Protein 4YIS (pdb70)

Sequence (579 aa):
SFNPWFLTGFSDAECSFSILIQANSKYSTGWRIKPVFAIGLHKKDNELLKRIQSYLGVGKIHIHGKDSIQFRIDSPKELEVIINHFENYPLVTAKQADYTLFKKALDVIKNKEHLSQKGLLKLVGIKASLNLGLNGSLKEAFPNWEELQIDRPSYVNKGIPDPNWISGFASGDSSFNVKISNSPTSLLNKRVQLRFGIGLNIREKALIQYLVAYFDLSDNLKNIYFDLNSARFEVVKFSDITDKIIPFFDKYSIQGKKSQDYQNFKEVADIIKSKNHLTSEGFQEILDIKASMNKSFNPWFLTGFSDAECSFSILIQANSKYSTGWRIKPVFAIGLHKKDNELLKRIQSYLGVGKIHIHGKDSIQFRIDSPKELEVIINHFENYPLVTAKQADYTLFKKALDVIKNKEHLSQKGLLKLVGIKASLNLGLNGSLKEAFPNWEELQIDRPSYVNKGIPDPNWISGFASGDSSFNVKISNSPTSLLNKRVQLRFGIGLNIREKALIQYLVAYFDLNSARFEVVKFSDITDKIIPFFDKYSIQGKKSQDYQNFKEVADIIKSKNHLTSEGFQEILDIKASMNK

InterPro domains:
  IPR004860 Homing endonuclease, LAGLIDADG domain [PF00961] (128-226)
  IPR004860 Homing endonuclease, LAGLIDADG domain [PF00961] (287-389)
  IPR027434 Homing endonuclease [G3DSA:3.10.28.10] (87-272)
  IPR027434 Homing endonuclease [G3DSA:3.10.28.10] (273-416)
  IPR027434 Homing endonuclease [SSF55608] (119-266)
  IPR027434 Homing endonuclease [SSF55608] (284-416)
  IPR051289 LAGLIDADG Homing Endonuclease [PTHR36181] (101-416)

Organism: Cryphonectria parasitica (NCBI:txid5116)

Nearest PDB structures (foldseek):
  4yis-assembly2_B  TM=1.004E+00  e=1.468E-52  Cryphonectria parasitica
  4yis-assembly1_A  TM=9.988E-01  e=8.295E-51  Cryphonectria parasitica
  6uvw-assembly1_A  TM=9.346E-01  e=2.040E-31  synthetic construct
  6bda-assembly1_A  TM=9.219E-01  e=1.375E-30  Ophiostoma novo-ulmi subsp. americana
  5esp-assembly2_B  TM=9.453E-01  e=3.874E-30  Podospora anserina S mat+

Secondary structure (DSSP, 8-state):
---HHHHHHHHHHHEEEEEEEEE-TTSTTSEEEEEEEEEEEEGGGHHHHHHHHHHHT--EEEEEETTEEEEEE--HHHHHHHHHHHHHS---STHHHHHHHHHHHHHHHHTTGGGSHHHHHHHHHHHTTSTT---HHHHHH-TTHHHH--PPPP--------HHHHHHHHHHH-EEEEEEE--TTSTTS-EEEEEEEEEEEGGGHHHHHHHHHHHT--GGG-SEEE-SSEEEEEE--HHHIIIIIHHHHHHS---STHHHHHHHHHHHHHHHHTTGGGSHHHHHHHHHHHHTS--/---HHHHHHHHHHHEEEEEEEEE-TTSTTSEEEEEEEEEEEEGGGHHHHHHHHHHHT--EEEEEETTEEEEEE--HHHHHHHHHHHHHS---STHHHHHHHHHHHHHHHHTTGGGSHHHHHHHHHHHTTSTT---HHHHHH-TTHHHH--PPPP--------HHHHHHHHHHH-EEEEEEE--TTSTTS-EEEEEEEEEEEGGGHHHHHHHHHHTT--EEEEEE--HHHIIIIIHHHHHHS---STHHHHHHHHHHHHHHHHTTGGGSHHHHHHHHHHHHTS--

CATH classification: 3.10.28.10 (+1 more: 3.10.28.10)

Foldseek 3Di:
DDDLLLVLLLCLQFKFWDWDWAQQPVAPVRTDTWTKIKGKDFLQQPVVVVVVCVVLVDFDKADDDDGMIMTMDTDLVSVVSVLVSCVVNPHQDLVNLLVVLSVVLSVLVVVVVCSDPVSVLLNLQSQQQHDPHDDPVVCVVCVVSVVSHDDRDDDDGPADDDLSSVLSNCLRFKDWAKDKDADPVAPVRIDIWIKIKGKDFQSCQVVLCRVCVVLVNPPPVDQWDDDPTITMHMDGDLCSCVPGVLVSCVPNPRDGPCNLQVVLSVVLNVCVVVVNCSPPVSVVVNVVSRVPHPD/DDDLLLVLLLCLAFKFWDWDWDQQPVAPVRTDTWTKIKGKDFLQQPVVLVVVCVVLVDWDKADDDDGMIMTMDTDLVSVVSVVVSCVVNPHQDLSSQLVVLSVVLSVLVVVVVCSDPVSVLLNLQSQQQHDPHDDPVVCVVCVVSVVSHDDRDDDDGDADDDLSSVLSNCLRFKDWAKDKDADPPAPVRIDIWIKIKGKDCCVCQVVLVRVCVVQPHCIDMDMDTDLCSCVPGVLVSCVPNPRDGPCNLQVVLSVVLNVCVVVVVCSPPVNVVVNVVSRVPHPD

Structure (mmCIF, N/CA/C/O backbone):
data_4YIS
#
_entry.id   4YIS
#
_cell.length_a   75.869
_cell.length_b   91.799
_cell.length_c   139.636
_cell.angle_alpha   90.000
_cell.angle_beta   90.000
_cell.angle_gamma   90.000
#
_symmetry.space_group_name_H-M   'P 21 21 21'
#
loop_
_entity.id
_entity.type
_entity.pdbx_description
1 polymer 'Meganuclease I-CpaMI'
2 polymer 'DNA (28-MER)'
3 polymer 'DNA (28-MER)'
4 non-polymer 'CALCIUM ION'
5 non-polymer 1,2-ETHANEDIOL
6 water water
#
loop_
_atom_site.group_PDB
_atom_site.id
_atom_site.type_symbol
_atom_site.label_atom_id
_atom_site.label_alt_id
_atom_site.label_comp_id
_atom_site.label_asym_id
_atom_site.label_entity_id
_atom_site.label_seq_id
_atom_site.pdbx_PDB_ins_code
_atom_site.Cartn_x
_atom_site.Cartn_y
_atom_site.Cartn_z
_atom_site.occupancy
_atom_site.B_iso_or_equiv
_atom_site.auth_seq_id
_atom_site.auth_comp_id
_atom_site.auth_asym_id
_atom_site.auth_atom_id
_atom_site.pdbx_PDB_model_num
ATOM 1 N N . SER A 1 1 ? -25.240 14.026 -11.031 1.00 55.35 5 SER A N 1
ATOM 2 C CA . SER A 1 1 ? -24.173 13.160 -11.591 1.00 55.37 5 SER A CA 1
ATOM 3 C C . SER A 1 1 ? -23.785 13.622 -12.990 1.00 52.53 5 SER A C 1
ATOM 4 O O . SER A 1 1 ? -22.617 13.902 -13.255 1.00 57.16 5 SER A O 1
ATOM 7 N N . PHE A 1 2 ? -24.778 13.706 -13.872 1.00 47.34 6 PHE A N 1
ATOM 8 C CA . PHE A 1 2 ? -24.558 14.095 -15.265 1.00 42.55 6 PHE A CA 1
ATOM 9 C C . PHE A 1 2 ? -25.896 14.505 -15.879 1.00 39.56 6 PHE A C 1
ATOM 10 O O . PHE A 1 2 ? -26.808 13.692 -15.999 1.00 41.12 6 PHE A O 1
ATOM 18 N N . ASN A 1 3 ? -26.013 15.756 -16.290 1.00 35.51 7 ASN A N 1
ATOM 19 C CA . ASN A 1 3 ? -27.285 16.249 -16.755 1.00 32.71 7 ASN A CA 1
ATOM 20 C C . ASN A 1 3 ? -27.720 15.499 -18.023 1.00 32.79 7 ASN A C 1
ATOM 21 O O . ASN A 1 3 ? -26.946 15.366 -18.975 1.00 31.64 7 ASN A O 1
ATOM 26 N N . PRO A 1 4 ? -28.959 14.990 -18.046 1.00 31.31 8 PRO A N 1
ATOM 27 C CA . PRO A 1 4 ? -29.340 14.130 -19.157 1.00 31.15 8 PRO A CA 1
ATOM 28 C C . PRO A 1 4 ? -29.639 14.879 -20.453 1.00 29.78 8 PRO A C 1
ATOM 29 O O . PRO A 1 4 ? -29.577 14.291 -21.516 1.00 29.09 8 PRO A O 1
ATOM 33 N N . TRP A 1 5 ? -29.964 16.161 -20.360 1.00 29.36 9 TRP A N 1
ATOM 34 C CA . TRP A 1 5 ? -30.207 16.965 -21.550 1.00 28.88 9 TRP A CA 1
ATOM 35 C C . TRP A 1 5 ? -28.901 17.388 -22.192 1.00 29.73 9 TRP A C 1
ATOM 36 O O . TRP A 1 5 ? -28.804 17.474 -23.411 1.00 32.25 9 TRP A O 1
ATOM 47 N N . PHE A 1 6 ? -27.891 17.657 -21.380 1.00 28.19 10 PHE A N 1
ATOM 48 C CA . PHE A 1 6 ? -26.566 17.871 -21.922 1.00 27.92 10 PHE A CA 1
ATOM 49 C C . PHE A 1 6 ? -26.160 16.659 -22.747 1.00 28.68 10 PHE A C 1
ATOM 50 O O . PHE A 1 6 ? -25.699 16.801 -23.868 1.00 31.07 10 PHE A O 1
ATOM 58 N N . LEU A 1 7 ? -26.348 15.467 -22.207 1.00 29.08 11 LEU A N 1
ATOM 59 C CA . LEU A 1 7 ? -26.010 14.247 -22.935 1.00 29.45 11 LEU A CA 1
ATOM 60 C C . LEU A 1 7 ? -26.739 14.131 -24.259 1.00 26.83 11 LEU A C 1
ATOM 61 O O . LEU A 1 7 ? -26.165 13.701 -25.248 1.00 26.18 11 LEU A O 1
ATOM 66 N N . THR A 1 8 ? -28.003 14.500 -24.284 1.00 25.47 12 THR A N 1
ATOM 67 C CA . THR A 1 8 ? -28.736 14.505 -25.557 1.00 25.56 12 THR A CA 1
ATOM 68 C C . THR A 1 8 ? -28.215 15.585 -26.517 1.00 26.24 12 THR A C 1
ATOM 69 O O . THR A 1 8 ? -28.095 15.359 -27.717 1.00 27.60 12 THR A O 1
ATOM 73 N N . GLY A 1 9 ? -27.891 16.746 -25.974 1.00 25.91 13 GLY A N 1
ATOM 74 C CA . GLY A 1 9 ? -27.303 17.814 -26.756 1.00 26.07 13 GLY A CA 1
ATOM 75 C C . GLY A 1 9 ? -25.953 17.453 -27.323 1.00 25.46 13 GLY A C 1
ATOM 76 O O . GLY A 1 9 ? -25.665 17.712 -28.480 1.00 26.18 13 GLY A O 1
ATOM 77 N N . PHE A 1 10 ? -25.115 16.867 -26.498 1.00 25.88 14 PHE A N 1
ATOM 78 C CA . PHE A 1 10 ? -23.801 16.419 -26.951 1.00 27.62 14 PHE A CA 1
ATOM 79 C C . PHE A 1 10 ? -23.956 15.298 -27.987 1.00 28.11 14 PHE A C 1
ATOM 80 O O . PHE A 1 10 ? -23.225 15.240 -28.951 1.00 27.45 14 PHE A O 1
ATOM 88 N N . SER A 1 11 ? -24.931 14.421 -27.787 1.00 29.65 15 SER A N 1
ATOM 89 C CA . SER A 1 11 ? -25.175 13.335 -28.717 1.00 30.71 15 SER A CA 1
ATOM 90 C C . SER A 1 11 ? -25.711 13.856 -30.051 1.00 32.73 15 SER A C 1
ATOM 91 O O . SER A 1 11 ? -25.317 13.360 -31.106 1.00 32.53 15 SER A O 1
ATOM 94 N N . ASP A 1 12 ? -26.610 14.839 -30.009 1.00 34.87 16 ASP A N 1
ATOM 95 C CA . ASP A 1 12 ? -27.034 15.538 -31.232 1.00 35.72 16 ASP A CA 1
ATOM 96 C C . ASP A 1 12 ? -25.830 16.090 -31.975 1.00 35.91 16 ASP A C 1
ATOM 97 O O . ASP A 1 12 ? -25.766 16.038 -33.198 1.00 39.25 16 ASP A O 1
ATOM 102 N N . ALA A 1 13 ? -24.859 16.591 -31.230 1.00 35.16 17 ALA A N 1
ATOM 103 C CA . ALA A 1 13 ? -23.660 17.145 -31.831 1.00 35.93 17 ALA A CA 1
ATOM 104 C C . ALA A 1 13 ? -22.723 16.081 -32.399 1.00 35.14 17 ALA A C 1
ATOM 105 O O . ALA A 1 13 ? -22.282 16.201 -33.532 1.00 38.85 17 ALA A O 1
ATOM 107 N N . GLU A 1 14 ? -22.456 15.052 -31.604 1.00 33.47 18 GLU A N 1
ATOM 108 C CA . GLU A 1 14 ? -21.294 14.194 -31.763 1.00 34.19 18 GLU A CA 1
ATOM 109 C C . GLU A 1 14 ? -21.531 12.713 -31.993 1.00 33.49 18 GLU A C 1
ATOM 110 O O . GLU A 1 14 ? -20.612 12.026 -32.387 1.00 34.60 18 GLU A O 1
ATOM 116 N N . CYS A 1 15 ? -22.711 12.178 -31.729 1.00 34.98 19 CYS A N 1
ATOM 117 C CA . CYS A 1 15 ? -22.857 10.705 -31.753 1.00 35.73 19 CYS A CA 1
ATOM 118 C C . CYS A 1 15 ? -23.146 10.226 -33.161 1.00 36.88 19 CYS A C 1
ATOM 119 O O . CYS A 1 15 ? -23.223 11.019 -34.089 1.00 35.98 19 CYS A O 1
ATOM 122 N N . SER A 1 16 ? -23.245 8.912 -33.316 1.00 38.81 20 SER A N 1
ATOM 123 C CA . SER A 1 16 ? -23.647 8.311 -34.593 1.00 39.14 20 SER A CA 1
ATOM 124 C C . SER A 1 16 ? -24.284 6.953 -34.327 1.00 39.02 20 SER A C 1
ATOM 125 O O . SER A 1 16 ? -23.812 6.212 -33.470 1.00 37.59 20 SER A O 1
ATOM 128 N N . PHE A 1 17 ? -25.369 6.670 -35.046 1.00 38.17 21 PHE A N 1
ATOM 129 C CA . PHE A 1 17 ? -26.089 5.403 -34.950 1.00 37.42 21 PHE A CA 1
ATOM 130 C C . PHE A 1 17 ? -25.913 4.634 -36.241 1.00 37.40 21 PHE A C 1
ATOM 131 O O . PHE A 1 17 ? -26.543 4.961 -37.244 1.00 39.73 21 PHE A O 1
ATOM 139 N N . SER A 1 18 ? -25.055 3.621 -36.225 1.00 36.24 22 SER A N 1
ATOM 140 C CA . SER A 1 18 ? -24.787 2.851 -37.437 1.00 34.77 22 SER A CA 1
ATOM 141 C C . SER A 1 18 ? -25.333 1.437 -37.333 1.00 32.43 22 SER A C 1
ATOM 142 O O . SER A 1 18 ? -25.451 0.907 -36.248 1.00 31.24 22 SER A O 1
ATOM 145 N N . ILE A 1 19 ? -25.720 0.884 -38.477 1.00 30.82 23 ILE A N 1
ATOM 146 C CA . ILE A 1 19 ? -25.958 -0.528 -38.628 1.00 29.46 23 ILE A CA 1
ATOM 147 C C . ILE A 1 19 ? -25.027 -0.987 -39.715 1.00 28.12 23 ILE A C 1
ATOM 148 O O . ILE A 1 19 ? -25.213 -0.679 -40.889 1.00 27.71 23 ILE A O 1
ATOM 153 N N . LEU A 1 20 ? -24.016 -1.725 -39.302 1.00 28.75 24 LEU A N 1
ATOM 154 C CA . LEU A 1 20 ? -22.990 -2.212 -40.197 1.00 29.44 24 LEU A CA 1
ATOM 155 C C . LEU A 1 20 ? -23.311 -3.623 -40.634 1.00 30.39 24 LEU A C 1
ATOM 156 O O . LEU A 1 20 ? -23.524 -4.511 -39.805 1.00 31.40 24 LEU A O 1
ATOM 161 N N . ILE A 1 21 ? -23.367 -3.801 -41.947 1.00 31.54 25 ILE A N 1
ATOM 162 C CA . ILE A 1 21 ? -23.637 -5.082 -42.579 1.00 32.25 25 ILE A CA 1
ATOM 163 C C . ILE A 1 21 ? -22.371 -5.398 -43.327 1.00 33.31 25 ILE A C 1
ATOM 164 O O . ILE A 1 21 ? -22.145 -4.902 -44.421 1.00 34.78 25 ILE A O 1
ATOM 169 N N . GLN A 1 22 ? -21.523 -6.195 -42.706 1.00 36.62 26 GLN A N 1
ATOM 170 C CA . GLN A 1 22 ? -20.192 -6.465 -43.225 1.00 39.31 26 GLN A CA 1
ATOM 171 C C . GLN A 1 22 ? -20.132 -7.839 -43.894 1.00 39.59 26 GLN A C 1
ATOM 172 O O . GLN A 1 22 ? -20.668 -8.828 -43.371 1.00 40.56 26 GLN A O 1
ATOM 178 N N . ALA A 1 23 ? -19.482 -7.887 -45.049 1.00 38.06 27 ALA A N 1
ATOM 179 C CA . ALA A 1 23 ? -19.292 -9.133 -45.781 1.00 39.27 27 ALA A CA 1
ATOM 180 C C . ALA A 1 23 ? -18.421 -10.056 -44.977 1.00 39.48 27 ALA A C 1
ATOM 181 O O . ALA A 1 23 ? -17.368 -9.652 -44.538 1.00 42.98 27 ALA A O 1
ATOM 183 N N . ASN A 1 24 ? -18.863 -11.288 -44.781 1.00 40.72 28 ASN A N 1
ATOM 184 C CA . ASN A 1 24 ? -18.131 -12.238 -43.961 1.00 42.87 28 ASN A CA 1
ATOM 185 C C . ASN A 1 24 ? -18.688 -13.649 -44.188 1.00 43.54 28 ASN A C 1
ATOM 186 O O . ASN A 1 24 ? -19.779 -13.984 -43.704 1.00 43.16 28 ASN A O 1
ATOM 191 N N . SER A 1 25 ? -17.931 -14.483 -44.897 1.00 43.01 29 SER A N 1
ATOM 192 C CA . SER A 1 25 ? -18.391 -15.842 -45.249 1.00 42.63 29 SER A CA 1
ATOM 193 C C . SER A 1 25 ? -18.439 -16.830 -44.061 1.00 43.10 29 SER A C 1
ATOM 194 O O . SER A 1 25 ? -19.111 -17.862 -44.139 1.00 44.59 29 SER A O 1
ATOM 197 N N . LYS A 1 26 ? -17.763 -16.507 -42.959 1.00 42.16 30 LYS A N 1
ATOM 198 C CA . LYS A 1 26 ? -17.888 -17.281 -41.718 1.00 41.10 30 LYS A CA 1
ATOM 199 C C . LYS A 1 26 ? -19.328 -17.238 -41.151 1.00 41.09 30 LYS A C 1
ATOM 200 O O . LYS A 1 26 ? -19.658 -18.001 -40.249 1.00 43.58 30 LYS A O 1
ATOM 202 N N . TYR A 1 27 ? -20.172 -16.349 -41.679 1.00 41.26 31 TYR A N 1
ATOM 203 C CA . TYR A 1 27 ? -21.596 -16.247 -41.284 1.00 41.25 31 TYR A CA 1
ATOM 204 C C . TYR A 1 27 ? -22.534 -16.880 -42.320 1.00 41.54 31 TYR A C 1
ATOM 205 O O . TYR A 1 27 ? -22.224 -16.945 -43.517 1.00 41.35 31 TYR A O 1
ATOM 214 N N . SER A 1 28 ? -23.685 -17.344 -41.840 1.00 41.88 32 SER A N 1
ATOM 215 C CA . SER A 1 28 ? -24.582 -18.206 -42.628 1.00 39.79 32 SER A CA 1
ATOM 216 C C . SER A 1 28 ? -25.352 -17.458 -43.692 1.00 39.28 32 SER A C 1
ATOM 217 O O . SER A 1 28 ? -25.923 -18.081 -44.560 1.00 40.76 32 SER A O 1
ATOM 220 N N . THR A 1 29 ? -25.400 -16.136 -43.605 1.00 38.86 33 THR A N 1
ATOM 221 C CA . THR A 1 29 ? -26.010 -15.327 -44.652 1.00 39.12 33 THR A CA 1
ATOM 222 C C . THR A 1 29 ? -24.950 -14.726 -45.580 1.00 38.94 33 THR A C 1
ATOM 223 O O . THR A 1 29 ? -25.273 -14.107 -46.596 1.00 37.28 33 THR A O 1
ATOM 227 N N . GLY A 1 30 ? -23.686 -14.891 -45.204 1.00 38.25 34 GLY A N 1
ATOM 228 C CA . GLY A 1 30 ? -22.572 -14.208 -45.857 1.00 37.41 34 GLY A CA 1
ATOM 229 C C . GLY A 1 30 ? -22.319 -12.819 -45.283 1.00 36.57 34 GLY A C 1
ATOM 230 O O . GLY A 1 30 ? -21.433 -12.094 -45.758 1.00 35.13 34 GLY A O 1
ATOM 231 N N . TRP A 1 31 ? -23.081 -12.457 -44.252 1.00 34.18 35 TRP A N 1
ATOM 232 C CA . TRP A 1 31 ? -23.047 -11.105 -43.724 1.00 34.25 35 TRP A CA 1
ATOM 233 C C . TRP A 1 31 ? -23.077 -11.086 -42.199 1.00 34.57 35 TRP A C 1
ATOM 234 O O . TRP A 1 31 ? -23.894 -11.775 -41.598 1.00 34.92 35 TRP A O 1
ATOM 245 N N . ARG A 1 32 ? -22.217 -10.266 -41.586 1.00 33.19 36 ARG A N 1
ATOM 246 C CA . ARG A 1 32 ? -22.335 -10.000 -40.160 1.00 31.93 36 ARG A CA 1
ATOM 247 C C . ARG A 1 32 ? -23.049 -8.688 -39.934 1.00 33.27 36 ARG A C 1
ATOM 248 O O . ARG A 1 32 ? -22.833 -7.737 -40.684 1.00 35.80 36 ARG A O 1
ATOM 256 N N . ILE A 1 33 ? -23.873 -8.640 -38.890 1.00 33.21 37 ILE A N 1
ATOM 257 C CA . ILE A 1 33 ? -24.647 -7.442 -38.554 1.00 34.59 37 ILE A CA 1
ATOM 258 C C . ILE A 1 33 ? -24.200 -6.826 -37.238 1.00 35.10 37 ILE A C 1
ATOM 259 O O . ILE A 1 33 ? -24.198 -7.496 -36.207 1.00 35.77 37 ILE A O 1
ATOM 264 N N . LYS A 1 34 ? -23.832 -5.551 -37.283 1.00 35.29 38 LYS A N 1
ATOM 265 C CA . LYS A 1 34 ? -23.283 -4.850 -36.121 1.00 34.97 38 LYS A CA 1
ATOM 266 C C . LYS A 1 34 ? -23.989 -3.526 -35.877 1.00 35.89 38 LYS A C 1
ATOM 267 O O . LYS A 1 34 ? -23.848 -2.603 -36.664 1.00 37.96 38 LYS A O 1
ATOM 273 N N . PRO A 1 35 ? -24.726 -3.411 -34.770 1.00 34.55 39 PRO A N 1
ATOM 274 C CA . PRO A 1 35 ? -25.324 -2.124 -34.421 1.00 34.40 39 PRO A CA 1
ATOM 275 C C . PRO A 1 35 ? -24.400 -1.315 -33.505 1.00 33.95 39 PRO A C 1
ATOM 276 O O . PRO A 1 35 ? -24.002 -1.798 -32.455 1.00 35.51 39 PRO A O 1
ATOM 280 N N . VAL A 1 36 ? -24.059 -0.102 -33.906 1.00 32.50 40 VAL A N 1
ATOM 281 C CA . VAL A 1 36 ? -23.087 0.685 -33.168 1.00 31.39 40 VAL A CA 1
ATOM 282 C C . VAL A 1 36 ? -23.575 2.084 -32.831 1.00 31.46 40 VAL A C 1
ATOM 283 O O . VAL A 1 36 ? -23.976 2.829 -33.718 1.00 34.04 40 VAL A O 1
ATOM 287 N N . PHE A 1 37 ? -23.555 2.401 -31.537 1.00 30.56 41 PHE A N 1
ATOM 288 C CA . PHE A 1 37 ? -23.639 3.767 -31.042 1.00 30.04 41 PHE A CA 1
ATOM 289 C C . PHE A 1 37 ? -22.235 4.213 -30.672 1.00 29.06 41 PHE A C 1
ATOM 290 O O . PHE A 1 37 ? -21.522 3.501 -30.011 1.00 29.20 41 PHE A O 1
ATOM 298 N N . ALA A 1 38 ? -21.850 5.406 -31.076 1.00 29.76 42 ALA A N 1
ATOM 299 C CA . ALA A 1 38 ? -20.460 5.819 -30.951 1.00 30.96 42 ALA A CA 1
ATOM 300 C C . ALA A 1 38 ? -20.271 7.324 -30.876 1.00 31.34 42 ALA A C 1
ATOM 301 O O . ALA A 1 38 ? -20.843 8.071 -31.649 1.00 31.89 42 ALA A O 1
ATOM 303 N N . ILE A 1 39 ? -19.437 7.740 -29.938 1.00 32.58 43 ILE A N 1
ATOM 304 C CA . ILE A 1 39 ? -18.931 9.093 -29.870 1.00 32.36 43 ILE A CA 1
ATOM 305 C C . ILE A 1 39 ? -17.434 9.008 -29.945 1.00 32.88 43 ILE A C 1
ATOM 306 O O . ILE A 1 39 ? -16.810 8.362 -29.112 1.00 33.44 43 ILE A O 1
ATOM 311 N N . GLY A 1 40 ? -16.865 9.679 -30.933 1.00 36.31 44 GLY A N 1
ATOM 312 C CA . GLY A 1 40 ? -15.412 9.755 -31.120 1.00 38.99 44 GLY A CA 1
ATOM 313 C C . GLY A 1 40 ? -14.896 11.126 -30.747 1.00 39.85 44 GLY A C 1
ATOM 314 O O . GLY A 1 40 ? -15.410 12.131 -31.235 1.00 39.80 44 GLY A O 1
ATOM 315 N N . LEU A 1 41 ? -13.895 11.146 -29.863 1.00 39.94 45 LEU A N 1
ATOM 316 C CA . LEU A 1 41 ? -13.288 12.379 -29.369 1.00 38.63 45 LEU A CA 1
ATOM 317 C C . LEU A 1 41 ? -11.778 12.258 -29.347 1.00 40.22 45 LEU A C 1
ATOM 318 O O . LEU A 1 41 ? -11.235 11.158 -29.469 1.00 43.67 45 LEU A O 1
ATOM 323 N N . HIS A 1 42 ? -11.113 13.402 -29.213 1.00 39.32 46 HIS A N 1
ATOM 324 C CA . HIS A 1 42 ? -9.663 13.476 -29.006 1.00 39.40 46 HIS A CA 1
ATOM 325 C C . HIS A 1 42 ? -9.274 12.740 -27.720 1.00 37.42 46 HIS A C 1
ATOM 326 O O . HIS A 1 42 ? -10.085 12.629 -26.821 1.00 34.82 46 HIS A O 1
ATOM 333 N N . LYS A 1 43 ? -8.036 12.265 -27.613 1.00 40.03 47 LYS A N 1
ATOM 334 C CA . LYS A 1 43 ? -7.606 11.531 -26.400 1.00 42.25 47 LYS A CA 1
ATOM 335 C C . LYS A 1 43 ? -7.704 12.386 -25.126 1.00 41.47 47 LYS A C 1
ATOM 336 O O . LYS A 1 43 ? -7.878 11.871 -24.032 1.00 38.79 47 LYS A O 1
ATOM 342 N N . LYS A 1 44 ? -7.654 13.702 -25.304 1.00 42.63 48 LYS A N 1
ATOM 343 C CA . LYS A 1 44 ? -7.744 14.684 -24.225 1.00 42.49 48 LYS A CA 1
ATOM 344 C C . LYS A 1 44 ? -9.080 14.679 -23.487 1.00 42.60 48 LYS A C 1
ATOM 345 O O . LYS A 1 44 ? -9.149 15.100 -22.331 1.00 43.50 48 LYS A O 1
ATOM 351 N N . ASP A 1 45 ? -10.132 14.202 -24.143 1.00 41.59 49 ASP A N 1
ATOM 352 C CA . ASP A 1 45 ? -11.457 14.130 -23.521 1.00 42.90 49 ASP A CA 1
ATOM 353 C C . ASP A 1 45 ? -11.839 12.755 -22.914 1.00 41.14 49 ASP A C 1
ATOM 354 O O . ASP A 1 45 ? -13.023 12.486 -22.675 1.00 40.85 49 ASP A O 1
ATOM 359 N N . ASN A 1 46 ? -10.847 11.913 -22.640 1.00 37.49 50 ASN A N 1
ATOM 360 C CA . ASN A 1 46 ? -11.096 10.607 -22.045 1.00 36.15 50 ASN A CA 1
ATOM 361 C C . ASN A 1 46 ? -11.932 10.738 -20.783 1.00 35.62 50 ASN A C 1
ATOM 362 O O . ASN A 1 46 ? -12.812 9.920 -20.525 1.00 35.47 50 ASN A O 1
ATOM 367 N N . GLU A 1 47 ? -11.658 11.773 -19.997 1.00 36.03 51 GLU A N 1
ATOM 368 C CA . GLU A 1 47 ? -12.418 12.001 -18.753 1.00 36.57 51 GLU A CA 1
ATOM 369 C C . GLU A 1 47 ? -13.890 12.357 -18.991 1.00 33.66 51 GLU A C 1
ATOM 370 O O . GLU A 1 47 ? -14.732 11.906 -18.249 1.00 32.44 51 GLU A O 1
ATOM 376 N N . LEU A 1 48 ? -14.202 13.140 -20.020 1.00 31.93 52 LEU A N 1
ATOM 377 C CA . LEU A 1 48 ? -15.598 13.379 -20.368 1.00 31.28 52 LEU A CA 1
ATOM 378 C C . LEU A 1 48 ? -16.303 12.072 -20.735 1.00 32.61 52 LEU A C 1
ATOM 379 O O . LEU A 1 48 ? -17.423 11.828 -20.296 1.00 35.28 52 LEU A O 1
ATOM 384 N N . LEU A 1 49 ? -15.661 11.234 -21.546 1.00 31.43 53 LEU A N 1
ATOM 385 C CA . LEU A 1 49 ? -16.282 9.982 -21.982 1.00 30.64 53 LEU A CA 1
ATOM 386 C C . LEU A 1 49 ? -16.427 8.998 -20.851 1.00 30.68 53 LEU A C 1
ATOM 387 O O . LEU A 1 49 ? -17.308 8.135 -20.893 1.00 28.65 53 LEU A O 1
ATOM 392 N N . LYS A 1 50 ? -15.539 9.108 -19.868 1.00 31.31 54 LYS A N 1
ATOM 393 C CA . LYS A 1 50 ? -15.606 8.286 -18.668 1.00 31.87 54 LYS A CA 1
ATOM 394 C C . LYS A 1 50 ? -16.786 8.672 -17.811 1.00 31.26 54 LYS A C 1
ATOM 395 O O . LYS A 1 50 ? -17.406 7.826 -17.167 1.00 32.51 54 LYS A O 1
ATOM 401 N N . ARG A 1 51 ? -17.112 9.949 -17.810 1.00 31.16 55 ARG A N 1
ATOM 402 C CA . ARG A 1 51 ? -18.256 10.427 -17.052 1.00 32.40 55 ARG A CA 1
ATOM 403 C C . ARG A 1 51 ? -19.522 9.884 -17.679 1.00 32.29 55 ARG A C 1
ATOM 404 O O . ARG A 1 51 ? -20.410 9.387 -16.975 1.00 32.70 55 ARG A O 1
ATOM 412 N N . ILE A 1 52 ? -19.585 9.994 -19.004 1.00 30.24 56 ILE A N 1
ATOM 413 C CA . ILE A 1 52 ? -20.693 9.476 -19.799 1.00 30.05 56 ILE A CA 1
ATOM 414 C C . ILE A 1 52 ? -20.822 7.960 -19.612 1.00 30.35 56 ILE A C 1
ATOM 415 O O . ILE A 1 52 ? -21.909 7.432 -19.444 1.00 29.87 56 ILE A O 1
ATOM 420 N N . GLN A 1 53 ? -19.698 7.271 -19.624 1.00 32.33 57 GLN A N 1
ATOM 421 C CA . GLN A 1 53 ? -19.672 5.827 -19.387 1.00 34.13 57 GLN A CA 1
ATOM 422 C C . GLN A 1 53 ? -20.341 5.454 -18.053 1.00 35.38 57 GLN A C 1
ATOM 423 O O . GLN A 1 53 ? -21.147 4.528 -18.013 1.00 35.11 57 GLN A O 1
ATOM 429 N N . SER A 1 54 ? -20.000 6.167 -16.969 1.00 35.81 58 SER A N 1
ATOM 430 C CA . SER A 1 54 ? -20.585 5.876 -15.625 1.00 35.33 58 SER A CA 1
ATOM 431 C C . SER A 1 54 ? -22.036 6.272 -15.559 1.00 34.92 58 SER A C 1
ATOM 432 O O . SER A 1 54 ? -22.826 5.609 -14.908 1.00 36.70 58 SER A O 1
ATOM 435 N N . TYR A 1 55 ? -22.376 7.390 -16.188 1.00 33.88 59 TYR A N 1
ATOM 436 C CA . TYR A 1 55 ? -23.741 7.863 -16.146 1.00 32.70 59 TYR A CA 1
ATOM 437 C C . TYR A 1 55 ? -24.632 6.776 -16.722 1.00 32.52 59 TYR A C 1
ATOM 438 O O . TYR A 1 55 ? -25.626 6.415 -16.118 1.00 32.54 59 TYR A O 1
ATOM 447 N N . LEU A 1 56 ? -24.260 6.265 -17.888 1.00 30.79 60 LEU A N 1
ATOM 448 C CA . LEU A 1 56 ? -25.038 5.239 -18.544 1.00 31.72 60 LEU A CA 1
ATOM 449 C C . LEU A 1 56 ? -24.876 3.863 -17.892 1.00 33.64 60 LEU A C 1
ATOM 450 O O . LEU A 1 56 ? -25.752 2.998 -17.991 1.00 34.11 60 LEU A O 1
ATOM 455 N N . GLY A 1 57 ? -23.731 3.647 -17.265 1.00 35.40 61 GLY A N 1
ATOM 456 C CA . GLY A 1 57 ? -23.403 2.343 -16.699 1.00 36.49 61 GLY A CA 1
ATOM 457 C C . GLY A 1 57 ? -23.177 1.246 -17.733 1.00 38.34 61 GLY A C 1
ATOM 458 O O . GLY A 1 57 ? -23.155 0.056 -17.390 1.00 40.67 61 GLY A O 1
ATOM 459 N N . VAL A 1 58 ? -22.986 1.640 -18.991 1.00 38.59 62 VAL A N 1
ATOM 460 C CA . VAL A 1 58 ? -22.617 0.707 -20.056 1.00 38.05 62 VAL A CA 1
ATOM 461 C C . VAL A 1 58 ? -21.631 1.335 -21.027 1.00 38.37 62 VAL A C 1
ATOM 462 O O . VAL A 1 58 ? -21.469 2.560 -21.094 1.00 37.89 62 VAL A O 1
ATOM 466 N N . GLY A 1 59 ? -21.005 0.480 -21.819 1.00 39.13 63 GLY A N 1
ATOM 467 C CA . GLY A 1 59 ? -20.157 0.937 -22.910 1.00 37.91 63 GLY A CA 1
ATOM 468 C C . GLY A 1 59 ? -18.691 0.807 -22.569 1.00 35.57 63 GLY A C 1
ATOM 469 O O . GLY A 1 59 ? -18.310 0.733 -21.392 1.00 31.21 63 GLY A O 1
ATOM 470 N N . LYS A 1 60 ? -17.892 0.788 -23.629 1.00 34.29 64 LYS A N 1
ATOM 471 C CA . LYS A 1 60 ? -16.451 0.652 -23.537 1.00 34.03 64 LYS A CA 1
ATOM 472 C C . LYS A 1 60 ? -15.807 1.805 -24.321 1.00 34.14 64 LYS A C 1
ATOM 473 O O . LYS A 1 60 ? -16.434 2.368 -25.227 1.00 32.43 64 LYS A O 1
ATOM 475 N N . ILE A 1 61 ? -14.575 2.166 -23.941 1.00 33.58 65 ILE A N 1
ATOM 476 C CA . ILE A 1 61 ? -13.821 3.249 -24.594 1.00 33.16 65 ILE A CA 1
ATOM 477 C C . ILE A 1 61 ? -12.537 2.709 -25.176 1.00 33.14 65 ILE A C 1
ATOM 478 O O . ILE A 1 61 ? -11.711 2.194 -24.446 1.00 31.97 65 ILE A O 1
ATOM 483 N N . HIS A 1 62 ? -12.350 2.897 -26.478 1.00 34.49 66 HIS A N 1
ATOM 484 C CA . HIS A 1 62 ? -11.229 2.301 -27.188 1.00 36.67 66 HIS A CA 1
ATOM 485 C C . HIS A 1 62 ? -10.385 3.290 -27.973 1.00 38.03 66 HIS A C 1
ATOM 486 O O . HIS A 1 62 ? -10.872 4.347 -28.376 1.00 36.66 66 HIS A O 1
ATOM 493 N N . ILE A 1 63 ? -9.142 2.891 -28.247 1.00 37.58 67 ILE A N 1
ATOM 494 C CA . ILE A 1 63 ? -8.303 3.621 -29.176 1.00 38.22 67 ILE A CA 1
ATOM 495 C C . ILE A 1 63 ? -9.007 3.678 -30.542 1.00 37.70 67 ILE A C 1
ATOM 496 O O . ILE A 1 63 ? -9.493 2.675 -31.038 1.00 36.93 67 ILE A O 1
ATOM 501 N N . HIS A 1 64 ? -9.064 4.878 -31.109 1.00 37.54 68 HIS A N 1
ATOM 502 C CA . HIS A 1 64 ? -9.849 5.187 -32.312 1.00 37.20 68 HIS A CA 1
ATOM 503 C C . HIS A 1 64 ? -8.987 5.689 -33.466 1.00 39.39 68 HIS A C 1
ATOM 504 O O . HIS A 1 64 ? -9.490 5.879 -34.573 1.00 39.85 68 HIS A O 1
ATOM 511 N N . GLY A 1 65 ? -7.701 5.916 -33.205 1.00 40.77 69 GLY A N 1
ATOM 512 C CA . GLY A 1 65 ? -6.813 6.569 -34.170 1.00 42.23 69 GLY A CA 1
ATOM 513 C C . GLY A 1 65 ? -5.615 7.175 -33.466 1.00 45.52 69 GLY A C 1
ATOM 514 O O . GLY A 1 65 ? -5.494 7.055 -32.246 1.00 45.62 69 GLY A O 1
ATOM 515 N N . LYS A 1 66 ? -4.733 7.835 -34.220 1.00 49.07 70 LYS A N 1
ATOM 516 C CA . LYS A 1 66 ? -3.460 8.316 -33.654 1.00 51.03 70 LYS A CA 1
ATOM 517 C C . LYS A 1 66 ? -3.698 9.030 -32.324 1.00 51.01 70 LYS A C 1
ATOM 518 O O . LYS A 1 66 ? -3.111 8.658 -31.311 1.00 53.96 70 LYS A O 1
ATOM 520 N N . ASP A 1 67 ? -4.579 10.025 -32.313 1.00 49.46 71 ASP A N 1
ATOM 521 C CA . ASP A 1 67 ? -4.822 10.785 -31.076 1.00 50.59 71 ASP A CA 1
ATOM 522 C C . ASP A 1 67 ? -6.301 10.893 -30.696 1.00 46.00 71 ASP A C 1
ATOM 523 O O . ASP A 1 67 ? -6.785 11.948 -30.287 1.00 39.57 71 ASP A O 1
ATOM 528 N N . SER A 1 68 ? -7.009 9.778 -30.849 1.00 43.87 72 SER A N 1
ATOM 529 C CA . SER A 1 68 ? -8.446 9.747 -30.617 1.00 42.24 72 SER A CA 1
ATOM 530 C C . SER A 1 68 ? -8.916 8.488 -29.919 1.00 39.55 72 SER A C 1
ATOM 531 O O . SER A 1 68 ? -8.263 7.454 -29.957 1.00 41.04 72 SER A O 1
ATOM 534 N N . ILE A 1 69 ? -10.076 8.606 -29.299 1.00 35.73 73 ILE A N 1
ATOM 535 C CA . ILE A 1 69 ? -10.723 7.503 -28.630 1.00 35.11 73 ILE A CA 1
ATOM 536 C C . ILE A 1 69 ? -12.168 7.466 -29.084 1.00 35.29 73 ILE A C 1
ATOM 537 O O . ILE A 1 69 ? -12.678 8.441 -29.633 1.00 36.68 73 ILE A O 1
ATOM 542 N N . GLN A 1 70 ? -12.817 6.332 -28.868 1.00 32.50 74 GLN A N 1
ATOM 543 C CA . GLN A 1 70 ? -14.210 6.189 -29.190 1.00 30.90 74 GLN A CA 1
ATOM 544 C C . GLN A 1 70 ? -14.927 5.531 -28.025 1.00 32.23 74 GLN A C 1
ATOM 545 O O . GLN A 1 70 ? -14.468 4.514 -27.508 1.00 33.67 74 GLN A O 1
ATOM 551 N N . PHE A 1 71 ? -16.046 6.115 -27.608 1.00 32.52 75 PHE A N 1
ATOM 552 C CA . PHE A 1 71 ? -16.964 5.459 -26.676 1.00 32.23 75 PHE A CA 1
ATOM 553 C C . PHE A 1 71 ? -17.987 4.701 -27.515 1.00 31.27 75 PHE A C 1
ATOM 554 O O . PHE A 1 71 ? -18.588 5.267 -28.420 1.00 29.75 75 PHE A O 1
ATOM 562 N N . ARG A 1 72 ? -18.163 3.419 -27.236 1.00 31.57 76 ARG A N 1
ATOM 563 C CA . ARG A 1 72 ? -18.940 2.550 -28.116 1.00 31.05 76 ARG A CA 1
ATOM 564 C C . ARG A 1 72 ? -19.863 1.675 -27.326 1.00 31.79 76 ARG A C 1
ATOM 565 O O . ARG A 1 72 ? -19.480 1.127 -26.305 1.00 34.09 76 ARG A O 1
ATOM 573 N N . ILE A 1 73 ? -21.084 1.548 -27.800 1.00 33.95 77 ILE A N 1
ATOM 574 C CA . ILE A 1 73 ? -21.986 0.538 -27.299 1.00 37.27 77 ILE A CA 1
ATOM 575 C C . ILE A 1 73 ? -22.419 -0.296 -28.496 1.00 38.09 77 ILE A C 1
ATOM 576 O O . ILE A 1 73 ? -23.010 0.239 -29.428 1.00 38.77 77 ILE A O 1
ATOM 581 N N . ASP A 1 74 ? -22.093 -1.584 -28.502 1.00 39.69 78 ASP A N 1
ATOM 582 C CA . ASP A 1 74 ? -22.440 -2.430 -29.646 1.00 43.14 78 ASP A CA 1
ATOM 583 C C . ASP A 1 74 ? -23.331 -3.622 -29.332 1.00 42.07 78 ASP A C 1
ATOM 584 O O . ASP A 1 74 ? -23.854 -4.262 -30.250 1.00 42.39 78 ASP A O 1
ATOM 589 N N . SER A 1 75 ? -23.545 -3.899 -28.053 1.00 41.14 79 SER A N 1
ATOM 590 C CA . SER A 1 75 ? -24.400 -5.008 -27.638 1.00 39.12 79 SER A CA 1
ATOM 591 C C . SER A 1 75 ? -25.865 -4.589 -27.650 1.00 38.32 79 SER A C 1
ATOM 592 O O . SER A 1 75 ? -26.199 -3.545 -27.122 1.00 36.22 79 SER A O 1
ATOM 595 N N . PRO A 1 76 ? -26.750 -5.419 -28.229 1.00 39.14 80 PRO A N 1
ATOM 596 C CA . PRO A 1 76 ? -28.180 -5.149 -28.118 1.00 38.69 80 PRO A CA 1
ATOM 597 C C . PRO A 1 76 ? -28.722 -4.996 -26.681 1.00 39.89 80 PRO A C 1
ATOM 598 O O . PRO A 1 76 ? -29.541 -4.095 -26.448 1.00 41.26 80 PRO A O 1
ATOM 602 N N . LYS A 1 77 ? -28.270 -5.823 -25.731 1.00 40.57 81 LYS A N 1
ATOM 603 C CA . LYS A 1 77 ? -28.704 -5.676 -24.298 1.00 42.87 81 LYS A CA 1
ATOM 604 C C . LYS A 1 77 ? -28.340 -4.296 -23.709 1.00 43.16 81 LYS A C 1
ATOM 605 O O . LYS A 1 77 ? -29.180 -3.628 -23.132 1.00 46.16 81 LYS A O 1
ATOM 607 N N . GLU A 1 78 ? -27.095 -3.871 -23.902 1.00 44.43 82 GLU A N 1
ATOM 608 C CA . GLU A 1 78 ? -26.607 -2.571 -23.419 1.00 42.62 82 GLU A CA 1
ATOM 609 C C . GLU A 1 78 ? -27.209 -1.387 -24.167 1.00 38.01 82 GLU A C 1
ATOM 610 O O . GLU A 1 78 ? -27.353 -0.323 -23.606 1.00 34.33 82 GLU A O 1
ATOM 616 N N . LEU A 1 79 ? -27.543 -1.566 -25.442 1.00 37.31 83 LEU A N 1
ATOM 617 C CA . LEU A 1 79 ? -28.179 -0.500 -26.222 1.00 37.55 83 LEU A CA 1
ATOM 618 C C . LEU A 1 79 ? -29.590 -0.161 -25.725 1.00 39.85 83 LEU A C 1
ATOM 619 O O . LEU A 1 79 ? -30.136 0.886 -26.062 1.00 38.45 83 LEU A O 1
ATOM 624 N N . GLU A 1 80 ? -30.189 -1.057 -24.947 1.00 42.27 84 GLU A N 1
ATOM 625 C CA . GLU A 1 80 ? -31.477 -0.782 -24.328 1.00 44.11 84 GLU A CA 1
ATOM 626 C C . GLU A 1 80 ? -31.366 0.436 -23.429 1.00 39.68 84 GLU A C 1
ATOM 627 O O . GLU A 1 80 ? -32.319 1.187 -23.283 1.00 38.63 84 GLU A O 1
ATOM 633 N N . VAL A 1 81 ? -30.198 0.623 -22.831 1.00 37.21 85 VAL A N 1
ATOM 634 C CA . VAL A 1 81 ? -29.943 1.775 -21.960 1.00 38.04 85 VAL A CA 1
ATOM 635 C C . VAL A 1 81 ? -29.952 3.094 -22.726 1.00 40.39 85 VAL A C 1
ATOM 636 O O . VAL A 1 81 ? -30.635 4.048 -22.351 1.00 39.68 85 VAL A O 1
ATOM 640 N N . ILE A 1 82 ? -29.205 3.126 -23.820 1.00 44.48 86 ILE A N 1
ATOM 641 C CA . ILE A 1 82 ? -29.064 4.340 -24.616 1.00 45.82 86 ILE A CA 1
ATOM 642 C C . ILE A 1 82 ? -30.370 4.685 -25.321 1.00 41.85 86 ILE A C 1
ATOM 643 O O . ILE A 1 82 ? -30.669 5.846 -25.527 1.00 42.90 86 ILE A O 1
ATOM 648 N N . ILE A 1 83 ? -31.142 3.672 -25.680 1.00 38.80 87 ILE A N 1
ATOM 649 C CA . ILE A 1 83 ? -32.447 3.894 -26.288 1.00 38.36 87 ILE A CA 1
ATOM 650 C C . ILE A 1 83 ? -33.427 4.451 -25.287 1.00 38.18 87 ILE A C 1
ATOM 651 O O . ILE A 1 83 ? -34.198 5.348 -25.599 1.00 38.29 87 ILE A O 1
ATOM 656 N N . ASN A 1 84 ? -33.418 3.897 -24.088 1.00 38.07 88 ASN A N 1
ATOM 657 C CA . ASN A 1 84 ? -34.310 4.372 -23.063 1.00 37.58 88 ASN A CA 1
ATOM 658 C C . ASN A 1 84 ? -34.039 5.825 -22.797 1.00 35.06 88 ASN A C 1
ATOM 659 O O . ASN A 1 84 ? -34.961 6.619 -22.655 1.00 36.13 88 ASN A O 1
ATOM 664 N N . HIS A 1 85 ? -32.762 6.173 -22.736 1.00 34.23 89 HIS A N 1
ATOM 665 C CA . HIS A 1 85 ? -32.363 7.559 -22.503 1.00 32.00 89 HIS A CA 1
ATOM 666 C C . HIS A 1 85 ? -33.051 8.472 -23.513 1.00 32.11 89 HIS A C 1
ATOM 667 O O . HIS A 1 85 ? -33.798 9.366 -23.146 1.00 33.17 89 HIS A O 1
ATOM 674 N N . PHE A 1 86 ? -32.818 8.223 -24.789 1.00 31.72 90 PHE A N 1
ATOM 675 C CA . PHE A 1 86 ? -33.325 9.110 -25.815 1.00 32.60 90 PHE A CA 1
ATOM 676 C C . PHE A 1 86 ? -34.858 9.127 -25.916 1.00 35.17 90 PHE A C 1
ATOM 677 O O . PHE A 1 86 ? -35.425 10.118 -26.350 1.00 36.45 90 PHE A O 1
ATOM 685 N N . GLU A 1 87 ? -35.528 8.046 -25.522 1.00 37.65 91 GLU A N 1
ATOM 686 C CA . GLU A 1 87 ? -36.996 8.055 -25.458 1.00 39.05 91 GLU A CA 1
ATOM 687 C C . GLU A 1 87 ? -37.467 9.071 -24.444 1.00 36.81 91 GLU A C 1
ATOM 688 O O . GLU A 1 87 ? -38.535 9.656 -24.606 1.00 36.89 91 GLU A O 1
ATOM 694 N N . ASN A 1 88 ? -36.666 9.286 -23.410 1.00 34.90 92 ASN A N 1
ATOM 695 C CA . ASN A 1 88 ? -37.002 10.252 -22.371 1.00 34.78 92 ASN A CA 1
ATOM 696 C C . ASN A 1 88 ? -36.498 11.642 -22.667 1.00 34.79 92 ASN A C 1
ATOM 697 O O . ASN A 1 88 ? -37.099 12.625 -22.227 1.00 34.11 92 ASN A O 1
ATOM 702 N N . TYR A 1 89 ? -35.376 11.715 -23.385 1.00 33.25 93 TYR A N 1
ATOM 703 C CA . TYR A 1 89 ? -34.693 12.972 -23.638 1.00 32.70 93 TYR A CA 1
ATOM 704 C C . TYR A 1 89 ? -34.356 13.019 -25.100 1.00 32.53 93 TYR A C 1
ATOM 705 O O . TYR A 1 89 ? -33.204 12.901 -25.478 1.00 34.33 93 TYR A O 1
ATOM 714 N N . PRO A 1 90 ? -35.371 13.210 -25.935 1.00 32.00 94 PRO A N 1
ATOM 715 C CA . PRO A 1 90 ? -35.225 12.938 -27.360 1.00 30.85 94 PRO A CA 1
ATOM 716 C C . PRO A 1 90 ? -34.318 13.873 -28.097 1.00 29.27 94 PRO A C 1
ATOM 717 O O . PRO A 1 90 ? -34.284 15.049 -27.794 1.00 29.78 94 PRO A O 1
ATOM 721 N N . LEU A 1 91 ? -33.632 13.325 -29.090 1.00 29.37 95 LEU A N 1
ATOM 722 C CA . LEU A 1 91 ? -32.783 14.082 -29.990 1.00 28.98 95 LEU A CA 1
ATOM 723 C C . LEU A 1 91 ? -33.572 15.171 -30.651 1.00 30.08 95 LEU A C 1
ATOM 724 O O . LEU A 1 91 ? -34.678 14.951 -31.119 1.00 31.15 95 LEU A O 1
ATOM 729 N N . VAL A 1 92 ? -32.956 16.338 -30.726 1.00 32.27 96 VAL A N 1
ATOM 730 C CA . VAL A 1 92 ? -33.567 17.541 -31.253 1.00 32.90 96 VAL A CA 1
ATOM 731 C C . VAL A 1 92 ? -33.302 17.739 -32.737 1.00 34.21 96 VAL A C 1
ATOM 732 O O . VAL A 1 92 ? -34.130 18.315 -33.440 1.00 38.48 96 VAL A O 1
ATOM 736 N N . THR A 1 93 ? -32.159 17.268 -33.222 1.00 34.81 97 THR A N 1
ATOM 737 C CA . THR A 1 93 ? -31.786 17.499 -34.625 1.00 34.25 97 THR A CA 1
ATOM 738 C C . THR A 1 93 ? -32.289 16.376 -35.541 1.00 35.62 97 THR A C 1
ATOM 739 O O . THR A 1 93 ? -33.007 15.465 -35.117 1.00 36.02 97 THR A O 1
ATOM 743 N N . ALA A 1 94 ? -31.913 16.457 -36.804 1.00 35.78 98 ALA A N 1
ATOM 744 C CA . ALA A 1 94 ? -32.341 15.501 -37.792 1.00 34.77 98 ALA A CA 1
ATOM 745 C C . ALA A 1 94 ? -31.762 14.139 -37.517 1.00 36.70 98 ALA A C 1
ATOM 746 O O . ALA A 1 94 ? -32.262 13.156 -38.018 1.00 36.53 98 ALA A O 1
ATOM 748 N N . LYS A 1 95 ? -30.710 14.082 -36.712 1.00 37.72 99 LYS A N 1
ATOM 749 C CA . LYS A 1 95 ? -30.146 12.828 -36.245 1.00 38.76 99 LYS A CA 1
ATOM 750 C C . LYS A 1 95 ? -31.227 11.918 -35.743 1.00 39.06 99 LYS A C 1
ATOM 751 O O . LYS A 1 95 ? -31.091 10.710 -35.763 1.00 37.98 99 LYS A O 1
ATOM 757 N N . GLN A 1 96 ? -32.318 12.508 -35.289 1.00 40.11 100 GLN A N 1
ATOM 758 C CA . GLN A 1 96 ? -33.424 11.736 -34.748 1.00 39.96 100 GLN A CA 1
ATOM 759 C C . GLN A 1 96 ? -34.054 10.819 -35.736 1.00 36.99 100 GLN A C 1
ATOM 760 O O . GLN A 1 96 ? -34.681 9.870 -35.366 1.00 37.95 100 GLN A O 1
ATOM 766 N N . ALA A 1 97 ? -33.867 11.089 -36.999 1.00 35.17 101 ALA A N 1
ATOM 767 C CA . ALA A 1 97 ? -34.379 10.203 -38.002 1.00 35.44 101 ALA A CA 1
ATOM 768 C C . ALA A 1 97 ? -33.443 9.041 -38.200 1.00 34.96 101 ALA A C 1
ATOM 769 O O . ALA A 1 97 ? -33.889 7.939 -38.414 1.00 34.40 101 ALA A O 1
ATOM 771 N N . ASP A 1 98 ? -32.143 9.279 -38.143 1.00 35.48 102 ASP A N 1
ATOM 772 C CA . ASP A 1 98 ? -31.194 8.163 -38.121 1.00 36.82 102 ASP A CA 1
ATOM 773 C C . ASP A 1 98 ? -31.459 7.256 -36.891 1.00 34.84 102 ASP A C 1
ATOM 774 O O . ASP A 1 98 ? -31.342 6.046 -36.961 1.00 31.98 102 ASP A O 1
ATOM 779 N N . TYR A 1 99 ? -31.827 7.872 -35.772 1.00 33.62 103 TYR A N 1
ATOM 780 C CA . TYR A 1 99 ? -32.106 7.157 -34.548 1.00 33.17 103 TYR A CA 1
ATOM 781 C C . TYR A 1 99 ? -33.329 6.266 -34.720 1.00 33.58 103 TYR A C 1
ATOM 782 O O . TYR A 1 99 ? -33.288 5.080 -34.378 1.00 35.33 103 TYR A O 1
ATOM 791 N N . THR A 1 100 ? -34.407 6.828 -35.256 1.00 31.43 104 THR A N 1
ATOM 792 C CA . THR A 1 100 ? -35.618 6.056 -35.516 1.00 30.30 104 THR A CA 1
ATOM 793 C C . THR A 1 100 ? -35.346 4.807 -36.367 1.00 30.68 104 THR A C 1
ATOM 794 O O . THR A 1 100 ? -35.949 3.778 -36.141 1.00 33.09 104 THR A O 1
ATOM 798 N N . LEU A 1 101 ? -34.488 4.924 -37.371 1.00 30.92 105 LEU A N 1
ATOM 799 C CA . LEU A 1 101 ? -34.151 3.800 -38.239 1.00 31.73 105 LEU A CA 1
ATOM 800 C C . LEU A 1 101 ? -33.295 2.774 -37.495 1.00 31.77 105 LEU A C 1
ATOM 801 O O . LEU A 1 101 ? -33.466 1.580 -37.647 1.00 31.22 105 LEU A O 1
ATOM 806 N N . PHE A 1 102 ? -32.375 3.268 -36.691 1.00 33.59 106 PHE A N 1
ATOM 807 C CA . PHE A 1 102 ? -31.566 2.438 -35.811 1.00 34.88 106 PHE A CA 1
ATOM 808 C C . PHE A 1 102 ? -32.440 1.599 -34.862 1.00 37.49 106 PHE A C 1
ATOM 809 O O . PHE A 1 102 ? -32.160 0.434 -34.654 1.00 38.67 106 PHE A O 1
ATOM 817 N N . LYS A 1 103 ? -33.499 2.186 -34.306 1.00 39.93 107 LYS A N 1
ATOM 818 C CA . LYS A 1 103 ? -34.455 1.436 -33.475 1.00 39.46 107 LYS A CA 1
ATOM 819 C C . LYS A 1 103 ? -35.063 0.288 -34.267 1.00 39.21 107 LYS A C 1
ATOM 820 O O . LYS A 1 103 ? -35.024 -0.844 -33.825 1.00 39.44 107 LYS A O 1
ATOM 826 N N . LYS A 1 104 ? -35.632 0.597 -35.429 1.00 39.63 108 LYS A N 1
ATOM 827 C CA . LYS A 1 104 ? -36.245 -0.404 -36.305 1.00 41.04 108 LYS A CA 1
ATOM 828 C C . LYS A 1 104 ? -35.274 -1.522 -36.621 1.00 40.92 108 LYS A C 1
ATOM 829 O O . LYS A 1 104 ? -35.632 -2.692 -36.610 1.00 40.53 108 LYS A O 1
ATOM 835 N N . ALA A 1 105 ? -34.039 -1.149 -36.924 1.00 41.80 109 ALA A N 1
ATOM 836 C CA . ALA A 1 105 ? -33.002 -2.127 -37.231 1.00 42.37 109 ALA A CA 1
ATOM 837 C C . ALA A 1 105 ? -32.736 -3.013 -36.016 1.00 42.78 109 ALA A C 1
ATOM 838 O O . ALA A 1 105 ? -32.586 -4.220 -36.125 1.00 42.43 109 ALA A O 1
ATOM 840 N N . LEU A 1 106 ? -32.701 -2.393 -34.851 1.00 43.86 110 LEU A N 1
ATOM 841 C CA . LEU A 1 106 ? -32.418 -3.105 -33.624 1.00 44.01 110 LEU A CA 1
ATOM 842 C C . LEU A 1 106 ? -33.525 -4.098 -33.232 1.00 46.14 110 LEU A C 1
ATOM 843 O O . LEU A 1 106 ? -33.237 -5.084 -32.575 1.00 46.18 110 LEU A O 1
ATOM 848 N N . ASP A 1 107 ? -34.772 -3.857 -33.635 1.00 47.13 111 ASP A N 1
ATOM 849 C CA . ASP A 1 107 ? -35.856 -4.827 -33.395 1.00 48.74 111 ASP A CA 1
ATOM 850 C C . ASP A 1 107 ? -35.669 -6.091 -34.206 1.00 44.61 111 ASP A C 1
ATOM 851 O O . ASP A 1 107 ? -35.809 -7.192 -33.694 1.00 43.60 111 ASP A O 1
ATOM 856 N N . VAL A 1 108 ? -35.352 -5.925 -35.477 1.00 41.09 112 VAL A N 1
ATOM 857 C CA . VAL A 1 108 ? -34.982 -7.052 -36.311 1.00 40.00 112 VAL A CA 1
ATOM 858 C C . VAL A 1 108 ? -33.908 -7.860 -35.609 1.00 39.89 112 VAL A C 1
ATOM 859 O O . VAL A 1 108 ? -33.933 -9.083 -35.617 1.00 44.71 112 VAL A O 1
ATOM 863 N N . ILE A 1 109 ? -32.971 -7.168 -34.993 1.00 37.29 113 ILE A N 1
ATOM 864 C CA . ILE A 1 109 ? -31.844 -7.827 -34.374 1.00 38.38 113 ILE A CA 1
ATOM 865 C C . ILE A 1 109 ? -32.193 -8.517 -33.048 1.00 39.82 113 ILE A C 1
ATOM 866 O O . ILE A 1 109 ? -31.811 -9.659 -32.837 1.00 39.91 113 ILE A O 1
ATOM 871 N N . LYS A 1 110 ? -32.912 -7.852 -32.168 1.00 41.55 114 LYS A N 1
ATOM 872 C CA . LYS A 1 110 ? -33.254 -8.451 -30.888 1.00 41.39 114 LYS A CA 1
ATOM 873 C C . LYS A 1 110 ? -34.107 -9.689 -31.058 1.00 45.19 114 LYS A C 1
ATOM 874 O O . LYS A 1 110 ? -34.230 -10.494 -30.148 1.00 48.74 114 LYS A O 1
ATOM 880 N N . ASN A 1 111 ? -34.707 -9.839 -32.224 1.00 45.99 115 ASN A N 1
ATOM 881 C CA . ASN A 1 111 ? -35.566 -10.970 -32.497 1.00 45.02 115 ASN A CA 1
ATOM 882 C C . ASN A 1 111 ? -34.887 -12.016 -33.322 1.00 45.24 115 ASN A C 1
ATOM 883 O O . ASN A 1 111 ? -35.536 -12.827 -33.940 1.00 49.65 115 ASN A O 1
ATOM 888 N N . LYS A 1 112 ? -33.570 -11.991 -33.349 1.00 43.78 116 LYS A N 1
ATOM 889 C CA . LYS A 1 112 ? -32.777 -12.975 -34.095 1.00 42.61 116 LYS A CA 1
ATOM 890 C C . LYS A 1 112 ? -33.175 -13.090 -35.591 1.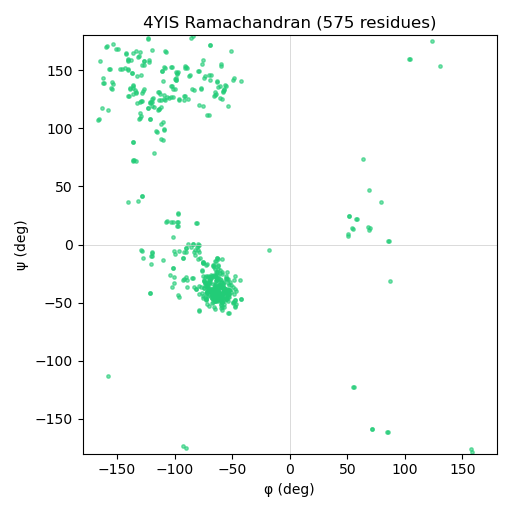00 41.83 116 LYS A C 1
ATOM 891 O O . LYS A 1 112 ? -32.768 -14.026 -36.269 1.00 41.83 116 LYS A O 1
ATOM 893 N N . GLU A 1 113 ? -33.950 -12.137 -36.105 1.00 42.85 117 GLU A N 1
ATOM 894 C CA . GLU A 1 113 ? -34.487 -12.237 -37.469 1.00 44.27 117 GLU A CA 1
ATOM 895 C C . GLU A 1 113 ? -33.503 -11.771 -38.515 1.00 44.19 117 GLU A C 1
ATOM 896 O O . GLU A 1 113 ? -33.793 -11.853 -39.711 1.00 41.16 117 GLU A O 1
ATOM 902 N N . HIS A 1 114 ? -32.380 -11.221 -38.070 1.00 43.77 118 HIS A N 1
ATOM 903 C CA . HIS A 1 114 ? -31.318 -10.808 -38.985 1.00 42.73 118 HIS A CA 1
ATOM 904 C C . HIS A 1 114 ? -30.514 -12.006 -39.523 1.00 43.98 118 HIS A C 1
ATOM 905 O O . HIS A 1 114 ? -29.780 -11.891 -40.500 1.00 39.69 118 HIS A O 1
ATOM 912 N N . LEU A 1 115 ? -30.674 -13.157 -38.876 1.00 48.66 119 LEU A N 1
ATOM 913 C CA . LEU A 1 115 ? -30.015 -14.401 -39.285 1.00 51.51 119 LEU A CA 1
ATOM 914 C C . LEU A 1 115 ? -30.766 -15.150 -40.369 1.00 54.93 119 LEU A C 1
ATOM 915 O O . LEU A 1 115 ? -30.323 -16.216 -40.780 1.00 61.55 119 LEU A O 1
ATOM 920 N N . SER A 1 116 ? -31.897 -14.613 -40.819 1.00 55.01 120 SER A N 1
ATOM 921 C CA . SER A 1 116 ? -32.606 -15.147 -41.984 1.00 53.49 120 SER A CA 1
ATOM 922 C C . SER A 1 116 ? -32.445 -14.213 -43.171 1.00 52.72 120 SER A C 1
ATOM 923 O O . SER A 1 116 ? -32.043 -13.058 -43.019 1.00 55.36 120 SER A O 1
ATOM 926 N N . GLN A 1 117 ? -32.777 -14.714 -44.353 1.00 50.66 121 GLN A N 1
ATOM 927 C CA . GLN A 1 117 ? -32.673 -13.907 -45.566 1.00 48.56 121 GLN A CA 1
ATOM 928 C C . GLN A 1 117 ? -33.694 -12.757 -45.561 1.00 47.22 121 GLN A C 1
ATOM 929 O O . GLN A 1 117 ? -33.363 -11.616 -45.909 1.00 45.65 121 GLN A O 1
ATOM 935 N N . LYS A 1 118 ? -34.928 -13.066 -45.162 1.00 45.72 122 LYS A N 1
ATOM 936 C CA . LYS A 1 118 ? -35.988 -12.054 -45.059 1.00 44.80 122 LYS A CA 1
ATOM 937 C C . LYS A 1 118 ? -35.559 -10.895 -44.131 1.00 44.33 122 LYS A C 1
ATOM 938 O O . LYS A 1 118 ? -35.875 -9.732 -44.386 1.00 45.03 122 LYS A O 1
ATOM 944 N N . GLY A 1 119 ? -34.860 -11.230 -43.051 1.00 42.82 123 GLY A N 1
ATOM 945 C CA . GLY A 1 119 ? -34.421 -10.241 -42.075 1.00 42.95 123 GLY A CA 1
ATOM 946 C C . GLY A 1 119 ? -33.303 -9.386 -42.611 1.00 42.81 123 GLY A C 1
ATOM 947 O O . GLY A 1 119 ? -33.289 -8.164 -42.417 1.00 48.10 123 GLY A O 1
ATOM 948 N N . LEU A 1 120 ? -32.373 -10.025 -43.300 1.00 39.70 124 LEU A N 1
ATOM 949 C CA . LEU A 1 120 ? -31.286 -9.315 -43.915 1.00 39.04 124 LEU A CA 1
ATOM 950 C C . LEU A 1 120 ? -31.809 -8.308 -44.950 1.00 38.14 124 LEU A C 1
ATOM 951 O O . LEU A 1 120 ? -31.385 -7.160 -44.978 1.00 36.36 124 LEU A O 1
ATOM 956 N N . LEU A 1 121 ? -32.738 -8.740 -45.789 1.00 37.79 125 LEU A N 1
ATOM 957 C CA . LEU A 1 121 ? -33.352 -7.843 -46.769 1.00 38.42 125 LEU A CA 1
ATOM 958 C C . LEU A 1 121 ? -33.998 -6.625 -46.120 1.00 38.65 125 LEU A C 1
ATOM 959 O O . LEU A 1 121 ? -33.955 -5.524 -46.661 1.00 37.84 125 LEU A O 1
ATOM 964 N N . LYS A 1 122 ? -34.601 -6.835 -44.958 1.00 39.31 126 LYS A N 1
ATOM 965 C CA . LYS A 1 122 ? -35.199 -5.747 -44.192 1.00 39.49 126 LYS A CA 1
ATOM 966 C C . LYS A 1 122 ? -34.134 -4.739 -43.809 1.00 38.50 126 LYS A C 1
ATOM 967 O O . LYS A 1 122 ? -34.329 -3.539 -43.941 1.00 34.99 126 LYS A O 1
ATOM 973 N N . LEU A 1 123 ? -33.013 -5.245 -43.304 1.00 39.10 127 LEU A N 1
ATOM 974 C CA . LEU A 1 123 ? -31.921 -4.375 -42.849 1.00 39.07 127 LEU A CA 1
ATOM 975 C C . LEU A 1 123 ? -31.281 -3.579 -43.988 1.00 40.25 127 LEU A C 1
ATOM 976 O O . LEU A 1 123 ? -31.048 -2.387 -43.847 1.00 44.01 127 LEU A O 1
ATOM 981 N N . VAL A 1 124 ? -30.998 -4.231 -45.105 1.00 39.07 128 VAL A N 1
ATOM 982 C CA . VAL A 1 124 ? -30.515 -3.521 -46.265 1.00 36.87 128 VAL A CA 1
ATOM 983 C C . VAL A 1 124 ? -31.470 -2.374 -46.593 1.00 36.28 128 VAL A C 1
ATOM 984 O O . VAL A 1 124 ? -31.046 -1.274 -46.929 1.00 37.16 128 VAL A O 1
ATOM 988 N N . GLY A 1 125 ? -32.764 -2.642 -46.521 1.00 35.43 129 GLY A N 1
ATOM 989 C CA . GLY A 1 125 ? -33.776 -1.627 -46.837 1.00 35.00 129 GLY A CA 1
ATOM 990 C C . GLY A 1 125 ? -33.767 -0.455 -45.880 1.00 34.07 129 GLY A C 1
ATOM 991 O O . GLY A 1 125 ? -33.970 0.672 -46.276 1.00 32.22 129 GLY A O 1
ATOM 992 N N . ILE A 1 126 ? -33.546 -0.749 -44.607 1.00 35.93 130 ILE A N 1
ATOM 993 C CA . ILE A 1 126 ? -33.423 0.267 -43.567 1.00 35.82 130 ILE A CA 1
ATOM 994 C C . ILE A 1 126 ? -32.106 0.994 -43.696 1.00 35.64 130 ILE A C 1
ATOM 995 O O . ILE A 1 126 ? -32.071 2.214 -43.630 1.00 40.30 130 ILE A O 1
ATOM 1000 N N . LYS A 1 127 ? -31.023 0.256 -43.860 1.00 34.60 131 LYS A N 1
ATOM 1001 C CA . LYS A 1 127 ? -29.721 0.881 -43.986 1.00 35.56 131 LYS A CA 1
ATOM 1002 C C . LYS A 1 127 ? -29.646 1.815 -45.194 1.00 34.04 131 LYS A C 1
ATOM 1003 O O . LYS A 1 127 ? -28.900 2.770 -45.166 1.00 35.62 131 LYS A O 1
ATOM 1009 N N . ALA A 1 128 ? -30.394 1.533 -46.252 1.00 33.90 132 ALA A N 1
ATOM 1010 C CA . ALA A 1 128 ? -30.388 2.369 -47.472 1.00 33.78 132 ALA A CA 1
ATOM 1011 C C . ALA A 1 128 ? -30.600 3.857 -47.204 1.00 35.13 132 ALA A C 1
ATOM 1012 O O . ALA A 1 128 ? -30.001 4.697 -47.868 1.00 36.02 132 ALA A O 1
ATOM 1014 N N . SER A 1 129 ? -31.426 4.169 -46.205 1.00 36.33 133 SER A N 1
ATOM 1015 C CA . SER A 1 129 ? -31.765 5.553 -45.844 1.00 35.81 133 SER A CA 1
ATOM 1016 C C . SER A 1 129 ? -31.106 6.047 -44.556 1.00 33.80 133 SER A C 1
ATOM 1017 O O . SER A 1 129 ? -31.576 7.005 -43.962 1.00 35.81 133 SER A O 1
ATOM 1020 N N . LEU A 1 130 ? -30.032 5.398 -44.133 1.00 31.39 134 LEU A N 1
ATOM 1021 C CA . LEU A 1 130 ? -29.428 5.657 -42.837 1.00 29.63 134 LEU A CA 1
ATOM 1022 C C . LEU A 1 130 ? -28.009 6.131 -43.043 1.00 29.74 134 LEU A C 1
ATOM 1023 O O . LEU A 1 130 ? -27.165 5.394 -43.565 1.00 28.05 134 LEU A O 1
ATOM 1028 N N . ASN A 1 131 ? -27.758 7.350 -42.581 1.00 31.64 135 ASN A N 1
ATOM 1029 C CA . ASN A 1 131 ? -26.464 7.999 -42.671 1.00 32.71 135 ASN A CA 1
ATOM 1030 C C . ASN A 1 131 ? -26.036 8.029 -44.135 1.00 35.71 135 ASN A C 1
ATOM 1031 O O . ASN A 1 131 ? -26.774 8.532 -44.983 1.00 34.48 135 ASN A O 1
ATOM 1036 N N . LEU A 1 132 ? -24.877 7.463 -44.449 1.00 38.60 136 LEU A N 1
ATOM 1037 C CA . LEU A 1 132 ? -24.363 7.460 -45.819 1.00 38.27 136 LEU A CA 1
ATOM 1038 C C . LEU A 1 132 ? -24.997 6.403 -46.737 1.00 38.27 136 LEU A C 1
ATOM 1039 O O . LEU A 1 132 ? -24.639 6.306 -47.904 1.00 39.92 136 LEU A O 1
ATOM 1044 N N . GLY A 1 133 ? -25.917 5.599 -46.219 1.00 37.96 137 GLY A N 1
ATOM 1045 C CA . GLY A 1 133 ? -26.575 4.586 -47.034 1.00 38.32 137 GLY A CA 1
ATOM 1046 C C . GLY A 1 133 ? -25.663 3.421 -47.392 1.00 38.13 137 GLY A C 1
ATOM 1047 O O . GLY A 1 133 ? -24.655 3.171 -46.742 1.00 38.52 137 GLY A O 1
ATOM 1048 N N . LEU A 1 134 ? -26.017 2.707 -48.448 1.00 39.67 138 LEU A N 1
ATOM 1049 C CA . LEU A 1 134 ? -25.289 1.495 -48.826 1.00 38.87 138 LEU A CA 1
ATOM 1050 C C . LEU A 1 134 ? -23.963 1.836 -49.519 1.00 40.62 138 LEU A C 1
ATOM 1051 O O . LEU A 1 134 ? -23.882 2.718 -50.378 1.00 39.57 138 LEU A O 1
ATOM 1056 N N . ASN A 1 135 ? -22.910 1.152 -49.106 1.00 42.68 139 ASN A N 1
ATOM 1057 C CA . ASN A 1 135 ? -21.662 1.130 -49.871 1.00 44.30 139 ASN A CA 1
ATOM 1058 C C . ASN A 1 135 ? -21.820 0.356 -51.183 1.00 46.19 139 ASN A C 1
ATOM 1059 O O . ASN A 1 135 ? -22.842 -0.299 -51.411 1.00 48.38 139 ASN A O 1
ATOM 1064 N N . GLY A 1 136 ? -20.803 0.414 -52.033 1.00 46.50 140 GLY A N 1
ATOM 1065 C CA . GLY A 1 136 ? -20.839 -0.298 -53.311 1.00 46.41 140 GLY A CA 1
ATOM 1066 C C . GLY A 1 136 ? -20.993 -1.804 -53.142 1.00 45.68 140 GLY A C 1
ATOM 1067 O O . GLY A 1 136 ? -21.655 -2.477 -53.933 1.00 43.19 140 GLY A O 1
ATOM 1068 N N . SER A 1 137 ? -20.365 -2.328 -52.101 1.00 46.35 141 SER A N 1
ATOM 1069 C CA . SER A 1 137 ? -20.381 -3.762 -51.823 1.00 47.98 141 SER A CA 1
ATOM 1070 C C . SER A 1 137 ? -21.814 -4.302 -51.663 1.00 47.83 141 SER A C 1
ATOM 1071 O O . SER A 1 137 ? -22.123 -5.409 -52.113 1.00 47.49 141 SER A O 1
ATOM 1074 N N . LEU A 1 138 ? -22.680 -3.496 -51.042 1.00 47.02 142 LEU A N 1
ATOM 1075 C CA . LEU A 1 138 ? -24.079 -3.861 -50.785 1.00 43.78 142 LEU A CA 1
ATOM 1076 C C . LEU A 1 138 ? -24.977 -3.652 -52.010 1.00 42.24 142 LEU A C 1
ATOM 1077 O O . LEU A 1 138 ? -25.891 -4.442 -52.266 1.00 40.91 142 LEU A O 1
ATOM 1082 N N . LYS A 1 139 ? -24.733 -2.579 -52.747 1.00 40.67 143 LYS A N 1
ATOM 1083 C CA . LYS A 1 139 ? -25.453 -2.350 -53.993 1.00 41.06 143 LYS A CA 1
ATOM 1084 C C . LYS A 1 139 ? -25.197 -3.456 -55.037 1.00 43.97 143 LYS A C 1
ATOM 1085 O O . LYS A 1 139 ? -26.108 -3.844 -55.781 1.00 43.00 143 LYS A O 1
ATOM 1091 N N . GLU A 1 140 ? -23.958 -3.954 -55.103 1.00 47.29 144 GLU A N 1
ATOM 1092 C CA . GLU A 1 140 ? -23.630 -5.103 -55.981 1.00 45.64 144 GLU A CA 1
ATOM 1093 C C . GLU A 1 140 ? -24.377 -6.334 -55.464 1.00 43.44 144 GLU A C 1
ATOM 1094 O O . GLU A 1 140 ? -25.142 -6.946 -56.189 1.00 44.72 144 GLU A O 1
ATOM 1096 N N . ALA A 1 141 ? -24.194 -6.643 -54.192 1.00 41.44 145 ALA A N 1
ATOM 1097 C CA . ALA A 1 141 ? -24.804 -7.824 -53.587 1.00 42.23 145 ALA A CA 1
ATOM 1098 C C . ALA A 1 141 ? -26.358 -7.815 -53.517 1.00 43.16 145 ALA A C 1
ATOM 1099 O O . ALA A 1 141 ? -26.989 -8.872 -53.384 1.00 42.15 145 ALA A O 1
ATOM 1101 N N . PHE A 1 142 ? -26.951 -6.624 -53.586 1.00 44.75 146 PHE A N 1
ATOM 1102 C CA . PHE A 1 142 ? -28.405 -6.435 -53.521 1.00 43.30 146 PHE A CA 1
ATOM 1103 C C . PHE A 1 142 ? -28.850 -5.426 -54.576 1.00 43.47 146 PHE A C 1
ATOM 1104 O O . PHE A 1 142 ? -29.230 -4.307 -54.233 1.00 43.60 146 PHE A O 1
ATOM 1112 N N . PRO A 1 143 ? -28.815 -5.815 -55.862 1.00 43.07 147 PRO A N 1
ATOM 1113 C CA . PRO A 1 143 ? -29.077 -4.870 -56.963 1.00 42.80 147 PRO A CA 1
ATOM 1114 C C . PRO A 1 143 ? -30.440 -4.172 -56.893 1.00 41.93 147 PRO A C 1
ATOM 1115 O O . PRO A 1 143 ? -30.562 -3.022 -57.339 1.00 40.51 147 PRO A O 1
ATOM 1119 N N . ASN A 1 144 ? -31.437 -4.877 -56.350 1.00 41.26 148 ASN A N 1
ATOM 1120 C CA . ASN A 1 144 ? -32.806 -4.353 -56.142 1.00 43.18 148 ASN A CA 1
ATOM 1121 C C . ASN A 1 144 ? -32.990 -3.471 -54.887 1.00 43.33 148 ASN A C 1
ATOM 1122 O O . ASN A 1 144 ? -34.122 -3.256 -54.430 1.00 41.57 148 ASN A O 1
ATOM 1127 N N . TRP A 1 145 ? -31.889 -2.959 -54.340 1.00 41.96 149 TRP A N 1
ATOM 1128 C CA . TRP A 1 145 ? -31.926 -2.152 -53.123 1.00 41.13 149 TRP A CA 1
ATOM 1129 C C . TRP A 1 145 ? -32.895 -0.961 -53.165 1.00 43.44 149 TRP A C 1
ATOM 1130 O O . TRP A 1 145 ? -33.496 -0.604 -52.141 1.00 44.28 149 TRP A O 1
ATOM 1141 N N . GLU A 1 146 ? -33.022 -0.351 -54.338 1.00 44.71 150 GLU A N 1
ATOM 1142 C CA . GLU A 1 146 ? -33.947 0.760 -54.562 1.00 47.28 150 GLU A CA 1
ATOM 1143 C C . GLU A 1 146 ? -35.366 0.410 -54.120 1.00 45.17 150 GLU A C 1
ATOM 1144 O O . GLU A 1 146 ? -36.037 1.217 -53.501 1.00 42.85 150 GLU A O 1
ATOM 1150 N N . GLU A 1 147 ? -35.806 -0.804 -54.447 1.00 46.18 151 GLU A N 1
ATOM 1151 C CA . GLU A 1 147 ? -37.165 -1.266 -54.123 1.00 46.11 151 GLU A CA 1
ATOM 1152 C C . GLU A 1 147 ? -37.309 -1.584 -52.622 1.00 46.45 151 GLU A C 1
ATOM 1153 O O . GLU A 1 147 ? -38.384 -1.406 -52.053 1.00 47.77 151 GLU A O 1
ATOM 1155 N N . LEU A 1 148 ? -36.230 -2.070 -52.007 1.00 44.32 152 LEU A N 1
ATOM 1156 C CA . LEU A 1 148 ? -36.215 -2.411 -50.576 1.00 42.38 152 LEU A CA 1
ATOM 1157 C C . LEU A 1 148 ? -36.227 -1.172 -49.686 1.00 40.98 152 LEU A C 1
ATOM 1158 O O . LEU A 1 148 ? -36.800 -1.184 -48.589 1.00 38.63 152 LEU A O 1
ATOM 1163 N N . GLN A 1 149 ? -35.541 -0.136 -50.165 1.00 39.92 153 GLN A N 1
ATOM 1164 C CA . GLN A 1 149 ? -35.285 1.087 -49.413 1.00 39.10 153 GLN A CA 1
ATOM 1165 C C . GLN A 1 149 ? -36.538 1.652 -48.778 1.00 39.82 153 GLN A C 1
ATOM 1166 O O . GLN A 1 149 ? -37.608 1.592 -49.352 1.00 40.77 153 GLN A O 1
ATOM 1172 N N . ILE A 1 150 ? -36.398 2.178 -47.572 1.00 43.01 154 ILE A N 1
ATOM 1173 C CA . ILE A 1 150 ? -37.539 2.699 -46.819 1.00 44.48 154 ILE A CA 1
ATOM 1174 C C . ILE A 1 150 ? -37.511 4.216 -46.744 1.00 45.36 154 ILE A C 1
ATOM 1175 O O . ILE A 1 150 ? -36.447 4.823 -46.782 1.00 44.30 154 ILE A O 1
ATOM 1180 N N . ASP A 1 151 ? -38.692 4.813 -46.628 1.00 46.99 155 ASP A N 1
ATOM 1181 C CA . ASP A 1 151 ? -38.799 6.254 -46.487 1.00 48.73 155 ASP A CA 1
ATOM 1182 C C . ASP A 1 151 ? -38.075 6.688 -45.226 1.00 46.93 155 ASP A C 1
ATOM 1183 O O . ASP A 1 151 ? -38.304 6.152 -44.138 1.00 43.70 155 ASP A O 1
ATOM 1188 N N . ARG A 1 152 ? -37.161 7.633 -45.397 1.00 47.85 156 ARG A N 1
ATOM 1189 C CA . ARG A 1 152 ? -36.567 8.340 -44.277 1.00 47.19 156 ARG A CA 1
ATOM 1190 C C . ARG A 1 152 ? -37.728 8.952 -43.522 1.00 45.36 156 ARG A C 1
ATOM 1191 O O . ARG A 1 152 ? -38.633 9.490 -44.153 1.00 46.45 156 ARG A O 1
ATOM 1199 N N . PRO A 1 153 ? -37.761 8.808 -42.184 1.00 45.68 157 PRO A N 1
ATOM 1200 C CA . PRO A 1 153 ? -38.821 9.486 -41.438 1.00 45.12 157 PRO A CA 1
ATOM 1201 C C . PRO A 1 153 ? -38.678 10.975 -41.605 1.00 47.39 157 PRO A C 1
ATOM 1202 O O . PRO A 1 153 ? -37.557 11.484 -41.649 1.00 46.43 157 PRO A O 1
ATOM 1206 N N . SER A 1 154 ? -39.804 11.661 -41.752 1.00 51.03 158 SER A N 1
ATOM 1207 C CA . SER A 1 154 ? -39.763 13.091 -41.920 1.00 52.41 158 SER A CA 1
ATOM 1208 C C . SER A 1 154 ? -39.483 13.732 -40.556 1.00 50.69 158 SER A C 1
ATOM 1209 O O . SER A 1 154 ? 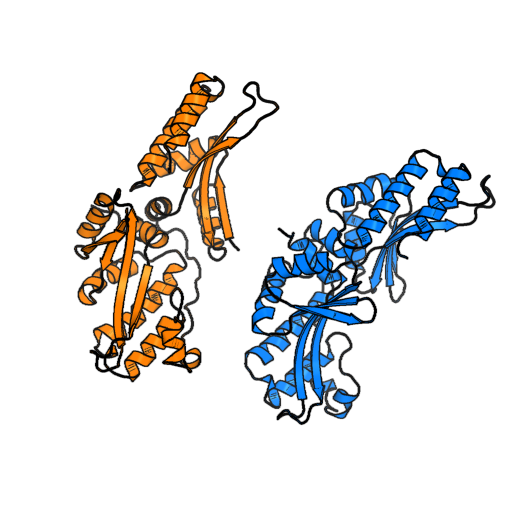-39.733 13.153 -39.501 1.00 45.22 158 SER A O 1
ATOM 1212 N N . TYR A 1 155 ? -38.929 14.931 -40.615 1.00 52.07 159 TYR A N 1
ATOM 1213 C CA . TYR A 1 155 ? -38.349 15.597 -39.450 1.00 51.02 159 TYR A CA 1
ATOM 1214 C C . TYR A 1 155 ? -38.884 17.019 -39.385 1.00 50.24 159 TYR A C 1
ATOM 1215 O O . TYR A 1 155 ? -38.539 17.872 -40.209 1.00 49.90 159 TYR A O 1
ATOM 1224 N N . VAL A 1 156 ? -39.752 17.247 -38.418 1.00 49.63 160 VAL A N 1
ATOM 1225 C CA . VAL A 1 156 ? -40.230 18.587 -38.126 1.00 49.10 160 VAL A CA 1
ATOM 1226 C C . VAL A 1 156 ? -39.687 18.960 -36.770 1.00 45.58 160 VAL A C 1
ATOM 1227 O O . VAL A 1 156 ? -39.810 18.208 -35.817 1.00 49.08 160 VAL A O 1
ATOM 1231 N N . ASN A 1 157 ? -39.067 20.130 -36.702 1.00 43.28 161 ASN A N 1
ATOM 1232 C CA . ASN A 1 157 ? -38.401 20.593 -35.490 1.00 42.02 161 ASN A CA 1
ATOM 1233 C C . ASN A 1 157 ? -39.351 21.155 -34.446 1.00 41.32 161 ASN A C 1
ATOM 1234 O O . ASN A 1 157 ? -40.047 22.142 -34.689 1.00 40.87 161 ASN A O 1
ATOM 1239 N N . LYS A 1 158 ? -39.353 20.547 -33.269 1.00 40.29 162 LYS A N 1
ATOM 1240 C CA . LYS A 1 158 ? -40.315 20.916 -32.229 1.00 39.47 162 LYS A CA 1
ATOM 1241 C C . LYS A 1 158 ? -39.744 21.921 -31.220 1.00 38.65 162 LYS A C 1
ATOM 1242 O O . LYS A 1 158 ? -40.478 22.381 -30.367 1.00 41.20 162 LYS A O 1
ATOM 1244 N N . GLY A 1 159 ? -38.457 22.257 -31.304 1.00 36.77 163 GLY A N 1
ATOM 1245 C CA . GLY A 1 159 ? -37.902 23.336 -30.481 1.00 36.19 163 GLY A CA 1
ATOM 1246 C C . GLY A 1 159 ? -36.719 22.936 -29.601 1.00 36.35 163 GLY A C 1
ATOM 1247 O O . GLY A 1 159 ? -36.340 21.763 -29.541 1.00 38.15 163 GLY A O 1
ATOM 1248 N N . ILE A 1 160 ? -36.134 23.926 -28.929 1.00 35.39 164 ILE A N 1
ATOM 1249 C CA . ILE A 1 160 ? -35.160 23.708 -27.854 1.00 35.98 164 ILE A CA 1
ATOM 1250 C C . ILE A 1 160 ? -35.876 23.242 -26.569 1.00 34.85 164 ILE A C 1
ATOM 1251 O O . ILE A 1 160 ? -36.686 23.985 -26.014 1.00 35.34 164 ILE A O 1
ATOM 1256 N N . PRO A 1 161 ? -35.560 22.038 -26.068 1.00 33.72 165 PRO A N 1
ATOM 1257 C CA . PRO A 1 161 ? -36.224 21.524 -24.867 1.00 34.29 165 PRO A CA 1
ATOM 1258 C C . PRO A 1 161 ? -35.666 21.975 -23.507 1.00 34.43 165 PRO A C 1
ATOM 1259 O O . PRO A 1 161 ? -36.407 22.031 -22.543 1.00 37.05 165 PRO A O 1
ATOM 1263 N N . ASP A 1 162 ? -34.388 22.273 -23.409 1.00 33.73 166 ASP A N 1
ATOM 1264 C CA . ASP A 1 162 ? -33.810 22.593 -22.117 1.00 33.57 166 ASP A CA 1
ATOM 1265 C C . ASP A 1 162 ? -32.501 23.324 -22.348 1.00 32.28 166 ASP A C 1
ATOM 1266 O O . ASP A 1 162 ? -31.769 22.966 -23.252 1.00 33.19 166 ASP A O 1
ATOM 1271 N N . PRO A 1 163 ? -32.205 24.372 -21.562 1.00 30.98 167 PRO A N 1
ATOM 1272 C CA . PRO A 1 163 ? -30.925 25.063 -21.756 1.00 30.79 167 PRO A CA 1
ATOM 1273 C C . PRO A 1 163 ? -29.699 24.157 -21.685 1.00 30.06 167 PRO A C 1
ATOM 1274 O O . PRO A 1 163 ? -28.706 24.424 -22.335 1.00 32.03 167 PRO A O 1
ATOM 1278 N N . ASN A 1 164 ? -29.756 23.085 -20.919 1.00 29.86 168 ASN A N 1
ATOM 1279 C CA . ASN A 1 164 ? -28.641 22.135 -20.914 1.00 30.51 168 ASN A CA 1
ATOM 1280 C C . ASN A 1 164 ? -28.412 21.455 -22.244 1.00 30.23 168 ASN A C 1
ATOM 1281 O O . ASN A 1 164 ? -27.314 21.013 -22.512 1.00 31.78 168 ASN A O 1
ATOM 1286 N N . TRP A 1 165 ? -29.455 21.309 -23.041 1.00 30.80 169 TRP A N 1
ATOM 1287 C CA . TRP A 1 165 ? -29.300 20.746 -24.366 1.00 32.19 169 TRP A CA 1
ATOM 1288 C C . TRP A 1 165 ? -28.400 21.657 -25.177 1.00 33.11 169 TRP A C 1
ATOM 1289 O O . TRP A 1 165 ? -27.554 21.185 -25.944 1.00 33.95 169 TRP A O 1
ATOM 1300 N N . ILE A 1 166 ? -28.578 22.959 -25.011 1.00 32.67 170 ILE A N 1
ATOM 1301 C CA . ILE A 1 166 ? -27.771 23.914 -25.764 1.00 33.20 170 ILE A CA 1
ATOM 1302 C C . ILE A 1 166 ? -26.285 23.773 -25.445 1.00 33.09 170 ILE A C 1
ATOM 1303 O O . ILE A 1 166 ? -25.464 23.823 -26.347 1.00 33.77 170 ILE A O 1
ATOM 1308 N N . SER A 1 167 ? -25.927 23.652 -24.170 1.00 32.16 171 SER A N 1
ATOM 1309 C CA . SER A 1 167 ? -24.514 23.551 -23.799 1.00 30.80 171 SER A CA 1
ATOM 1310 C C . SER A 1 167 ? -23.918 22.212 -24.189 1.00 30.08 171 SER A C 1
ATOM 1311 O O . SER A 1 167 ? -22.724 22.123 -24.491 1.00 28.36 171 SER A O 1
ATOM 1314 N N . GLY A 1 168 ? -24.741 21.174 -24.143 1.00 30.03 172 GLY A N 1
ATOM 1315 C CA . GLY A 1 168 ? -24.339 19.859 -24.633 1.00 30.19 172 GLY A CA 1
ATOM 1316 C C . GLY A 1 168 ? -23.985 19.954 -26.102 1.00 29.91 172 GLY A C 1
ATOM 1317 O O . GLY A 1 168 ? -22.902 19.612 -26.515 1.00 28.57 172 GLY A O 1
ATOM 1318 N N . PHE A 1 169 ? -24.919 20.475 -26.879 1.00 30.46 173 PHE A N 1
ATOM 1319 C CA . PHE A 1 169 ? -24.716 20.661 -28.299 1.00 29.44 173 PHE A CA 1
ATOM 1320 C C . PHE A 1 169 ? -23.579 21.618 -28.627 1.00 27.42 173 PHE A C 1
ATOM 1321 O O . PHE A 1 169 ? -22.835 21.398 -29.558 1.00 26.85 173 PHE A O 1
ATOM 1329 N N . ALA A 1 170 ? -23.474 22.710 -27.886 1.00 27.41 174 ALA A N 1
ATOM 1330 C CA . ALA A 1 170 ? -22.486 23.758 -28.189 1.00 27.26 174 ALA A CA 1
ATOM 1331 C C . ALA A 1 170 ? -21.088 23.281 -27.837 1.00 27.88 174 ALA A C 1
ATOM 1332 O O . ALA A 1 170 ? -20.107 23.720 -28.425 1.00 26.42 174 ALA A O 1
ATOM 1334 N N . SER A 1 171 ? -21.027 22.361 -26.873 1.00 29.51 175 SER A N 1
ATOM 1335 C CA . SER A 1 171 ? -19.788 21.738 -26.444 1.00 29.01 175 SER A CA 1
ATOM 1336 C C . SER A 1 171 ? -19.136 20.975 -27.585 1.00 30.31 175 SER A C 1
ATOM 1337 O O . SER A 1 171 ? -17.919 20.917 -27.683 1.00 31.78 175 SER A O 1
ATOM 1340 N N . GLY A 1 172 ? -19.949 20.383 -28.439 1.00 32.20 176 GLY A N 1
ATOM 1341 C CA . GLY A 1 172 ? -19.442 19.611 -29.560 1.00 33.67 176 GLY A CA 1
ATOM 1342 C C . GLY A 1 172 ? -19.466 20.356 -30.879 1.00 34.97 176 GLY A C 1
ATOM 1343 O O . GLY A 1 172 ? -18.591 20.172 -31.690 1.00 41.59 176 GLY A O 1
ATOM 1344 N N . ASP A 1 173 ? -20.439 21.231 -31.091 1.00 35.72 177 ASP A N 1
ATOM 1345 C CA . ASP A 1 173 ? -20.712 21.789 -32.424 1.00 34.74 177 ASP A CA 1
ATOM 1346 C C . ASP A 1 173 ? -20.858 23.291 -32.443 1.00 33.42 177 ASP A C 1
ATOM 1347 O O . ASP A 1 173 ? -21.673 23.810 -33.162 1.00 35.34 177 ASP A O 1
ATOM 1352 N N . SER A 1 174 ? -20.084 24.001 -31.651 1.00 33.94 178 SER A N 1
ATOM 1353 C CA . SER A 1 174 ? -20.002 25.460 -31.781 1.00 33.97 178 SER A CA 1
ATOM 1354 C C . SER A 1 174 ? -18.560 25.882 -31.840 1.00 33.63 178 SER A C 1
ATOM 1355 O O . SER A 1 174 ? -17.675 25.100 -31.519 1.00 32.53 178 SER A O 1
ATOM 1358 N N . SER A 1 175 ? -18.329 27.125 -32.242 1.00 34.33 179 SER A N 1
ATOM 1359 C CA . SER A 1 175 ? -16.972 27.648 -32.320 1.00 36.06 179 SER A CA 1
ATOM 1360 C C . SER A 1 175 ? -16.832 28.981 -31.580 1.00 35.22 179 SER A C 1
ATOM 1361 O O . SER A 1 175 ? -17.663 29.867 -31.737 1.00 36.32 179 SER A O 1
ATOM 1364 N N . PHE A 1 176 ? -15.810 29.067 -30.729 1.00 32.49 180 PHE A N 1
ATOM 1365 C CA . PHE A 1 176 ? -15.440 30.290 -30.039 1.00 30.09 180 PHE A CA 1
ATOM 1366 C C . PHE A 1 176 ? -14.088 30.668 -30.576 1.00 29.18 180 PHE A C 1
ATOM 1367 O O . PHE A 1 176 ? -13.118 29.940 -30.376 1.00 27.23 180 PHE A O 1
ATOM 1375 N N . ASN A 1 177 ? -13.999 31.798 -31.255 1.00 30.37 181 ASN A N 1
ATOM 1376 C CA . ASN A 1 177 ? -12.721 32.179 -31.824 1.00 31.94 181 ASN A CA 1
ATOM 1377 C C . ASN A 1 177 ? -12.495 33.643 -31.923 1.00 31.66 181 ASN A C 1
ATOM 1378 O O . ASN A 1 177 ? -13.403 34.441 -31.717 1.00 31.62 181 ASN A O 1
ATOM 1383 N N . VAL A 1 178 ? -11.239 33.964 -32.202 1.00 32.86 182 VAL A N 1
ATOM 1384 C CA . VAL A 1 178 ? -10.765 35.331 -32.319 1.00 32.61 182 VAL A CA 1
ATOM 1385 C C . VAL A 1 178 ? -10.587 35.692 -33.784 1.00 33.88 182 VAL A C 1
ATOM 1386 O O . VAL A 1 178 ? -9.940 34.979 -34.537 1.00 35.35 182 VAL A O 1
ATOM 1390 N N . LYS A 1 179 ? -11.199 36.798 -34.176 1.00 36.76 183 LYS A N 1
ATOM 1391 C CA . LYS A 1 179 ? -11.313 37.181 -35.574 1.00 38.64 183 LYS A CA 1
ATOM 1392 C C . LYS A 1 179 ? -10.411 38.379 -35.791 1.00 40.77 183 LYS A C 1
ATOM 1393 O O . LYS A 1 179 ? -10.781 39.511 -35.469 1.00 41.14 183 LYS A O 1
ATOM 1399 N N . ILE A 1 180 ? -9.214 38.107 -36.322 1.00 41.82 184 ILE A N 1
ATOM 1400 C CA . ILE A 1 180 ? -8.190 39.140 -36.539 1.00 40.09 184 ILE A CA 1
ATOM 1401 C C . ILE A 1 180 ? -8.210 39.579 -37.972 1.00 39.19 184 ILE A C 1
ATOM 1402 O O . ILE A 1 180 ? -8.370 38.773 -38.887 1.00 38.27 184 ILE A O 1
ATOM 1407 N N . SER A 1 181 ? -8.011 40.873 -38.148 1.00 39.53 185 SER A N 1
ATOM 1408 C CA . SER A 1 181 ? -8.336 41.525 -39.392 1.00 39.76 185 SER A CA 1
ATOM 1409 C C . SER A 1 181 ? -7.526 42.808 -39.553 1.00 40.49 185 SER A C 1
ATOM 1410 O O . SER A 1 181 ? -7.128 43.435 -38.578 1.00 40.15 185 SER A O 1
ATOM 1413 N N . ASN A 1 182 ? -7.255 43.185 -40.788 1.00 43.18 186 ASN A N 1
ATOM 1414 C CA . ASN A 1 182 ? -6.631 44.477 -41.034 1.00 46.32 186 ASN A CA 1
ATOM 1415 C C . ASN A 1 182 ? -7.620 45.624 -40.837 1.00 47.44 186 ASN A C 1
ATOM 1416 O O . ASN A 1 182 ? -8.819 45.487 -41.134 1.00 47.59 186 ASN A O 1
ATOM 1421 N N . SER A 1 183 ? -7.108 46.747 -40.324 1.00 47.74 187 SER A N 1
ATOM 1422 C CA . SER A 1 183 ? -7.898 47.983 -40.205 1.00 47.09 187 SER A CA 1
ATOM 1423 C C . SER A 1 183 ? -7.129 49.237 -40.626 1.00 46.22 187 SER A C 1
ATOM 1424 O O . SER A 1 183 ? -6.502 49.898 -39.798 1.00 42.13 187 SER A O 1
ATOM 1427 N N . PRO A 1 184 ? -7.180 49.573 -41.931 1.00 49.65 188 PRO A N 1
ATOM 1428 C CA . PRO A 1 184 ? -6.550 50.790 -42.436 1.00 48.50 188 PRO A CA 1
ATOM 1429 C C . PRO A 1 184 ? -6.752 52.011 -41.538 1.00 48.64 188 PRO A C 1
ATOM 1430 O O . PRO A 1 184 ? -5.783 52.698 -41.215 1.00 49.54 188 PRO A O 1
ATOM 1434 N N . THR A 1 185 ? -7.992 52.237 -41.106 1.00 47.27 189 THR A N 1
ATOM 1435 C CA . THR A 1 185 ? -8.361 53.496 -40.443 1.00 44.78 189 THR A CA 1
ATOM 1436 C C . THR A 1 185 ? -8.088 53.510 -38.927 1.00 41.98 189 THR A C 1
ATOM 1437 O O . THR A 1 185 ? -8.319 54.523 -38.276 1.00 40.73 189 THR A O 1
ATOM 1441 N N . SER A 1 186 ? -7.602 52.399 -38.370 1.00 38.61 190 SER A N 1
ATOM 1442 C CA . SER A 1 186 ? -7.240 52.346 -36.947 1.00 37.23 190 SER A CA 1
ATOM 1443 C C . SER A 1 186 ? -5.750 52.566 -36.734 1.00 36.67 190 SER A C 1
ATOM 1444 O O . SER A 1 186 ? -4.937 52.169 -37.566 1.00 38.50 190 SER A O 1
ATOM 1447 N N . LEU A 1 187 ? -5.400 53.166 -35.596 1.00 35.17 191 LEU A N 1
ATOM 1448 C CA . LEU A 1 187 ? -4.004 53.462 -35.241 1.00 34.37 191 LEU A CA 1
ATOM 1449 C C . LEU A 1 187 ? -3.084 52.240 -35.183 1.00 35.57 191 LEU A C 1
ATOM 1450 O O . LEU A 1 187 ? -1.893 52.375 -35.319 1.00 35.52 191 LEU A O 1
ATOM 1455 N N . LEU A 1 188 ? -3.620 51.055 -34.972 1.00 39.75 192 LEU A N 1
ATOM 1456 C CA . LEU A 1 188 ? -2.787 49.855 -34.892 1.00 44.25 192 LEU A CA 1
ATOM 1457 C C . LEU A 1 188 ? -2.625 49.167 -36.245 1.00 47.10 192 LEU A C 1
ATOM 1458 O O . LEU A 1 188 ? -1.880 48.189 -36.362 1.00 48.21 192 LEU A O 1
ATOM 1463 N N . ASN A 1 189 ? -3.341 49.659 -37.251 1.00 49.85 193 ASN A N 1
ATOM 1464 C CA . ASN A 1 189 ? -3.413 49.002 -38.564 1.00 54.89 193 ASN A CA 1
ATOM 1465 C C . ASN A 1 189 ? -3.782 47.505 -38.466 1.00 55.01 193 ASN A C 1
ATOM 1466 O O . ASN A 1 189 ? -3.476 46.713 -39.352 1.00 62.96 193 ASN A O 1
ATOM 1471 N N . LYS A 1 190 ? -4.450 47.152 -37.372 1.00 55.01 194 LYS A N 1
ATOM 1472 C CA . LYS A 1 190 ? -4.959 45.806 -37.080 1.00 52.35 194 LYS A CA 1
ATOM 1473 C C . LYS A 1 190 ? -6.091 45.920 -36.046 1.00 45.11 194 LYS A C 1
ATOM 1474 O O . LYS A 1 190 ? -6.306 46.978 -35.450 1.00 43.77 194 LYS A O 1
ATOM 1480 N N . ARG A 1 191 ? -6.782 44.809 -35.823 1.00 38.94 195 ARG A N 1
ATOM 1481 C CA . ARG A 1 191 ? -8.135 44.820 -35.355 1.00 35.67 195 ARG A CA 1
ATOM 1482 C C . ARG A 1 191 ? -8.576 43.464 -34.758 1.00 34.82 195 ARG A C 1
ATOM 1483 O O . ARG A 1 191 ? -8.236 42.435 -35.303 1.00 36.28 195 ARG A O 1
ATOM 1491 N N . VAL A 1 192 ? -9.390 43.449 -33.704 1.00 33.23 196 VAL A N 1
ATOM 1492 C CA . VAL A 1 192 ? -9.879 42.177 -33.136 1.00 31.14 196 VAL A CA 1
ATOM 1493 C C . VAL A 1 192 ? -11.388 42.177 -32.962 1.00 29.69 196 VAL A C 1
ATOM 1494 O O . VAL A 1 192 ? -11.983 43.183 -32.679 1.00 28.77 196 VAL A O 1
ATOM 1498 N N . GLN A 1 193 ? -11.996 41.018 -33.146 1.00 30.65 197 GLN A N 1
ATOM 1499 C CA . GLN A 1 193 ? -13.405 40.799 -32.830 1.00 30.09 197 GLN A CA 1
ATOM 1500 C C . GLN A 1 193 ? -13.529 39.432 -32.218 1.00 29.39 197 GLN A C 1
ATOM 1501 O O . GLN A 1 193 ? -12.738 38.556 -32.530 1.00 30.44 197 GLN A O 1
ATOM 1507 N N . LEU A 1 194 ? -14.505 39.250 -31.340 1.00 28.85 198 LEU A N 1
ATOM 1508 C CA . LEU A 1 194 ? -14.833 37.933 -30.854 1.00 28.28 198 LEU A CA 1
ATOM 1509 C C . LEU A 1 194 ? -15.998 37.400 -31.631 1.00 28.50 198 LEU A C 1
ATOM 1510 O O . LEU A 1 194 ? -16.882 38.141 -32.022 1.00 28.83 198 LEU A O 1
ATOM 1515 N N . ARG A 1 195 ? -16.005 36.094 -31.804 1.00 29.38 199 ARG A N 1
ATOM 1516 C CA . ARG A 1 195 ? -16.974 35.440 -32.623 1.00 31.48 199 ARG A CA 1
ATOM 1517 C C . ARG A 1 195 ? -17.396 34.155 -31.966 1.00 30.43 199 ARG A C 1
ATOM 1518 O O . ARG A 1 195 ? -16.573 33.346 -31.577 1.00 28.89 199 ARG A O 1
ATOM 1526 N N . PHE A 1 196 ? -18.700 34.002 -31.838 1.00 32.47 200 PHE A N 1
ATOM 1527 C CA . PHE A 1 196 ? -19.332 32.751 -31.450 1.00 32.73 200 PHE A CA 1
ATOM 1528 C C . PHE A 1 196 ? -20.222 32.346 -32.596 1.00 32.52 200 PHE A C 1
ATOM 1529 O O . PHE A 1 196 ? -21.072 33.116 -33.019 1.00 33.35 200 PHE A O 1
ATOM 1537 N N . GLY A 1 197 ? -20.044 31.136 -33.096 1.00 31.37 201 GLY A N 1
ATOM 1538 C CA . GLY A 1 197 ? -20.890 30.669 -34.159 1.00 30.92 201 GLY A CA 1
ATOM 1539 C C . GLY A 1 197 ? -21.328 29.248 -33.991 1.00 30.63 201 GLY A C 1
ATOM 1540 O O . GLY A 1 197 ? -20.696 28.487 -33.290 1.00 31.52 201 GLY A O 1
ATOM 1541 N N . ILE A 1 198 ? -22.425 28.913 -34.660 1.00 32.57 202 ILE A N 1
ATOM 1542 C CA . ILE A 1 198 ? -22.821 27.529 -34.900 1.00 33.63 202 ILE A CA 1
ATOM 1543 C C . ILE A 1 198 ? -23.132 27.315 -36.388 1.00 33.72 202 ILE A C 1
ATOM 1544 O O . ILE A 1 198 ? -23.970 28.000 -36.945 1.00 31.06 202 ILE A O 1
ATOM 1549 N N . GLY A 1 199 ? -22.430 26.365 -37.002 1.00 35.17 203 GLY A N 1
ATOM 1550 C CA . GLY A 1 199 ? -22.633 26.013 -38.399 1.00 38.05 203 GLY A CA 1
ATOM 1551 C C . GLY A 1 199 ? -23.183 24.606 -38.578 1.00 38.32 203 GLY A C 1
ATOM 1552 O O . GLY A 1 199 ? -22.516 23.637 -38.252 1.00 38.74 203 GLY A O 1
ATOM 1553 N N . LEU A 1 200 ? -24.388 24.515 -39.126 1.00 38.30 204 LEU A N 1
ATOM 1554 C CA . LEU A 1 200 ? -25.050 23.247 -39.406 1.00 41.05 204 LEU A CA 1
ATOM 1555 C C . LEU A 1 200 ? -25.434 23.109 -40.887 1.00 43.71 204 LEU A C 1
ATOM 1556 O O . LEU A 1 200 ? -25.239 24.027 -41.679 1.00 45.78 204 LEU A O 1
ATOM 1561 N N . ASN A 1 201 ? -25.982 21.950 -41.242 1.00 43.21 205 ASN A N 1
ATOM 1562 C CA . ASN A 1 201 ? -26.470 21.704 -42.581 1.00 43.98 205 ASN A CA 1
ATOM 1563 C C . ASN A 1 201 ? -27.840 22.358 -42.767 1.00 42.43 205 ASN A C 1
ATOM 1564 O O . ASN A 1 201 ? -28.614 22.442 -41.825 1.00 42.91 205 ASN A O 1
ATOM 1569 N N . ILE A 1 202 ? -28.147 22.784 -43.987 1.00 40.27 206 ILE A N 1
ATOM 1570 C CA . ILE A 1 202 ? -29.322 23.610 -44.250 1.00 37.43 206 ILE A CA 1
ATOM 1571 C C . ILE A 1 202 ? -30.650 23.040 -43.781 1.00 39.78 206 ILE A C 1
ATOM 1572 O O . ILE A 1 202 ? -31.562 23.802 -43.496 1.00 38.88 206 ILE A O 1
ATOM 1577 N N . ARG A 1 203 ? -30.764 21.721 -43.688 1.00 43.46 207 ARG A N 1
ATOM 1578 C CA . ARG A 1 203 ? -31.972 21.101 -43.110 1.00 47.32 207 ARG A CA 1
ATOM 1579 C C . ARG A 1 203 ? -32.222 21.460 -41.650 1.00 46.51 207 ARG A C 1
ATOM 1580 O O . ARG A 1 203 ? -33.314 21.227 -41.144 1.00 48.09 207 ARG A O 1
ATOM 1588 N N . GLU A 1 204 ? -31.241 22.064 -40.988 1.00 44.53 208 GLU A N 1
ATOM 1589 C CA . GLU A 1 204 ? -31.453 22.596 -39.650 1.00 44.81 208 GLU A CA 1
ATOM 1590 C C . GLU A 1 204 ? -31.756 24.093 -39.635 1.00 43.46 208 GLU A C 1
ATOM 1591 O O . GLU A 1 204 ? -31.509 24.757 -38.625 1.00 45.40 208 GLU A O 1
ATOM 1597 N N . LYS A 1 205 ? -32.334 24.623 -40.713 1.00 40.94 209 LYS A N 1
ATOM 1598 C CA . LYS A 1 205 ? -32.659 26.058 -40.768 1.00 39.35 209 LYS A CA 1
ATOM 1599 C C . LYS A 1 205 ? -33.480 26.459 -39.540 1.00 38.46 209 LYS A C 1
ATOM 1600 O O . LYS A 1 205 ? -33.194 27.454 -38.867 1.00 38.12 209 LYS A O 1
ATOM 1606 N N . ALA A 1 206 ? -34.470 25.634 -39.222 1.00 38.19 210 ALA A N 1
ATOM 1607 C CA . ALA A 1 206 ? -35.413 25.943 -38.160 1.00 37.83 210 ALA A CA 1
ATOM 1608 C C . ALA A 1 206 ? -34.698 25.987 -36.814 1.00 36.93 210 ALA A C 1
ATOM 1609 O O . ALA A 1 206 ? -34.982 26.852 -35.986 1.00 41.58 210 ALA A O 1
ATOM 1611 N N . LEU A 1 207 ? -33.782 25.054 -36.601 1.00 33.50 211 LEU A N 1
ATOM 1612 C CA . LEU A 1 207 ? -33.012 25.021 -35.367 1.00 32.19 211 LEU A CA 1
ATOM 1613 C C . LEU A 1 207 ? -32.151 26.278 -35.216 1.00 31.86 211 LEU A C 1
ATOM 1614 O O . LEU A 1 207 ? -32.114 26.904 -34.166 1.00 32.51 211 LEU A O 1
ATOM 1619 N N . ILE A 1 208 ? -31.494 26.674 -36.287 1.00 31.60 212 ILE A N 1
ATOM 1620 C CA . ILE A 1 208 ? -30.678 27.863 -36.247 1.00 32.18 212 ILE A CA 1
ATOM 1621 C C . ILE A 1 208 ? -31.548 29.061 -35.909 1.00 35.44 212 ILE A C 1
ATOM 1622 O O . ILE A 1 208 ? -31.094 29.985 -35.239 1.00 35.87 212 ILE A O 1
ATOM 1627 N N . GLN A 1 209 ? -32.783 29.078 -36.399 1.00 37.98 213 GLN A N 1
ATOM 1628 C CA . GLN A 1 209 ? -33.687 30.186 -36.067 1.00 38.96 213 GLN A CA 1
ATOM 1629 C C . GLN A 1 209 ? -34.123 30.080 -34.621 1.00 37.41 213 GLN A C 1
ATOM 1630 O O . GLN A 1 209 ? -34.201 31.089 -33.928 1.00 38.81 213 GLN A O 1
ATOM 1636 N N . TYR A 1 210 ? -34.405 28.866 -34.159 1.00 35.56 214 TYR A N 1
ATOM 1637 C CA . TYR A 1 210 ? -34.771 28.685 -32.765 1.00 35.88 214 TYR A CA 1
ATOM 1638 C C . TYR A 1 210 ? -33.637 29.041 -31.815 1.00 36.78 214 TYR A C 1
ATOM 1639 O O . TYR A 1 210 ? -33.890 29.632 -30.752 1.00 39.07 214 TYR A O 1
ATOM 1648 N N . LEU A 1 211 ? -32.397 28.729 -32.205 1.00 35.81 215 LEU A N 1
ATOM 1649 C CA . LEU A 1 211 ? -31.219 29.097 -31.385 1.00 34.36 215 LEU A CA 1
ATOM 1650 C C . LEU A 1 211 ? -31.016 30.597 -31.261 1.00 34.13 215 LEU A C 1
ATOM 1651 O O . LEU A 1 211 ? -30.838 31.123 -30.159 1.00 36.96 215 LEU A O 1
ATOM 1656 N N . VAL A 1 212 ? -31.058 31.294 -32.379 1.00 34.85 216 VAL A N 1
ATOM 1657 C CA . VAL A 1 212 ? -30.851 32.727 -32.343 1.00 36.80 216 VAL A CA 1
ATOM 1658 C C . VAL A 1 212 ? -31.985 33.408 -31.559 1.00 37.27 216 VAL A C 1
ATOM 1659 O O . VAL A 1 212 ? -31.737 34.343 -30.816 1.00 40.07 216 VAL A O 1
ATOM 1663 N N . ALA A 1 213 ? -33.215 32.916 -31.673 1.00 35.88 217 ALA A N 1
ATOM 1664 C CA . ALA A 1 213 ? -34.292 33.390 -30.796 1.00 35.08 217 ALA A CA 1
ATOM 1665 C C . ALA A 1 213 ? -34.053 33.063 -29.326 1.00 35.90 217 ALA A C 1
ATOM 1666 O O . ALA A 1 213 ? -34.502 33.805 -28.466 1.00 37.29 217 ALA A O 1
ATOM 1668 N N . TYR A 1 214 ? -33.371 31.957 -29.028 1.00 35.87 218 TYR A N 1
ATOM 1669 C CA . TYR A 1 214 ? -33.196 31.531 -27.635 1.00 37.06 218 TYR A CA 1
ATOM 1670 C C . TYR A 1 214 ? -32.235 32.410 -26.890 1.00 38.11 218 TYR A C 1
ATOM 1671 O O . TYR A 1 214 ? -32.414 32.628 -25.705 1.00 34.85 218 TYR A O 1
ATOM 1680 N N . PHE A 1 215 ? -31.207 32.878 -27.594 1.00 41.77 219 PHE A N 1
ATOM 1681 C CA . PHE A 1 215 ? -30.200 33.770 -27.028 1.00 44.13 219 PHE A CA 1
ATOM 1682 C C . PHE A 1 215 ? -30.635 35.225 -27.022 1.00 48.54 219 PHE A C 1
ATOM 1683 O O . PHE A 1 215 ? -29.955 36.072 -26.457 1.00 51.35 219 PHE A O 1
ATOM 1691 N N . ASP A 1 216 ? -31.748 35.513 -27.683 1.00 52.66 220 ASP A N 1
ATOM 1692 C CA . ASP A 1 216 ? -32.249 36.873 -27.831 1.00 56.40 220 ASP A CA 1
ATOM 1693 C C . ASP A 1 216 ? -31.348 37.702 -28.734 1.00 51.43 220 ASP A C 1
ATOM 1694 O O . ASP A 1 216 ? -30.999 38.827 -28.429 1.00 50.13 220 ASP A O 1
ATOM 1699 N N . LEU A 1 217 ? -30.991 37.107 -29.856 1.00 51.81 221 LEU A N 1
ATOM 1700 C CA . LEU A 1 217 ? -30.186 37.736 -30.897 1.00 56.54 221 LEU A CA 1
ATOM 1701 C C . LEU A 1 217 ? -31.016 38.005 -32.156 1.00 61.75 221 LEU A C 1
ATOM 1702 O O . LEU A 1 217 ? -30.595 38.763 -33.039 1.00 62.65 221 LEU A O 1
ATOM 1707 N N . SER A 1 218 ? -32.201 37.399 -32.227 1.00 66.46 222 SER A N 1
ATOM 1708 C CA . SER A 1 218 ? -33.050 37.466 -33.419 1.00 68.23 222 SER A CA 1
ATOM 1709 C C . SER A 1 218 ? -33.349 38.898 -33.873 1.00 69.60 222 SER A C 1
ATOM 1710 O O . SER A 1 218 ? -33.649 39.117 -35.042 1.00 71.69 222 SER A O 1
ATOM 1713 N N . ASP A 1 219 ? -33.270 39.859 -32.957 1.00 75.02 223 ASP A N 1
ATOM 1714 C CA . ASP A 1 219 ? -33.434 41.272 -33.305 1.00 85.82 223 ASP A CA 1
ATOM 1715 C C . ASP A 1 219 ? -32.681 41.591 -34.610 1.00 91.84 223 ASP A C 1
ATOM 1716 O O . ASP A 1 219 ? -31.598 41.055 -34.850 1.00 96.06 223 ASP A O 1
ATOM 1718 N N . ASN A 1 220 ? -33.283 42.421 -35.466 1.00 97.15 224 ASN A N 1
ATOM 1719 C CA . ASN A 1 220 ? -32.665 42.877 -36.734 1.00 96.53 224 ASN A CA 1
ATOM 1720 C C . ASN A 1 220 ? -32.883 41.970 -37.971 1.00 94.00 224 ASN A C 1
ATOM 1721 O O . ASN A 1 220 ? -32.952 42.471 -39.099 1.00 87.47 224 ASN A O 1
ATOM 1723 N N . LEU A 1 221 ? -32.988 40.655 -37.747 1.00 94.32 225 LEU A N 1
ATOM 1724 C CA . LEU A 1 221 ? -33.244 39.626 -38.800 1.00 89.58 225 LEU A CA 1
ATOM 1725 C C . LEU A 1 221 ? -31.985 39.255 -39.608 1.00 83.64 225 LEU A C 1
ATOM 1726 O O . LEU A 1 221 ? -32.065 38.974 -40.808 1.00 79.53 225 LEU A O 1
ATOM 1731 N N . LYS A 1 222 ? -30.844 39.219 -38.912 1.00 73.55 226 LYS A N 1
ATOM 1732 C CA . LYS A 1 222 ? -29.518 39.193 -39.530 1.00 63.72 226 LYS A CA 1
ATOM 1733 C C . LYS A 1 222 ? -28.468 38.531 -38.634 1.00 61.94 226 LYS A C 1
ATOM 1734 O O . LYS A 1 222 ? -28.724 38.230 -37.462 1.00 62.69 226 LYS A O 1
ATOM 1740 N N . ASN A 1 223 ? -27.276 38.338 -39.198 1.00 56.50 227 ASN A N 1
ATOM 1741 C CA . ASN A 1 223 ? -26.242 37.457 -38.633 1.00 52.61 227 ASN A CA 1
ATOM 1742 C C . ASN A 1 223 ? -26.622 35.968 -38.695 1.00 49.37 227 ASN A C 1
ATOM 1743 O O . ASN A 1 223 ? -25.952 35.127 -38.097 1.00 44.57 227 ASN A O 1
ATOM 1748 N N . ILE A 1 224 ? -27.680 35.678 -39.459 1.00 47.49 228 ILE A N 1
ATOM 1749 C CA . ILE A 1 224 ? -28.097 34.339 -39.829 1.00 48.96 228 ILE A CA 1
ATOM 1750 C C . ILE A 1 224 ? -27.792 34.250 -41.315 1.00 48.48 228 ILE A C 1
ATOM 1751 O O . ILE A 1 224 ? -28.000 35.243 -42.016 1.00 48.85 228 ILE A O 1
ATOM 1756 N N . TYR A 1 225 ? -27.299 33.089 -41.782 1.00 47.57 229 TYR A N 1
ATOM 1757 C CA . TYR A 1 225 ? -26.940 32.855 -43.197 1.00 46.47 229 TYR A CA 1
ATOM 1758 C C . TYR A 1 225 ? -27.416 31.509 -43.735 1.00 45.78 229 TYR A C 1
ATOM 1759 O O . TYR A 1 225 ? -27.165 30.479 -43.117 1.00 45.64 229 TYR A O 1
ATOM 1768 N N . PHE A 1 226 ? -28.084 31.524 -44.893 1.00 44.81 230 PHE A N 1
ATOM 1769 C CA . PHE A 1 226 ? -28.459 30.293 -45.601 1.00 46.61 230 PHE A CA 1
ATOM 1770 C C . PHE A 1 226 ? -27.831 30.153 -47.003 1.00 48.91 230 PHE A C 1
ATOM 1771 O O . PHE A 1 226 ? -28.455 30.455 -48.012 1.00 50.82 230 PHE A O 1
ATOM 1779 N N . ASP A 1 227 ? -26.555 29.750 -47.009 1.00 52.80 231 ASP A N 1
ATOM 1780 C CA . ASP A 1 227 ? -25.886 29.054 -48.122 1.00 55.91 231 ASP A CA 1
ATOM 1781 C C . ASP A 1 227 ? -26.733 27.867 -48.559 1.00 61.32 231 ASP A C 1
ATOM 1782 O O . ASP A 1 227 ? -27.637 27.429 -47.830 1.00 60.34 231 ASP A O 1
ATOM 1787 N N . LEU A 1 228 ? -26.401 27.323 -49.727 1.00 64.83 232 LEU A N 1
ATOM 1788 C CA . LEU A 1 228 ? -27.131 26.174 -50.267 1.00 68.28 232 LEU A CA 1
ATOM 1789 C C . LEU A 1 228 ? -26.859 24.907 -49.495 1.00 67.66 232 LEU A C 1
ATOM 1790 O O . LEU A 1 228 ? -27.691 24.001 -49.490 1.00 75.27 232 LEU A O 1
ATOM 1795 N N . ASN A 1 229 ? -25.701 24.813 -48.863 1.00 65.63 233 ASN A N 1
ATOM 1796 C CA . ASN A 1 229 ? -25.420 23.633 -48.064 1.00 69.06 233 ASN A CA 1
ATOM 1797 C C . ASN A 1 229 ? -25.545 23.845 -46.541 1.00 67.88 233 ASN A C 1
ATOM 1798 O O . ASN A 1 229 ? -25.874 22.912 -45.789 1.00 62.36 233 ASN A O 1
ATOM 1803 N N . SER A 1 230 ? -25.346 25.088 -46.110 1.00 64.44 234 SER A N 1
ATOM 1804 C CA . SER A 1 230 ? -25.115 25.396 -44.705 1.00 59.01 234 SER A CA 1
ATOM 1805 C C . SER A 1 230 ? -26.062 26.464 -44.167 1.00 52.03 234 SER A C 1
ATOM 1806 O O . SER A 1 230 ? -26.294 27.468 -44.826 1.00 49.71 234 SER A O 1
ATOM 1809 N N . ALA A 1 231 ? -26.629 26.206 -42.989 1.00 44.86 235 ALA A N 1
ATOM 1810 C CA . ALA A 1 231 ? -27.324 27.218 -42.203 1.00 42.12 235 ALA A CA 1
ATOM 1811 C C . ALA A 1 231 ? -26.466 27.547 -40.976 1.00 43.70 235 ALA A C 1
ATOM 1812 O O . ALA A 1 231 ? -26.025 26.651 -40.273 1.00 42.99 235 ALA A O 1
ATOM 1814 N N . ARG A 1 232 ? -26.217 28.832 -40.749 1.00 45.33 236 ARG A N 1
ATOM 1815 C CA . ARG A 1 232 ? -25.206 29.285 -39.789 1.00 48.43 236 ARG A CA 1
ATOM 1816 C C . ARG A 1 232 ? -25.620 30.552 -39.100 1.00 43.86 236 ARG A C 1
ATOM 1817 O O . ARG A 1 232 ? -26.342 31.365 -39.666 1.00 40.70 236 ARG A O 1
ATOM 1825 N N . PHE A 1 233 ? -25.151 30.734 -37.878 1.00 39.80 237 PHE A N 1
ATOM 1826 C CA . PHE A 1 233 ? -25.174 32.066 -37.316 1.00 40.18 237 PHE A CA 1
ATOM 1827 C C . PHE A 1 233 ? -23.886 32.385 -36.587 1.00 39.51 237 PHE A C 1
ATOM 1828 O O . PHE A 1 233 ? -23.239 31.512 -36.044 1.00 38.78 237 PHE A O 1
ATOM 1836 N N . GLU A 1 234 ? -23.524 33.657 -36.626 1.00 39.93 238 GLU A N 1
ATOM 1837 C CA . GLU A 1 234 ? -22.310 34.136 -36.034 1.00 41.04 238 GLU A CA 1
ATOM 1838 C C . GLU A 1 234 ? -22.653 35.389 -35.279 1.00 39.56 238 GLU A C 1
ATOM 1839 O O . GLU A 1 234 ? -23.357 36.239 -35.780 1.00 40.54 238 GLU A O 1
ATOM 1845 N N . VAL A 1 235 ? -22.168 35.481 -34.054 1.00 36.74 239 VAL A N 1
ATOM 1846 C CA . VAL A 1 235 ? -22.303 36.677 -33.249 1.00 34.45 239 VAL A CA 1
ATOM 1847 C C . VAL A 1 235 ? -20.914 37.310 -33.172 1.00 34.71 239 VAL A C 1
ATOM 1848 O O . VAL A 1 235 ? -19.932 36.643 -32.803 1.00 33.98 239 VAL A O 1
ATOM 1852 N N . VAL A 1 236 ? -20.829 38.580 -33.571 1.00 33.37 240 VAL A N 1
ATOM 1853 C CA . VAL A 1 236 ? -19.591 39.337 -33.434 1.00 31.58 240 VAL A CA 1
ATOM 1854 C C . VAL A 1 236 ? -19.771 40.666 -32.748 1.00 31.43 240 VAL A C 1
ATOM 1855 O O . VAL A 1 236 ? -18.796 41.350 -32.504 1.00 32.89 240 VAL A O 1
ATOM 1859 N N . LYS A 1 237 ? -21.005 41.048 -32.458 1.00 31.95 241 LYS A N 1
ATOM 1860 C CA . LYS A 1 237 ? -21.260 42.288 -31.749 1.00 33.23 241 LYS A CA 1
ATOM 1861 C C . LYS A 1 237 ? -20.801 42.138 -30.308 1.00 32.39 241 LYS A C 1
ATOM 1862 O O . LYS A 1 237 ? -21.402 41.409 -29.514 1.00 35.60 241 LYS A O 1
ATOM 1868 N N . PHE A 1 238 ? -19.751 42.846 -29.951 1.00 31.25 242 PHE A N 1
ATOM 1869 C CA . PHE A 1 238 ? -19.168 42.683 -28.624 1.00 32.45 242 PHE A CA 1
ATOM 1870 C C . PHE A 1 238 ? -20.197 42.699 -27.492 1.00 32.73 242 PHE A C 1
ATOM 1871 O O . PHE A 1 238 ? -20.075 41.943 -26.544 1.00 33.51 242 PHE A O 1
ATOM 1879 N N . SER A 1 239 ? -21.209 43.548 -27.606 1.00 35.09 243 SER A N 1
ATOM 1880 C CA . SER A 1 239 ? -22.234 43.659 -26.566 1.00 36.96 243 SER A CA 1
ATOM 1881 C C . SER A 1 239 ? -23.085 42.400 -26.522 1.00 36.85 243 SER A C 1
ATOM 1882 O O . SER A 1 239 ? -23.403 41.906 -25.449 1.00 39.70 243 SER A O 1
ATOM 1885 N N . ASP A 1 240 ? -23.414 41.861 -27.687 1.00 36.25 244 ASP A N 1
ATOM 1886 C CA . ASP A 1 240 ? -24.152 40.610 -27.760 1.00 37.10 244 ASP A CA 1
ATOM 1887 C C . ASP A 1 240 ? -23.345 39.453 -27.145 1.00 36.15 244 ASP A C 1
ATOM 1888 O O . ASP A 1 240 ? -23.883 38.634 -26.401 1.00 35.14 244 ASP A O 1
ATOM 1893 N N . ILE A 1 241 ? -22.046 39.427 -27.392 1.00 34.80 245 ILE A N 1
ATOM 1894 C CA . ILE A 1 241 ? -21.188 38.426 -26.752 1.00 33.55 245 ILE A CA 1
ATOM 1895 C C . ILE A 1 241 ? -21.078 38.595 -25.240 1.00 32.93 245 ILE A C 1
ATOM 1896 O O . ILE A 1 241 ? -21.099 37.634 -24.479 1.00 33.46 245 ILE A O 1
ATOM 1901 N N . THR A 1 242 ? -20.976 39.833 -24.817 1.00 34.63 246 THR A N 1
ATOM 1902 C CA . THR A 1 242 ? -20.815 40.175 -23.406 1.00 36.32 246 THR A CA 1
ATOM 1903 C C . THR A 1 242 ? -22.113 40.012 -22.586 1.00 37.36 246 THR A C 1
ATOM 1904 O O . THR A 1 242 ? -22.080 39.566 -21.444 1.00 36.03 246 THR A O 1
ATOM 1908 N N . ASP A 1 243 ? -23.247 40.357 -23.187 1.00 40.03 247 ASP A N 1
ATOM 1909 C CA . ASP A 1 243 ? -24.534 40.404 -22.472 1.00 40.81 247 ASP A CA 1
ATOM 1910 C C . ASP A 1 243 ? -25.447 39.199 -22.715 1.00 40.24 247 ASP A C 1
ATOM 1911 O O . ASP A 1 243 ? -26.327 38.932 -21.919 1.00 39.01 247 ASP A O 1
ATOM 1916 N N . LYS A 1 244 ? -25.232 38.452 -23.792 1.00 41.43 248 LYS A N 1
ATOM 1917 C CA . LYS A 1 244 ? -26.102 37.300 -24.101 1.00 41.53 248 LYS A CA 1
ATOM 1918 C C . LYS A 1 244 ? -25.417 35.938 -24.213 1.00 38.14 248 LYS A C 1
ATOM 1919 O O . LYS A 1 244 ? -25.935 34.943 -23.729 1.00 40.11 248 LYS A O 1
ATOM 1925 N N . ILE A 1 245 ? -24.259 35.886 -24.842 1.00 36.24 249 ILE A N 1
ATOM 1926 C CA . ILE A 1 245 ? -23.545 34.613 -25.010 1.00 35.24 249 ILE A CA 1
ATOM 1927 C C . ILE A 1 245 ? -22.809 34.172 -23.762 1.00 35.42 249 ILE A C 1
ATOM 1928 O O . ILE A 1 245 ? -23.032 33.086 -23.265 1.00 35.49 249 ILE A O 1
ATOM 1933 N N . ILE A 1 246 ? -21.918 35.018 -23.267 1.00 36.20 250 ILE A N 1
ATOM 1934 C CA . ILE A 1 246 ? -21.125 34.668 -22.093 1.00 36.68 250 ILE A CA 1
ATOM 1935 C C . ILE A 1 246 ? -22.016 34.377 -20.875 1.00 36.04 250 ILE A C 1
ATOM 1936 O O . ILE A 1 246 ? -21.855 33.349 -20.236 1.00 37.05 250 ILE A O 1
ATOM 1941 N N . PRO A 1 247 ? -22.949 35.281 -20.547 1.00 35.44 251 PRO A N 1
ATOM 1942 C CA . PRO A 1 247 ? -23.828 35.001 -19.415 1.00 34.18 251 PRO A CA 1
ATOM 1943 C C . PRO A 1 247 ? -24.548 33.670 -19.501 1.00 32.00 251 PRO A C 1
ATOM 1944 O O . PRO A 1 247 ? -24.830 33.061 -18.483 1.00 31.92 251 PRO A O 1
ATOM 1948 N N . PHE A 1 248 ? -24.814 33.204 -20.702 1.00 31.13 252 PHE A N 1
ATOM 1949 C CA . PHE A 1 248 ? -25.506 31.945 -20.844 1.00 31.37 252 PHE A CA 1
ATOM 1950 C C . PHE A 1 248 ? -24.572 30.836 -20.451 1.00 30.60 252 PHE A C 1
ATOM 1951 O O . PHE A 1 248 ? -24.900 30.006 -19.624 1.00 30.66 252 PHE A O 1
ATOM 1959 N N . PHE A 1 249 ? -23.394 30.848 -21.041 1.00 30.79 253 PHE A N 1
ATOM 1960 C CA . PHE A 1 249 ? -22.449 29.760 -20.886 1.00 32.11 253 PHE A CA 1
ATOM 1961 C C . PHE A 1 249 ? -21.688 29.802 -19.597 1.00 33.99 253 PHE A C 1
ATOM 1962 O O . PHE A 1 249 ? -21.042 28.843 -19.224 1.00 38.27 253 PHE A O 1
ATOM 1970 N N . ASP A 1 250 ? -21.768 30.913 -18.901 1.00 36.80 254 ASP A N 1
ATOM 1971 C CA . ASP A 1 250 ? -21.273 30.966 -17.539 1.00 38.42 254 ASP A CA 1
ATOM 1972 C C . ASP A 1 250 ? -22.156 30.111 -16.655 1.00 38.94 254 ASP A C 1
ATOM 1973 O O . ASP A 1 250 ? -21.715 29.607 -15.637 1.00 41.79 254 ASP A O 1
ATOM 1978 N N . LYS A 1 251 ? -23.417 29.988 -17.043 1.00 38.80 255 LYS A N 1
ATOM 1979 C CA . LYS A 1 251 ? -24.416 29.307 -16.232 1.00 38.71 255 LYS A CA 1
ATOM 1980 C C . LYS A 1 251 ? -24.631 27.843 -16.650 1.00 35.81 255 LYS A C 1
ATOM 1981 O O . LYS A 1 251 ? -24.754 26.969 -15.822 1.00 35.70 255 LYS A O 1
ATOM 1987 N N . TYR A 1 252 ? -24.704 27.618 -17.949 1.00 33.81 256 TYR A N 1
ATOM 1988 C CA . TYR A 1 252 ? -24.830 26.298 -18.556 1.00 30.62 256 TYR A CA 1
ATOM 1989 C C . TYR A 1 252 ? -23.528 26.049 -19.281 1.00 29.83 256 TYR A C 1
ATOM 1990 O O . TYR A 1 252 ? -23.349 26.425 -20.427 1.00 29.22 256 TYR A O 1
ATOM 1999 N N . SER A 1 253 ? -22.577 25.457 -18.599 1.00 30.83 257 SER A N 1
ATOM 2000 C CA . SER A 1 253 ? -21.209 25.561 -19.078 1.00 31.81 257 SER A CA 1
ATOM 2001 C C . SER A 1 253 ? -20.816 24.514 -20.097 1.00 31.23 257 SER A C 1
ATOM 2002 O O . SER A 1 253 ? -21.251 23.370 -20.060 1.00 32.20 257 SER A O 1
ATOM 2005 N N . ILE A 1 254 ? -19.973 24.974 -21.005 1.00 30.62 258 ILE A N 1
ATOM 2006 C CA . ILE A 1 254 ? -19.306 24.160 -21.977 1.00 29.34 258 ILE A CA 1
ATOM 2007 C C . ILE A 1 254 ? -18.433 23.137 -21.263 1.00 29.59 258 ILE A C 1
ATOM 2008 O O . ILE A 1 254 ? -17.690 23.458 -20.348 1.00 29.98 258 ILE A O 1
ATOM 2013 N N . GLN A 1 255 ? -18.491 21.919 -21.744 1.00 30.60 259 GLN A N 1
ATOM 2014 C CA . GLN A 1 255 ? -17.772 20.817 -21.160 1.00 33.06 259 GLN A CA 1
ATOM 2015 C C . GLN A 1 255 ? -16.854 20.213 -22.231 1.00 33.16 259 GLN A C 1
ATOM 2016 O O . GLN A 1 255 ? -17.086 20.389 -23.420 1.00 32.76 259 GLN A O 1
ATOM 2022 N N . GLY A 1 256 ? -15.817 19.497 -21.815 1.00 33.85 260 GLY A N 1
ATOM 2023 C CA . GLY A 1 256 ? -14.861 18.904 -22.759 1.00 35.17 260 GLY A CA 1
ATOM 2024 C C . GLY A 1 256 ? -13.776 19.870 -23.179 1.00 35.94 260 GLY A C 1
ATOM 2025 O O . GLY A 1 256 ? -13.550 20.882 -22.506 1.00 35.17 260 GLY A O 1
ATOM 2026 N N . LYS A 1 257 ? -13.114 19.562 -24.290 1.00 37.84 261 LYS A N 1
ATOM 2027 C CA . LYS A 1 257 ? -11.922 20.311 -24.695 1.00 41.34 261 LYS A CA 1
ATOM 2028 C C . LYS A 1 257 ? -12.235 21.749 -25.093 1.00 40.19 261 LYS A C 1
ATOM 2029 O O . LYS A 1 257 ? -11.398 22.643 -24.916 1.00 44.37 261 LYS A O 1
ATOM 2035 N N . LYS A 1 258 ? -13.454 21.979 -25.565 1.00 39.41 262 LYS A N 1
ATOM 2036 C CA . LYS A 1 258 ? -13.913 23.329 -25.912 1.00 37.99 262 LYS A CA 1
ATOM 2037 C C . LYS A 1 258 ? -14.026 24.305 -24.731 1.00 36.16 262 LYS A C 1
ATOM 2038 O O . LYS A 1 258 ? -14.098 25.510 -24.934 1.00 39.34 262 LYS A O 1
ATOM 2044 N N . SER A 1 259 ? -13.997 23.822 -23.501 1.00 34.96 263 SER A N 1
ATOM 2045 C CA . SER A 1 259 ? -13.994 24.739 -22.350 1.00 34.73 263 SER A CA 1
ATOM 2046 C C . SER A 1 259 ? -12.653 25.470 -22.179 1.00 36.37 263 SER A C 1
ATOM 2047 O O . SER A 1 259 ? -12.633 26.616 -21.773 1.00 38.23 263 SER A O 1
ATOM 2050 N N . GLN A 1 260 ? -11.550 24.811 -22.513 1.00 38.78 264 GLN A N 1
ATOM 2051 C CA . GLN A 1 260 ? -10.251 25.467 -22.521 1.00 38.06 264 GLN A CA 1
ATOM 2052 C C . GLN A 1 260 ? -10.312 26.661 -23.468 1.00 39.37 264 GLN A C 1
ATOM 2053 O O . GLN A 1 260 ? -9.682 27.683 -23.233 1.00 39.73 264 GLN A O 1
ATOM 2059 N N . ASP A 1 261 ? -11.088 26.509 -24.536 1.00 40.99 265 ASP A N 1
ATOM 2060 C CA . ASP A 1 261 ? -11.268 27.559 -25.531 1.00 43.53 265 ASP A CA 1
ATOM 2061 C C . ASP A 1 261 ? -12.206 28.678 -25.047 1.00 41.68 265 ASP A C 1
ATOM 2062 O O . ASP A 1 261 ? -11.971 29.869 -25.308 1.00 39.83 265 ASP A O 1
ATOM 2067 N N . TYR A 1 262 ? -13.297 28.287 -24.392 1.00 37.47 266 TYR A N 1
ATOM 2068 C CA . TYR A 1 262 ? -14.280 29.251 -23.882 1.00 33.52 266 TYR A CA 1
ATOM 2069 C C . TYR A 1 262 ? -13.587 30.137 -22.876 1.00 30.97 266 TYR A C 1
ATOM 2070 O O . TYR A 1 262 ? -13.771 31.337 -22.847 1.00 28.60 266 TYR A O 1
ATOM 2079 N N . GLN A 1 263 ? -12.767 29.508 -22.059 1.00 30.89 267 GLN A N 1
ATOM 2080 C CA . GLN A 1 263 ? -11.987 30.202 -21.050 1.00 31.10 267 GLN A CA 1
ATOM 2081 C C . GLN A 1 263 ? -11.080 31.273 -21.648 1.00 31.71 267 GLN A C 1
ATOM 2082 O O . GLN A 1 263 ? -10.973 32.378 -21.122 1.00 31.28 267 GLN A O 1
ATOM 2088 N N . ASN A 1 264 ? -10.409 30.937 -22.743 1.00 32.48 268 ASN A N 1
ATOM 2089 C CA . ASN A 1 264 ? -9.571 31.918 -23.444 1.00 30.74 268 ASN A CA 1
ATOM 2090 C C . ASN A 1 264 ? -10.360 33.000 -24.152 1.00 30.92 268 ASN A C 1
ATOM 2091 O O . ASN A 1 264 ? -9.945 34.144 -24.230 1.00 32.16 268 ASN A O 1
ATOM 2096 N N . PHE A 1 265 ? -11.485 32.602 -24.721 1.00 32.60 269 PHE A N 1
ATOM 2097 C CA . PHE A 1 265 ? -12.491 33.512 -25.272 1.00 32.01 269 PHE A CA 1
ATOM 2098 C C . PHE A 1 265 ? -12.797 34.598 -24.237 1.00 33.37 269 PHE A C 1
ATOM 2099 O O . PHE A 1 265 ? -12.721 35.780 -24.544 1.00 34.71 269 PHE A O 1
ATOM 2107 N N . LYS A 1 266 ? -13.072 34.197 -23.001 1.00 34.98 270 LYS A N 1
ATOM 2108 C CA . LYS A 1 266 ? -13.388 35.155 -21.939 1.00 36.33 270 LYS A CA 1
ATOM 2109 C C . LYS A 1 266 ? -12.202 36.011 -21.531 1.00 33.88 270 LYS A C 1
ATOM 2110 O O . LYS A 1 266 ? -12.380 37.203 -21.207 1.00 33.42 270 LYS A O 1
ATOM 2116 N N . GLU A 1 267 ? -11.020 35.403 -21.485 1.00 30.90 271 GLU A N 1
ATOM 2117 C CA . GLU A 1 267 ? -9.811 36.160 -21.203 1.00 31.26 271 GLU A CA 1
ATOM 2118 C C . GLU A 1 267 ? -9.714 37.329 -22.200 1.00 32.59 271 GLU A C 1
ATOM 2119 O O . GLU A 1 267 ? -9.493 38.492 -21.811 1.00 33.12 271 GLU A O 1
ATOM 2125 N N . VAL A 1 268 ? -9.927 37.016 -23.471 1.00 30.43 272 VAL A N 1
ATOM 2126 C CA . VAL A 1 268 ? -9.855 38.027 -24.511 1.00 30.98 272 VAL A CA 1
ATOM 2127 C C . VAL A 1 268 ? -10.969 39.062 -24.318 1.00 29.51 272 VAL A C 1
ATOM 2128 O O . VAL A 1 268 ? -10.740 40.252 -24.375 1.00 28.39 272 VAL A O 1
ATOM 2132 N N . ALA A 1 269 ? -12.177 38.593 -24.067 1.00 30.87 273 ALA A N 1
ATOM 2133 C CA . ALA A 1 269 ? -13.296 39.481 -23.779 1.00 30.92 273 ALA A CA 1
ATOM 2134 C C . ALA A 1 269 ? -12.967 40.437 -22.637 1.00 33.40 273 ALA A C 1
ATOM 2135 O O . ALA A 1 269 ? -13.318 41.612 -22.705 1.00 31.61 273 ALA A O 1
ATOM 2137 N N . ASP A 1 270 ? -12.270 39.940 -21.608 1.00 35.92 274 ASP A N 1
ATOM 2138 C CA . ASP A 1 270 ? -11.831 40.793 -20.494 1.00 37.23 274 ASP A CA 1
ATOM 2139 C C . ASP A 1 270 ? -10.866 41.878 -20.973 1.00 34.34 274 ASP A C 1
ATOM 2140 O O . ASP A 1 270 ? -10.983 43.014 -20.562 1.00 35.00 274 ASP A O 1
ATOM 2145 N N . ILE A 1 271 ? -9.948 41.532 -21.874 1.00 32.64 275 ILE A N 1
ATOM 2146 C CA . ILE A 1 271 ? -8.977 42.489 -22.426 1.00 31.05 275 ILE A CA 1
ATOM 2147 C C . ILE A 1 271 ? -9.655 43.567 -23.268 1.00 32.52 275 ILE A C 1
ATOM 2148 O O . ILE A 1 271 ? -9.313 44.750 -23.185 1.00 34.23 275 ILE A O 1
ATOM 2153 N N . ILE A 1 272 ? -10.614 43.164 -24.087 1.00 32.80 276 ILE A N 1
ATOM 2154 C CA . ILE A 1 272 ? -11.325 44.118 -24.920 1.00 34.68 276 ILE A CA 1
ATOM 2155 C C . ILE A 1 272 ? -12.176 45.082 -24.072 1.00 37.66 276 ILE A C 1
ATOM 2156 O O . ILE A 1 272 ? -12.234 46.290 -24.316 1.00 37.37 276 ILE A O 1
ATOM 2161 N N . LYS A 1 273 ? -12.820 44.539 -23.057 1.00 41.39 277 LYS A N 1
ATOM 2162 C CA . LYS A 1 273 ? -13.732 45.314 -22.248 1.00 44.64 277 LYS A CA 1
ATOM 2163 C C . LYS A 1 273 ? -12.980 46.416 -21.528 1.00 43.54 277 LYS A C 1
ATOM 2164 O O . LYS A 1 273 ? -13.547 47.451 -21.200 1.00 42.96 277 LYS A O 1
ATOM 2170 N N . SER A 1 274 ? -11.701 46.178 -21.272 1.00 42.44 278 SER A N 1
ATOM 2171 C CA . SER A 1 274 ? -10.858 47.151 -20.598 1.00 41.35 278 SER A CA 1
ATOM 2172 C C . SER A 1 274 ? -10.025 48.011 -21.572 1.00 40.97 278 SER A C 1
ATOM 2173 O O . SER A 1 274 ? -9.065 48.637 -21.174 1.00 41.85 278 SER A O 1
ATOM 2176 N N . LYS A 1 275 ? -10.388 48.016 -22.845 1.00 41.08 279 LYS A N 1
ATOM 2177 C CA . LYS A 1 275 ? -9.731 48.842 -23.863 1.00 41.61 279 LYS A CA 1
ATOM 2178 C C . LYS A 1 275 ? -8.238 48.609 -24.018 1.00 41.30 279 LYS A C 1
ATOM 2179 O O . LYS A 1 275 ? -7.530 49.460 -24.547 1.00 42.38 279 LYS A O 1
ATOM 2185 N N . ASN A 1 276 ? -7.767 47.448 -23.595 1.00 38.71 280 ASN A N 1
ATOM 2186 C CA . ASN A 1 276 ? -6.354 47.148 -23.664 1.00 36.36 280 ASN A CA 1
ATOM 2187 C C . ASN A 1 276 ? -5.920 46.489 -24.967 1.00 35.39 280 ASN A C 1
ATOM 2188 O O . ASN A 1 276 ? -4.746 46.226 -25.187 1.00 36.23 280 ASN A O 1
ATOM 2193 N N . HIS A 1 277 ? -6.888 46.228 -25.826 1.00 34.27 281 HIS A N 1
ATOM 2194 C CA . HIS A 1 277 ? -6.648 45.701 -27.169 1.00 33.39 281 HIS A CA 1
ATOM 2195 C C . HIS A 1 277 ? -6.216 46.792 -28.158 1.00 35.64 281 HIS A C 1
ATOM 2196 O O . HIS A 1 277 ? -5.886 46.514 -29.311 1.00 34.39 281 HIS A O 1
ATOM 2203 N N . LEU A 1 278 ? -6.220 48.040 -27.703 1.00 38.58 282 LEU A N 1
ATOM 2204 C CA . LEU A 1 278 ? -5.769 49.163 -28.529 1.00 39.52 282 LEU A CA 1
ATOM 2205 C C . LEU A 1 278 ? -4.295 49.476 -28.318 1.00 40.96 282 LEU A C 1
ATOM 2206 O O . LEU A 1 278 ? -3.704 50.231 -29.081 1.00 44.45 282 LEU A O 1
ATOM 2211 N N . THR A 1 279 ? -3.712 48.882 -27.284 1.00 40.11 283 THR A N 1
ATOM 2212 C CA . THR A 1 279 ? -2.281 48.952 -27.032 1.00 39.13 283 THR A CA 1
ATOM 2213 C C . THR A 1 279 ? -1.670 47.765 -27.749 1.00 38.13 283 THR A C 1
ATOM 2214 O O . THR A 1 279 ? -2.332 46.742 -27.934 1.00 37.10 283 THR A O 1
ATOM 2218 N N . SER A 1 280 ? -0.410 47.872 -28.134 1.00 37.35 284 SER A N 1
ATOM 2219 C CA . SER A 1 280 ? 0.238 46.779 -28.867 1.00 36.41 284 SER A CA 1
ATOM 2220 C C . SER A 1 280 ? 0.570 45.605 -27.943 1.00 35.73 284 SER A C 1
ATOM 2221 O O . SER A 1 280 ? 0.597 44.452 -28.394 1.00 34.93 284 SER A O 1
ATOM 2224 N N . GLU A 1 281 ? 0.854 45.905 -26.671 1.00 34.26 285 GLU A N 1
ATOM 2225 C CA . GLU A 1 281 ? 1.115 44.864 -25.667 1.00 34.05 285 GLU A CA 1
ATOM 2226 C C . GLU A 1 281 ? -0.105 43.958 -25.561 1.00 35.13 285 GLU A C 1
ATOM 2227 O O . GLU A 1 281 ? 0.003 42.743 -25.665 1.00 37.78 285 GLU A O 1
ATOM 2229 N N . GLY A 1 282 ? -1.271 44.567 -25.420 1.00 35.76 286 GLY A N 1
ATOM 2230 C CA . GLY A 1 282 ? -2.513 43.825 -25.304 1.00 35.97 286 GLY A CA 1
ATOM 2231 C C . GLY A 1 282 ? -2.892 43.076 -26.570 1.00 35.15 286 GLY A C 1
ATOM 2232 O O . GLY A 1 282 ? -3.408 41.963 -26.522 1.00 37.86 286 GLY A O 1
ATOM 2233 N N . PHE A 1 283 ? -2.672 43.691 -27.711 1.00 34.02 287 PHE A N 1
ATOM 2234 C CA . PHE A 1 283 ? -3.014 43.039 -28.957 1.00 34.16 287 PHE A CA 1
ATOM 2235 C C . PHE A 1 283 ? -2.147 41.791 -29.153 1.00 35.45 287 PHE A C 1
ATOM 2236 O O . PHE A 1 283 ? -2.595 40.805 -29.728 1.00 34.70 287 PHE A O 1
ATOM 2244 N N . GLN A 1 284 ? -0.900 41.849 -28.681 1.00 36.92 288 GLN A N 1
ATOM 2245 C CA . GLN A 1 284 ? -0.023 40.676 -28.680 1.00 37.79 288 GLN A CA 1
ATOM 2246 C C . GLN A 1 284 ? -0.538 39.616 -27.727 1.00 39.39 288 GLN A C 1
ATOM 2247 O O . GLN A 1 284 ? -0.523 38.424 -28.072 1.00 37.83 288 GLN A O 1
ATOM 2253 N N . GLU A 1 285 ? -0.947 40.056 -26.528 1.00 39.61 289 GLU A N 1
ATOM 2254 C CA . GLU A 1 285 ? -1.549 39.166 -25.534 1.00 40.92 289 GLU A CA 1
ATOM 2255 C C . GLU A 1 285 ? -2.628 38.345 -26.228 1.00 37.53 289 GLU A C 1
ATOM 2256 O O . GLU A 1 285 ? -2.655 37.129 -26.130 1.00 36.35 289 GLU A O 1
ATOM 2262 N N . ILE A 1 286 ? -3.489 39.032 -26.962 1.00 33.73 290 ILE A N 1
ATOM 2263 C CA . ILE A 1 286 ? -4.554 38.385 -27.701 1.00 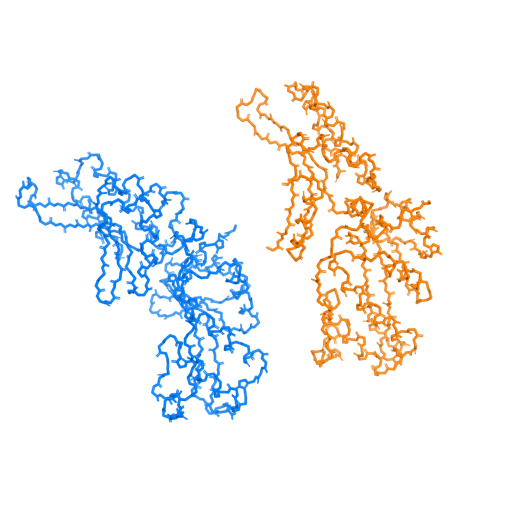32.72 290 ILE A CA 1
ATOM 2264 C C . ILE A 1 286 ? -4.041 37.438 -28.775 1.00 33.46 290 ILE A C 1
ATOM 2265 O O . ILE A 1 286 ? -4.481 36.303 -28.861 1.00 33.89 290 ILE A O 1
ATOM 2270 N N . LEU A 1 287 ? -3.098 37.888 -29.579 1.00 35.11 291 LEU A N 1
ATOM 2271 C CA . LEU A 1 287 ? -2.523 37.018 -30.596 1.00 35.81 291 LEU A CA 1
ATOM 2272 C C . LEU A 1 287 ? -1.922 35.756 -29.993 1.00 37.40 291 LEU A C 1
ATOM 2273 O O . LEU A 1 287 ? -2.030 34.673 -30.577 1.00 37.62 291 LEU A O 1
ATOM 2278 N N . ASP A 1 288 ? -1.273 35.901 -28.847 1.00 39.27 292 ASP A N 1
ATOM 2279 C CA . ASP A 1 288 ? -0.696 34.750 -28.153 1.00 42.87 292 ASP A CA 1
ATOM 2280 C C . ASP A 1 288 ? -1.794 33.799 -27.690 1.00 40.59 292 ASP A C 1
ATOM 2281 O O . ASP A 1 288 ? -1.683 32.577 -27.838 1.00 41.22 292 ASP A O 1
ATOM 2286 N N . ILE A 1 289 ? -2.850 34.370 -27.128 1.00 37.88 293 ILE A N 1
ATOM 2287 C CA . ILE A 1 289 ? -3.991 33.589 -26.679 1.00 35.46 293 ILE A CA 1
ATOM 2288 C C . ILE A 1 289 ? -4.558 32.843 -27.863 1.00 34.62 293 ILE A C 1
ATOM 2289 O O . ILE A 1 289 ? -4.843 31.647 -27.772 1.00 36.52 293 ILE A O 1
ATOM 2294 N N . LYS A 1 290 ? -4.713 33.557 -28.969 1.00 33.27 294 LYS A N 1
ATOM 2295 C CA . LYS A 1 290 ? -5.338 33.000 -30.169 1.00 33.90 294 LYS A CA 1
ATOM 2296 C C . LYS A 1 290 ? -4.546 31.838 -30.728 1.00 33.22 294 LYS A C 1
ATOM 2297 O O . LYS A 1 290 ? -5.110 30.823 -31.087 1.00 29.39 294 LYS A O 1
ATOM 2303 N N . ALA A 1 291 ? -3.236 32.020 -30.833 1.00 37.01 295 ALA A N 1
ATOM 2304 C CA . ALA A 1 291 ? -2.323 30.952 -31.274 1.00 39.63 295 ALA A CA 1
ATOM 2305 C C . ALA A 1 291 ? -2.613 29.640 -30.539 1.00 41.41 295 ALA A C 1
ATOM 2306 O O . ALA A 1 291 ? -2.734 28.591 -31.159 1.00 45.70 295 ALA A O 1
ATOM 2308 N N . SER A 1 292 ? -2.741 29.726 -29.223 1.00 42.16 296 SER A N 1
ATOM 2309 C CA . SER A 1 292 ? -2.981 28.565 -28.381 1.00 42.68 296 SER A CA 1
ATOM 2310 C C . SER A 1 292 ? -4.425 28.061 -28.329 1.00 43.90 296 SER A C 1
ATOM 2311 O O . SER A 1 292 ? -4.687 27.092 -27.637 1.00 46.82 296 SER A O 1
ATOM 2314 N N . MET A 1 293 ? -5.364 28.705 -29.014 1.00 45.09 297 MET A N 1
ATOM 2315 C CA . MET A 1 293 ? -6.765 28.246 -28.987 1.00 48.23 297 MET A CA 1
ATOM 2316 C C . MET A 1 293 ? -7.026 27.286 -30.109 1.00 53.78 297 MET A C 1
ATOM 2317 O O . MET A 1 293 ? -6.375 27.374 -31.148 1.00 54.15 297 MET A O 1
ATOM 2322 N N . ASN A 1 294 ? -7.987 26.379 -29.894 1.00 62.01 298 ASN A N 1
ATOM 2323 C CA . ASN A 1 294 ? -8.513 25.485 -30.946 1.00 65.54 298 ASN A CA 1
ATOM 2324 C C . ASN A 1 294 ? -7.446 24.710 -31.749 1.00 71.07 298 ASN A C 1
ATOM 2325 O O . ASN A 1 294 ? -7.769 24.063 -32.737 1.00 70.86 298 ASN A O 1
ATOM 2330 N N . LYS A 1 295 ? -6.192 24.775 -31.296 1.00 80.48 299 LYS A N 1
ATOM 2331 C CA . LYS A 1 295 ? -4.997 24.348 -32.035 1.00 78.16 299 LYS A CA 1
ATOM 2332 C C . LYS A 1 295 ? -4.149 23.527 -31.071 1.00 79.57 299 LYS A C 1
ATOM 2333 O O . LYS A 1 295 ? -4.689 22.785 -30.241 1.00 75.89 299 LYS A O 1
ATOM 2335 N N . SER B 1 1 ? -63.836 -3.443 12.233 1.00 57.98 5 SER B N 1
ATOM 2336 C CA . SER B 1 1 ? -62.762 -4.318 12.761 1.00 59.13 5 SER B CA 1
ATOM 2337 C C . SER B 1 1 ? -61.400 -3.894 12.204 1.00 60.31 5 SER B C 1
ATOM 2338 O O . SER B 1 1 ? -60.490 -3.550 12.969 1.00 68.97 5 SER B O 1
ATOM 2341 N N . PHE B 1 2 ? -61.271 -3.942 10.878 1.00 52.00 6 PHE B N 1
ATOM 2342 C CA . PHE B 1 2 ? -60.015 -3.615 10.195 1.00 47.55 6 PHE B CA 1
ATOM 2343 C C . PHE B 1 2 ? -60.336 -3.242 8.770 1.00 46.94 6 PHE B C 1
ATOM 2344 O O . PHE B 1 2 ? -60.847 -4.060 7.996 1.00 52.15 6 PHE B O 1
ATOM 2352 N N . ASN B 1 3 ? -60.066 -2.001 8.408 1.00 43.67 7 ASN B N 1
ATOM 2353 C CA . ASN B 1 3 ? -60.532 -1.523 7.124 1.00 39.95 7 ASN B CA 1
ATOM 2354 C C . ASN B 1 3 ? -59.844 -2.280 5.990 1.00 37.61 7 ASN B C 1
ATOM 2355 O O . ASN B 1 3 ? -58.624 -2.430 5.993 1.00 36.46 7 ASN B O 1
ATOM 2360 N N . PRO B 1 4 ? -60.620 -2.783 5.019 1.00 35.98 8 PRO B N 1
ATOM 2361 C CA . PRO B 1 4 ? -59.990 -3.669 4.033 1.00 34.83 8 PRO B CA 1
ATOM 2362 C C . PRO B 1 4 ? -59.146 -2.929 2.993 1.00 33.65 8 PRO B C 1
ATOM 2363 O O . PRO B 1 4 ? -58.285 -3.524 2.368 1.00 34.44 8 PRO B O 1
ATOM 2367 N N . TRP B 1 5 ? -59.419 -1.651 2.789 1.00 32.63 9 TRP B N 1
ATOM 2368 C CA . TRP B 1 5 ? -58.650 -0.869 1.847 1.00 33.04 9 TRP B CA 1
ATOM 2369 C C . TRP B 1 5 ? -57.314 -0.475 2.439 1.00 32.08 9 TRP B C 1
ATOM 2370 O O . TRP B 1 5 ? -56.318 -0.379 1.743 1.00 33.30 9 TRP B O 1
ATOM 2381 N N . PHE B 1 6 ? -57.306 -0.184 3.719 1.00 32.25 10 PHE B N 1
ATOM 2382 C CA . PHE B 1 6 ? -56.056 0.046 4.412 1.00 32.22 10 PHE B CA 1
ATOM 2383 C C . PHE B 1 6 ? -55.167 -1.162 4.221 1.00 32.91 10 PHE B C 1
ATOM 2384 O O . PHE B 1 6 ? -53.997 -1.027 3.879 1.00 37.44 10 PHE B O 1
ATOM 2392 N N . LEU B 1 7 ? -55.722 -2.348 4.406 1.00 31.70 11 LEU B N 1
ATOM 2393 C CA . LEU B 1 7 ? -54.943 -3.558 4.214 1.00 32.00 11 LEU B CA 1
ATOM 2394 C C . LEU B 1 7 ? -54.359 -3.682 2.811 1.00 31.65 11 LEU B C 1
ATOM 2395 O O . LEU B 1 7 ? -53.233 -4.123 2.634 1.00 30.89 11 LEU B O 1
ATOM 2400 N N . THR B 1 8 ? -55.138 -3.341 1.806 1.00 32.57 12 THR B N 1
ATOM 2401 C CA . THR B 1 8 ? -54.604 -3.359 0.446 1.00 33.44 12 THR B CA 1
ATOM 2402 C C . THR B 1 8 ? -53.526 -2.277 0.254 1.00 32.94 12 THR B C 1
ATOM 2403 O O . THR B 1 8 ? -52.518 -2.504 -0.413 1.00 32.81 12 THR B O 1
ATOM 2407 N N . GLY B 1 9 ? -53.751 -1.102 0.829 1.00 31.44 13 GLY B N 1
ATOM 2408 C CA . GLY B 1 9 ? -52.765 -0.027 0.795 1.00 31.39 13 GLY B CA 1
ATOM 2409 C C . GLY B 1 9 ? -51.461 -0.387 1.483 1.00 31.47 13 GLY B C 1
ATOM 2410 O O . GLY B 1 9 ? -50.362 -0.138 0.969 1.00 28.25 13 GLY B O 1
ATOM 2411 N N . PHE B 1 10 ? -51.587 -0.994 2.653 1.00 32.46 14 PHE B N 1
ATOM 2412 C CA . PHE B 1 10 ? -50.409 -1.453 3.390 1.00 33.14 14 PHE B CA 1
ATOM 2413 C C . PHE B 1 10 ? -49.690 -2.580 2.625 1.00 32.41 14 PHE B C 1
ATOM 2414 O O . PHE B 1 10 ? -48.475 -2.644 2.590 1.00 30.13 14 PHE B O 1
ATOM 2422 N N . SER B 1 11 ? -50.462 -3.444 1.992 1.00 34.19 15 SER B N 1
ATOM 2423 C CA . SER B 1 11 ? -49.898 -4.546 1.225 1.00 36.08 15 SER B CA 1
ATOM 2424 C C . SER B 1 11 ? -49.205 -4.046 -0.026 1.00 35.48 15 SER B C 1
ATOM 2425 O O . SER B 1 11 ? -48.142 -4.541 -0.376 1.00 37.50 15 SER B O 1
ATOM 2428 N N . ASP B 1 12 ? -49.797 -3.059 -0.695 1.00 34.91 16 ASP B N 1
ATOM 2429 C CA . ASP B 1 12 ? -49.108 -2.371 -1.802 1.00 33.98 16 ASP B CA 1
ATOM 2430 C C . ASP B 1 12 ? -47.750 -1.847 -1.339 1.00 32.28 16 ASP B C 1
ATOM 2431 O O . ASP B 1 12 ? -46.783 -1.877 -2.071 1.00 30.39 16 ASP B O 1
ATOM 2436 N N . ALA B 1 13 ? -47.705 -1.335 -0.123 1.00 32.84 17 ALA B N 1
ATOM 2437 C CA . ALA B 1 13 ? -46.485 -0.744 0.407 1.00 33.56 17 ALA B CA 1
ATOM 2438 C C . ALA B 1 13 ? -45.437 -1.762 0.746 1.00 33.52 17 ALA B C 1
ATOM 2439 O O . ALA B 1 13 ? -44.275 -1.587 0.381 1.00 40.32 17 ALA B O 1
ATOM 2441 N N . GLU B 1 14 ? -45.865 -2.816 1.434 1.00 35.82 18 GLU B N 1
ATOM 2442 C CA . GLU B 1 14 ? -44.970 -3.665 2.215 1.00 38.26 18 GLU B CA 1
ATOM 2443 C C . GLU B 1 14 ? -45.007 -5.174 1.975 1.00 36.97 18 GLU B C 1
ATOM 2444 O O . GLU B 1 14 ? -44.156 -5.869 2.487 1.00 36.04 18 GLU B O 1
ATOM 2450 N N . CYS B 1 15 ? -45.984 -5.713 1.255 1.00 38.16 19 CYS B N 1
ATOM 2451 C CA . CYS B 1 15 ? -46.088 -7.180 1.159 1.00 38.10 19 CYS B CA 1
ATOM 2452 C C . CYS B 1 15 ? -45.171 -7.696 0.077 1.00 38.91 19 CYS B C 1
ATOM 2453 O O . CYS B 1 15 ? -44.470 -6.927 -0.555 1.00 41.39 19 CYS B O 1
ATOM 2456 N N . SER B 1 16 ? -45.155 -9.009 -0.101 1.00 39.74 20 SER B N 1
ATOM 2457 C CA . SER B 1 16 ? -44.462 -9.632 -1.220 1.00 42.65 20 SER B CA 1
ATOM 2458 C C . SER B 1 16 ? -45.106 -10.982 -1.520 1.00 41.53 20 SER B C 1
ATOM 2459 O O . SER B 1 16 ? -45.443 -11.722 -0.602 1.00 45.31 20 SER B O 1
ATOM 2462 N N . PHE B 1 17 ? -45.256 -11.296 -2.804 1.00 40.03 21 PHE B N 1
ATOM 2463 C CA . PHE B 1 17 ? -45.766 -12.594 -3.248 1.00 38.47 21 PHE B CA 1
ATOM 2464 C C . PHE B 1 17 ? -44.651 -13.390 -3.901 1.00 40.51 21 PHE B C 1
ATOM 2465 O O . PHE B 1 17 ? -44.275 -13.098 -5.037 1.00 41.60 21 PHE B O 1
ATOM 2473 N N . SER B 1 18 ? -44.136 -14.402 -3.215 1.00 40.56 22 SER B N 1
ATOM 2474 C CA . SER B 1 18 ? -43.047 -15.207 -3.772 1.00 40.19 22 SER B CA 1
ATOM 2475 C C . SER B 1 18 ? -43.500 -16.619 -4.102 1.00 39.52 22 SER B C 1
ATOM 2476 O O . SER B 1 18 ? -44.427 -17.130 -3.509 1.00 37.14 22 SER B O 1
ATOM 2479 N N . ILE B 1 19 ? -42.873 -17.199 -5.121 1.00 41.36 23 ILE B N 1
ATOM 2480 C CA . ILE B 1 19 ? -42.932 -18.627 -5.381 1.00 41.83 23 ILE B CA 1
ATOM 2481 C C . ILE B 1 19 ? -41.501 -19.112 -5.343 1.00 42.67 23 ILE B C 1
ATOM 2482 O O . ILE B 1 19 ? -40.715 -18.836 -6.241 1.00 42.18 23 ILE B O 1
ATOM 2487 N N . LEU B 1 20 ? -41.180 -19.836 -4.281 1.00 43.36 24 LEU B N 1
ATOM 2488 C CA . LEU B 1 20 ? -39.845 -20.352 -4.054 1.00 42.13 24 LEU B CA 1
ATOM 2489 C C . LEU B 1 20 ? -39.753 -21.776 -4.553 1.00 41.32 24 LEU B C 1
ATOM 2490 O O . LEU B 1 20 ? -40.544 -22.642 -4.168 1.00 41.62 24 LEU B O 1
ATOM 2495 N N . ILE B 1 21 ? -38.776 -21.987 -5.426 1.00 40.32 25 ILE B N 1
ATOM 2496 C CA . ILE B 1 21 ? -38.480 -23.282 -6.002 1.00 38.59 25 ILE B CA 1
ATOM 2497 C C . ILE B 1 21 ? -37.090 -23.620 -5.502 1.00 39.05 25 ILE B C 1
ATOM 2498 O O . ILE B 1 21 ? -36.088 -23.147 -6.036 1.00 36.42 25 ILE B O 1
ATOM 2503 N N . GLN B 1 22 ? -37.054 -24.414 -4.440 1.00 40.89 26 GLN B N 1
ATOM 2504 C CA . GLN B 1 22 ? -35.818 -24.713 -3.740 1.00 42.29 26 GLN B CA 1
ATOM 2505 C C . GLN B 1 22 ? -35.302 -26.102 -4.092 1.00 40.95 26 GLN B C 1
ATOM 2506 O O . GLN B 1 22 ? -36.065 -27.073 -4.138 1.00 39.68 26 GLN B O 1
ATOM 2512 N N . ALA B 1 23 ? -33.999 -26.180 -4.326 1.00 40.66 27 ALA B N 1
ATOM 2513 C CA . ALA B 1 23 ? -33.342 -27.441 -4.633 1.00 40.99 27 ALA B CA 1
ATOM 2514 C C . ALA B 1 23 ? -33.424 -28.344 -3.419 1.00 40.31 27 ALA B C 1
ATOM 2515 O O . ALA B 1 23 ? -33.058 -27.943 -2.332 1.00 39.61 27 ALA B O 1
ATOM 2517 N N . ASN B 1 24 ? -33.913 -29.559 -3.612 1.00 41.10 28 ASN B N 1
ATOM 2518 C CA . ASN B 1 24 ? -34.097 -30.510 -2.516 1.00 42.28 28 ASN B CA 1
ATOM 2519 C C . ASN B 1 24 ? -34.334 -31.937 -3.018 1.00 42.82 28 ASN B C 1
ATOM 2520 O O . ASN B 1 24 ? -35.410 -32.246 -3.546 1.00 41.44 28 ASN B O 1
ATOM 2525 N N . SER B 1 25 ? -33.334 -32.797 -2.849 1.00 43.47 29 SER B N 1
ATOM 2526 C CA . SER B 1 25 ? -33.384 -34.150 -3.422 1.00 45.05 29 SER B CA 1
ATOM 2527 C C . SER B 1 25 ? -34.361 -35.101 -2.718 1.00 43.95 29 SER B C 1
ATOM 2528 O O . SER B 1 25 ? -34.737 -36.126 -3.280 1.00 44.80 29 SER B O 1
ATOM 2531 N N . LYS B 1 26 ? -34.773 -34.761 -1.498 1.00 43.31 30 LYS B N 1
ATOM 2532 C CA . LYS B 1 26 ? -35.823 -35.515 -0.797 1.00 41.96 30 LYS B CA 1
ATOM 2533 C C . LYS B 1 26 ? -37.169 -35.443 -1.542 1.00 41.52 30 LYS B C 1
ATOM 2534 O O . LYS B 1 26 ? -38.091 -36.189 -1.224 1.00 41.06 30 LYS B O 1
ATOM 2536 N N . TYR B 1 27 ? -37.275 -34.555 -2.531 1.00 43.24 31 TYR B N 1
ATOM 2537 C CA . TYR B 1 27 ? -38.488 -34.437 -3.367 1.00 45.64 31 TYR B CA 1
ATOM 2538 C C . TYR B 1 27 ? -38.296 -35.096 -4.734 1.00 47.43 31 TYR B C 1
ATOM 2539 O O . TYR B 1 27 ? -37.176 -35.186 -5.261 1.00 48.43 31 TYR B O 1
ATOM 2548 N N . SER B 1 28 ? -39.406 -35.542 -5.309 1.00 45.95 32 SER B N 1
ATOM 2549 C CA . SER B 1 28 ? -39.369 -36.408 -6.486 1.00 45.49 32 SER B CA 1
ATOM 2550 C C . SER B 1 28 ? -39.017 -35.690 -7.768 1.00 43.28 32 SER B C 1
ATOM 2551 O O . SER B 1 28 ? -38.714 -36.338 -8.754 1.00 43.54 32 SER B O 1
ATOM 2554 N N . THR B 1 29 ? -39.103 -34.365 -7.774 1.00 41.40 33 THR B N 1
ATOM 2555 C CA . THR B 1 29 ? -38.668 -33.569 -8.922 1.00 38.47 33 THR B CA 1
ATOM 2556 C C . THR B 1 29 ? -37.290 -32.952 -8.692 1.00 37.38 33 THR B C 1
ATOM 2557 O O . THR B 1 29 ? -36.699 -32.368 -9.592 1.00 36.93 33 THR B O 1
ATOM 2561 N N . GLY B 1 30 ? -36.768 -33.130 -7.487 1.00 38.46 34 GLY B N 1
ATOM 2562 C CA . GLY B 1 30 ? -35.521 -32.501 -7.061 1.00 38.36 34 GLY B CA 1
ATOM 2563 C C . GLY B 1 30 ? -35.764 -31.105 -6.531 1.00 38.11 34 GLY B C 1
ATOM 2564 O O . GLY B 1 30 ? -34.825 -30.406 -6.163 1.00 37.49 34 GLY B O 1
ATOM 2565 N N . TRP B 1 31 ? -37.032 -30.702 -6.476 1.00 38.09 35 TRP B N 1
ATOM 2566 C CA . TRP B 1 31 ? -37.379 -29.322 -6.147 1.00 37.79 35 TRP B CA 1
ATOM 2567 C C . TRP B 1 31 ? -38.566 -29.240 -5.227 1.00 37.14 35 TRP B C 1
ATOM 2568 O O . TRP B 1 31 ? -39.563 -29.932 -5.438 1.00 37.48 35 TRP B O 1
ATOM 2579 N N . ARG B 1 32 ? -38.453 -28.415 -4.192 1.00 36.68 36 ARG B N 1
ATOM 2580 C CA . ARG B 1 32 ? -39.616 -28.115 -3.361 1.00 37.56 36 ARG B CA 1
ATOM 2581 C C . ARG B 1 32 ? -40.215 -26.799 -3.779 1.00 36.59 36 ARG B C 1
ATOM 2582 O O . ARG B 1 32 ? -39.484 -25.873 -4.101 1.00 35.43 36 ARG B O 1
ATOM 2590 N N . ILE B 1 33 ? -41.547 -26.735 -3.766 1.00 36.44 37 ILE B N 1
ATOM 2591 C CA . ILE B 1 33 ? -42.281 -25.546 -4.186 1.00 35.91 37 ILE B CA 1
ATOM 2592 C C . ILE B 1 33 ? -42.971 -24.907 -3.004 1.00 36.67 37 ILE B C 1
ATOM 2593 O O . ILE B 1 33 ? -43.790 -25.553 -2.331 1.00 36.80 37 ILE B O 1
ATOM 2598 N N . LYS B 1 34 ? -42.677 -23.627 -2.788 1.00 35.17 38 LYS B N 1
ATOM 2599 C CA . LYS B 1 34 ? -43.221 -22.878 -1.652 1.00 35.41 38 LYS B CA 1
ATOM 2600 C C . LYS B 1 34 ? -43.844 -21.551 -2.079 1.00 33.00 38 LYS B C 1
ATOM 2601 O O . LYS B 1 34 ? -43.138 -20.640 -2.462 1.00 32.52 38 LYS B O 1
ATOM 2607 N N . PRO B 1 35 ? -45.161 -21.433 -1.993 1.00 32.63 39 PRO B N 1
ATOM 2608 C CA . PRO B 1 35 ? -45.783 -20.144 -2.227 1.00 32.87 39 PRO B CA 1
ATOM 2609 C C . PRO B 1 35 ? -45.870 -19.322 -0.947 1.00 33.75 39 PRO B C 1
ATOM 2610 O O . PRO B 1 35 ? -46.428 -19.781 0.036 1.00 37.15 39 PRO B O 1
ATOM 2614 N N . VAL B 1 36 ? -45.341 -18.108 -0.957 1.00 34.09 40 VAL B N 1
ATOM 2615 C CA . VAL B 1 36 ? -45.286 -17.292 0.246 1.00 34.42 40 VAL B CA 1
ATOM 2616 C C . VAL B 1 36 ? -45.841 -15.880 0.045 1.00 33.90 40 VAL B C 1
ATOM 2617 O O . VAL B 1 36 ? -45.379 -15.135 -0.820 1.00 33.92 40 VAL B O 1
ATOM 2621 N N . PHE B 1 37 ? -46.824 -15.536 0.869 1.00 33.00 41 PHE B N 1
ATOM 2622 C CA . PHE B 1 37 ? -47.231 -14.143 1.113 1.00 32.71 41 PHE B CA 1
ATOM 2623 C C . PHE B 1 37 ? -46.610 -13.673 2.423 1.00 33.69 41 PHE B C 1
ATOM 2624 O O . PHE B 1 37 ? -46.660 -14.378 3.413 1.00 33.81 41 PHE B O 1
ATOM 2632 N N . ALA B 1 38 ? -46.033 -12.486 2.438 1.00 35.10 42 ALA B N 1
ATOM 2633 C CA . ALA B 1 38 ? -45.233 -12.073 3.582 1.00 36.78 42 ALA B CA 1
ATOM 2634 C C . ALA B 1 38 ? -45.163 -10.571 3.752 1.00 37.54 42 ALA B C 1
ATOM 2635 O O . ALA B 1 38 ? -44.917 -9.831 2.799 1.00 36.70 42 ALA B O 1
ATOM 2637 N N . ILE B 1 39 ? -45.362 -10.141 4.992 1.00 37.67 43 ILE B N 1
ATOM 2638 C CA . ILE B 1 39 ? -45.086 -8.783 5.403 1.00 37.40 43 ILE B CA 1
ATOM 2639 C C . ILE B 1 39 ? -44.076 -8.858 6.518 1.00 36.80 43 ILE B C 1
ATOM 2640 O O . ILE B 1 39 ? -44.337 -9.470 7.526 1.00 38.55 43 ILE B O 1
ATOM 2645 N N . GLY B 1 40 ? -42.931 -8.219 6.324 1.00 38.60 44 GLY B N 1
ATOM 2646 C CA . GLY B 1 40 ? -41.870 -8.112 7.340 1.00 37.30 44 GLY B CA 1
ATOM 2647 C C . GLY B 1 40 ? -41.843 -6.726 7.950 1.00 38.37 44 GLY B C 1
ATOM 2648 O O . GLY B 1 40 ? -41.791 -5.725 7.241 1.00 40.02 44 GLY B O 1
ATOM 2649 N N . LEU B 1 41 ? -41.916 -6.678 9.271 1.00 39.79 45 LEU B N 1
ATOM 2650 C CA . LEU B 1 41 ? -41.901 -5.427 10.015 1.00 42.13 45 LEU B CA 1
ATOM 2651 C C . LEU B 1 41 ? -40.944 -5.528 11.190 1.00 43.24 45 LEU B C 1
ATOM 2652 O O . LEU B 1 41 ? -40.521 -6.624 11.567 1.00 43.36 45 LEU B O 1
ATOM 2657 N N . HIS B 1 42 ? -40.637 -4.369 11.764 1.00 43.11 46 HIS B N 1
ATOM 2658 C CA . HIS B 1 42 ? -39.894 -4.249 13.017 1.00 42.67 46 HIS B CA 1
ATOM 2659 C C . HIS B 1 42 ? -40.645 -4.961 14.153 1.00 42.11 46 HIS B C 1
ATOM 2660 O O . HIS B 1 42 ? -41.860 -5.092 14.092 1.00 40.01 46 HIS B O 1
ATOM 2667 N N . LYS B 1 43 ? -39.936 -5.422 15.185 1.00 42.76 47 LYS B N 1
ATOM 2668 C CA . LYS B 1 43 ? -40.589 -6.147 16.299 1.00 42.84 47 LYS B CA 1
ATOM 2669 C C . LYS B 1 43 ? -41.663 -5.280 16.985 1.00 43.41 47 LYS B C 1
ATOM 2670 O O . LYS B 1 43 ? -42.623 -5.798 17.569 1.00 43.47 47 LYS B O 1
ATOM 2672 N N . LYS B 1 44 ? -41.498 -3.965 16.880 1.00 43.84 48 LYS B N 1
ATOM 2673 C CA . LYS B 1 44 ? -42.391 -2.982 17.491 1.00 47.82 48 LYS B CA 1
ATOM 2674 C C . LYS B 1 44 ? -43.805 -3.035 16.956 1.00 48.10 48 LYS B C 1
ATOM 2675 O O . LYS B 1 44 ? -44.740 -2.611 17.643 1.00 52.13 48 LYS B O 1
ATOM 2681 N N . ASP B 1 45 ? -43.969 -3.539 15.734 1.00 47.72 49 ASP B N 1
ATOM 2682 C CA . ASP B 1 45 ? -45.287 -3.610 15.101 1.00 46.44 49 ASP B CA 1
ATOM 2683 C C . ASP B 1 45 ? -45.996 -4.966 15.201 1.00 44.06 49 ASP B C 1
ATOM 2684 O O . ASP B 1 45 ? -46.938 -5.233 14.457 1.00 42.44 49 ASP B O 1
ATOM 2689 N N . ASN B 1 46 ? -45.579 -5.796 16.152 1.00 41.71 50 ASN B N 1
ATOM 2690 C CA . ASN B 1 46 ? -46.223 -7.089 16.360 1.00 40.44 50 ASN B CA 1
ATOM 2691 C C . ASN B 1 46 ? -47.734 -6.951 16.513 1.00 40.81 50 ASN B C 1
ATOM 2692 O O . ASN B 1 46 ? -48.492 -7.767 16.007 1.00 42.11 50 ASN B O 1
ATOM 2697 N N . GLU B 1 47 ? -48.161 -5.910 17.216 1.00 42.51 51 GLU B N 1
ATOM 2698 C CA . GLU B 1 47 ? -49.588 -5.656 17.424 1.00 43.19 51 GLU B CA 1
ATOM 2699 C C . GLU B 1 47 ? -50.340 -5.344 16.119 1.00 41.71 51 GLU B C 1
ATOM 2700 O O . GLU B 1 47 ? -51.466 -5.809 15.930 1.00 42.91 51 GLU B O 1
ATOM 2706 N N . LEU B 1 48 ? -49.735 -4.580 15.215 1.00 38.18 52 LEU B N 1
ATOM 2707 C CA . LEU B 1 48 ? -50.359 -4.346 13.922 1.00 35.68 52 LEU B CA 1
ATOM 2708 C C . LEU B 1 48 ? -50.523 -5.647 13.141 1.00 37.17 52 LEU B C 1
ATOM 2709 O O . LEU B 1 48 ? -51.575 -5.895 12.552 1.00 37.19 52 LEU B O 1
ATOM 2714 N N . LEU B 1 49 ? -49.488 -6.485 13.134 1.00 36.64 53 LEU B N 1
ATOM 2715 C CA . LEU B 1 49 ? -49.544 -7.749 12.391 1.00 35.07 53 LEU B CA 1
ATOM 2716 C C . LEU B 1 49 ? -50.521 -8.709 13.002 1.00 35.05 53 LEU B C 1
ATOM 2717 O O . LEU B 1 49 ? -51.044 -9.570 12.301 1.00 34.32 53 LEU B O 1
ATOM 2722 N N . LYS B 1 50 ? -50.721 -8.594 14.314 1.00 36.07 54 LYS B N 1
ATOM 2723 C CA . LYS B 1 50 ? -51.697 -9.424 15.024 1.00 38.30 54 LYS B CA 1
ATOM 2724 C C . LYS B 1 50 ? -53.101 -9.030 14.636 1.00 39.11 54 LYS B C 1
ATOM 2725 O O . LYS B 1 50 ? -53.988 -9.866 14.599 1.00 40.36 54 LYS B O 1
ATOM 2731 N N . ARG B 1 51 ? -53.304 -7.748 14.364 1.00 39.57 55 ARG B N 1
ATOM 2732 C CA . ARG B 1 51 ? -54.615 -7.255 13.940 1.00 39.91 55 ARG B CA 1
ATOM 2733 C C . ARG B 1 51 ? -54.951 -7.789 12.569 1.00 38.72 55 ARG B C 1
ATOM 2734 O O . ARG B 1 51 ? -56.045 -8.273 12.327 1.00 39.92 55 ARG B O 1
ATOM 2742 N N . ILE B 1 52 ? -53.971 -7.700 11.687 1.00 38.36 56 ILE B N 1
ATOM 2743 C CA . ILE B 1 52 ? -54.061 -8.236 10.336 1.00 35.79 56 ILE B CA 1
ATOM 2744 C C . ILE B 1 52 ? -54.286 -9.739 10.397 1.00 34.36 56 ILE B C 1
ATOM 2745 O O . ILE B 1 52 ? -55.099 -10.273 9.671 1.00 34.73 56 ILE B O 1
ATOM 2750 N N . GLN B 1 53 ? -53.563 -10.412 11.284 1.00 34.24 57 GLN B N 1
ATOM 2751 C CA . GLN B 1 53 ? -53.728 -11.840 11.490 1.00 34.85 57 GLN B CA 1
ATOM 2752 C C . GLN B 1 53 ? -55.181 -12.205 11.827 1.00 34.66 57 GLN B C 1
ATOM 2753 O O . GLN B 1 53 ? -55.730 -13.139 11.247 1.00 34.65 57 GLN B O 1
ATOM 2759 N N . SER B 1 54 ? -55.792 -11.468 12.753 1.00 34.45 58 SER B N 1
ATOM 2760 C CA . SER B 1 54 ? -57.190 -11.714 13.153 1.00 35.14 58 SER B CA 1
ATOM 2761 C C . SER B 1 54 ? -58.162 -11.346 12.068 1.00 35.36 58 SER B C 1
ATOM 2762 O O . SER B 1 54 ? -59.170 -12.017 11.886 1.00 37.56 58 SER B O 1
ATOM 2765 N N . TYR B 1 55 ? -57.898 -10.246 11.387 1.00 34.81 59 TYR B N 1
ATOM 2766 C CA . TYR B 1 55 ? -58.803 -9.809 10.352 1.00 36.21 59 TYR B CA 1
ATOM 2767 C C . TYR B 1 55 ? -58.941 -10.891 9.300 1.00 35.61 59 TYR B C 1
ATOM 2768 O O . TYR B 1 55 ? -60.046 -11.277 8.945 1.00 36.65 59 TYR B O 1
ATOM 2777 N N . LEU B 1 56 ? -57.808 -11.394 8.836 1.00 34.33 60 LEU B N 1
ATOM 2778 C CA . LEU B 1 56 ? -57.793 -12.453 7.846 1.00 34.06 60 LEU B CA 1
ATOM 2779 C C . LEU B 1 56 ? -58.189 -13.827 8.422 1.00 35.72 60 LEU B C 1
ATOM 2780 O O . LEU B 1 56 ? -58.680 -14.697 7.701 1.00 35.44 60 LEU B O 1
ATOM 2785 N N . GLY B 1 57 ? -57.941 -14.026 9.718 1.00 36.57 61 GLY B N 1
ATOM 2786 C CA . GLY B 1 57 ? -58.187 -15.306 10.375 1.00 35.82 61 GLY B CA 1
ATOM 2787 C C . GLY B 1 57 ? -57.237 -16.397 9.935 1.00 36.57 61 GLY B C 1
ATOM 2788 O O . GLY B 1 57 ? -57.489 -17.563 10.181 1.00 40.10 61 GLY B O 1
ATOM 2789 N N . VAL B 1 58 ? -56.151 -16.026 9.267 1.00 38.18 62 VAL B N 1
ATOM 2790 C CA . VAL B 1 58 ? -55.094 -16.975 8.882 1.00 38.39 62 VAL B CA 1
ATOM 2791 C C . VAL B 1 58 ? -53.707 -16.353 9.000 1.00 38.40 62 VAL B C 1
ATOM 2792 O O . VAL B 1 58 ? -53.549 -15.131 9.069 1.00 38.76 62 VAL B O 1
ATOM 2796 N N . GLY B 1 59 ? -52.703 -17.210 8.993 1.00 38.00 63 GLY B N 1
ATOM 2797 C CA . GLY B 1 59 ? -51.322 -16.768 8.953 1.00 37.30 63 GLY B CA 1
ATOM 2798 C C . GLY B 1 59 ? -50.658 -16.896 10.296 1.00 36.61 63 GLY B C 1
ATOM 2799 O O . GLY B 1 59 ? -51.336 -16.974 11.335 1.00 35.42 63 GLY B O 1
ATOM 2800 N N . LYS B 1 60 ? -49.331 -16.918 10.247 1.00 34.81 64 LYS B N 1
ATOM 2801 C CA . LYS B 1 60 ? -48.486 -17.038 11.412 1.00 35.66 64 LYS B CA 1
ATOM 2802 C C . LYS B 1 60 ? -47.442 -15.920 11.413 1.00 34.30 64 LYS B C 1
ATOM 2803 O O . LYS B 1 60 ? -47.109 -15.408 10.370 1.00 36.36 64 LYS B O 1
ATOM 2809 N N . ILE B 1 61 ? -46.939 -15.553 12.585 1.00 34.14 65 ILE B N 1
ATOM 2810 C CA . ILE B 1 61 ? -45.936 -14.488 12.741 1.00 34.48 65 ILE B CA 1
ATOM 2811 C C . ILE B 1 61 ? -44.654 -15.014 13.390 1.00 33.50 65 ILE B C 1
ATOM 2812 O O . ILE B 1 61 ? -44.697 -15.506 14.507 1.00 35.22 65 ILE B O 1
ATOM 2817 N N . HIS B 1 62 ? -43.521 -14.851 12.724 1.00 31.48 66 HIS B N 1
ATOM 2818 C CA . HIS B 1 62 ? -42.272 -15.457 13.155 1.00 30.12 66 HIS B CA 1
ATOM 2819 C C . HIS B 1 62 ? -41.147 -14.475 13.287 1.00 31.86 66 HIS B C 1
ATOM 2820 O O . HIS B 1 62 ? -41.145 -13.425 12.653 1.00 34.11 66 HIS B O 1
ATOM 2827 N N . ILE B 1 63 ? -40.155 -14.843 14.083 1.00 34.51 67 ILE B N 1
ATOM 2828 C CA . ILE B 1 63 ? -38.914 -14.090 14.156 1.00 36.63 67 ILE B CA 1
ATOM 2829 C C . ILE B 1 63 ? -38.300 -14.039 12.767 1.00 38.37 67 ILE B C 1
ATOM 2830 O O . ILE B 1 63 ? -38.202 -15.059 12.080 1.00 39.48 67 ILE B O 1
ATOM 2835 N N . HIS B 1 64 ? -37.903 -12.835 12.362 1.00 40.69 68 HIS B N 1
ATOM 2836 C CA . HIS B 1 64 ? -37.460 -12.553 10.989 1.00 41.81 68 HIS B CA 1
ATOM 2837 C C . HIS B 1 64 ? -36.027 -12.046 10.936 1.00 44.01 68 HIS B C 1
ATOM 2838 O O . HIS B 1 64 ? -35.467 -11.910 9.850 1.00 53.91 68 HIS B O 1
ATOM 2845 N N . GLY B 1 65 ? -35.424 -11.799 12.096 1.00 43.44 69 GLY B N 1
ATOM 2846 C CA . GLY B 1 65 ? -34.096 -11.179 12.179 1.00 43.55 69 GLY B CA 1
ATOM 2847 C C . GLY B 1 65 ? -33.876 -10.518 13.534 1.00 43.60 69 GLY B C 1
ATOM 2848 O O . GLY B 1 65 ? -34.733 -10.608 14.405 1.00 40.21 69 GLY B O 1
ATOM 2849 N N . LYS B 1 66 ? -32.733 -9.846 13.699 1.00 46.18 70 LYS B N 1
ATOM 2850 C CA . LYS B 1 66 ? -32.329 -9.276 14.995 1.00 47.64 70 LYS B CA 1
ATOM 2851 C C . LYS B 1 66 ? -33.470 -8.501 15.641 1.00 50.90 70 LYS B C 1
ATOM 2852 O O . LYS B 1 66 ? -33.847 -8.782 16.782 1.00 50.67 70 LYS B O 1
ATOM 2854 N N . ASP B 1 67 ? -34.049 -7.556 14.906 1.00 51.84 71 ASP B N 1
ATOM 2855 C CA . ASP B 1 67 ? -35.149 -6.770 15.450 1.00 53.00 71 ASP B CA 1
ATOM 2856 C C . ASP B 1 67 ? -36.372 -6.757 14.543 1.00 51.15 71 ASP B C 1
ATOM 2857 O O . ASP B 1 67 ? -37.042 -5.724 14.405 1.00 56.78 71 ASP B O 1
ATOM 2862 N N . SER B 1 68 ? -36.702 -7.907 13.964 1.00 45.40 72 SER B N 1
ATOM 2863 C CA . SER B 1 68 ? -37.828 -7.976 13.029 1.00 42.62 72 SER B CA 1
ATOM 2864 C C . SER B 1 68 ? -38.693 -9.235 13.134 1.00 38.24 72 SER B C 1
ATOM 2865 O O . SER B 1 68 ? -38.271 -10.254 13.651 1.00 37.64 72 SER B O 1
ATOM 2868 N N . ILE B 1 69 ? -39.917 -9.133 12.626 1.00 35.42 73 ILE B N 1
ATOM 2869 C CA . ILE B 1 69 ? -40.856 -10.256 12.569 1.00 33.17 73 ILE B CA 1
ATOM 2870 C C . ILE B 1 69 ? -41.428 -10.319 11.170 1.00 30.85 73 ILE B C 1
ATOM 2871 O O . ILE B 1 69 ? -41.340 -9.364 10.426 1.00 30.62 73 ILE B O 1
ATOM 2876 N N . GLN B 1 70 ? -41.993 -11.457 10.818 1.00 30.24 74 GLN B N 1
ATOM 2877 C CA . GLN B 1 70 ? -42.620 -11.628 9.525 1.00 30.62 74 GLN B CA 1
ATOM 2878 C C . GLN B 1 70 ? -43.980 -12.282 9.700 1.00 31.08 74 GLN B C 1
ATOM 2879 O O . GLN B 1 70 ? -44.085 -13.275 10.421 1.00 31.82 74 GLN B O 1
ATOM 2885 N N . PHE B 1 71 ? -45.012 -11.708 9.078 1.00 29.01 75 PHE B N 1
ATOM 2886 C CA . PHE B 1 71 ? -46.317 -12.343 8.985 1.00 29.36 75 PHE B CA 1
ATOM 2887 C C . PHE B 1 71 ? -46.307 -13.122 7.690 1.00 29.71 75 PHE B C 1
ATOM 2888 O O . PHE B 1 71 ? -45.975 -12.573 6.651 1.00 32.13 75 PHE B O 1
ATOM 2896 N N . ARG B 1 72 ? -46.649 -14.398 7.752 1.00 29.32 76 ARG B N 1
ATOM 2897 C CA . ARG B 1 72 ? -46.465 -15.274 6.618 1.00 30.83 76 ARG B CA 1
ATOM 2898 C C . ARG B 1 72 ? -47.681 -16.136 6.420 1.00 31.94 76 ARG B C 1
ATOM 2899 O O . ARG B 1 72 ? -48.246 -16.643 7.370 1.00 32.84 76 ARG B O 1
ATOM 2907 N N . ILE B 1 73 ? -48.094 -16.285 5.175 1.00 32.84 77 ILE B N 1
ATOM 2908 C CA . ILE B 1 73 ? -49.077 -17.287 4.810 1.00 34.47 77 ILE B CA 1
ATOM 2909 C C . ILE B 1 73 ? -48.415 -18.152 3.739 1.00 36.46 77 ILE B C 1
ATOM 2910 O O . ILE B 1 73 ? -48.082 -17.652 2.679 1.00 35.27 77 ILE B O 1
ATOM 2915 N N . ASP B 1 74 ? -48.222 -19.438 4.012 1.00 41.13 78 ASP B N 1
ATOM 2916 C CA . ASP B 1 74 ? -47.592 -20.330 3.023 1.00 46.91 78 ASP B CA 1
ATOM 2917 C C . ASP B 1 74 ? -48.436 -21.511 2.554 1.00 48.33 78 ASP B C 1
ATOM 2918 O O . ASP B 1 74 ? -48.073 -22.172 1.592 1.00 54.76 78 ASP B O 1
ATOM 2923 N N . SER B 1 75 ? -49.566 -21.761 3.204 1.00 49.97 79 SER B N 1
ATOM 2924 C CA . SER B 1 75 ? -50.443 -22.873 2.840 1.00 47.45 79 SER B CA 1
ATOM 2925 C C . SER B 1 75 ? -51.385 -22.469 1.722 1.00 45.10 79 SER B C 1
ATOM 2926 O O . SER B 1 75 ? -51.973 -21.402 1.772 1.00 43.17 79 SER B O 1
ATOM 2929 N N . PRO B 1 76 ? -51.530 -23.319 0.694 1.00 47.18 80 PRO B N 1
ATOM 2930 C CA . PRO B 1 76 ? -52.507 -23.020 -0.362 1.00 46.65 80 PRO B CA 1
ATOM 2931 C C . PRO B 1 76 ? -53.948 -22.823 0.129 1.00 46.05 80 PRO B C 1
ATOM 2932 O O . PRO B 1 76 ? -54.636 -21.944 -0.382 1.00 45.72 80 PRO B O 1
ATOM 2936 N N . LYS B 1 77 ? -54.395 -23.626 1.101 1.00 45.46 81 LYS B N 1
ATOM 2937 C CA . LYS B 1 77 ? -55.751 -23.478 1.658 1.00 43.52 81 LYS B CA 1
ATOM 2938 C C . LYS B 1 77 ? -55.940 -22.089 2.246 1.00 43.25 81 LYS B C 1
ATOM 2939 O O . LYS B 1 77 ? -56.924 -21.419 1.960 1.00 42.25 81 LYS B O 1
ATOM 2941 N N . GLU B 1 78 ? -54.991 -21.674 3.081 1.00 45.37 82 GLU B N 1
ATOM 2942 C CA . GLU B 1 78 ? -55.044 -20.368 3.753 1.00 46.24 82 GLU B CA 1
ATOM 2943 C C . GLU B 1 78 ? -54.842 -19.187 2.786 1.00 44.35 82 GLU B C 1
ATOM 2944 O O . GLU B 1 78 ? -55.372 -18.111 3.007 1.00 44.56 82 GLU B O 1
ATOM 2950 N N . LEU B 1 79 ? -54.069 -19.386 1.726 1.00 41.54 83 LEU B N 1
ATOM 2951 C CA . LEU B 1 79 ? -53.878 -18.346 0.716 1.00 38.55 83 LEU B CA 1
ATOM 2952 C C . LEU B 1 79 ? -55.162 -18.009 -0.056 1.00 38.68 83 LEU B C 1
ATOM 2953 O O . LEU B 1 79 ? -55.243 -16.982 -0.712 1.00 37.98 83 LEU B O 1
ATOM 2958 N N . GLU B 1 80 ? -56.154 -18.891 -0.005 1.00 41.90 84 GLU B N 1
ATOM 2959 C CA . GLU B 1 80 ? -57.456 -18.623 -0.619 1.00 44.54 84 GLU B CA 1
ATOM 2960 C C . GLU B 1 80 ? -58.080 -17.384 -0.007 1.00 40.58 84 GLU B C 1
ATOM 2961 O O . GLU B 1 80 ? -58.793 -16.649 -0.666 1.00 40.89 84 GLU B O 1
ATOM 2967 N N . VAL B 1 81 ? -57.795 -17.165 1.265 1.00 38.15 85 VAL B N 1
ATOM 2968 C CA . VAL B 1 81 ? -58.301 -16.008 1.980 1.00 36.69 85 VAL B CA 1
ATOM 2969 C C . VAL B 1 81 ? -57.688 -14.726 1.431 1.00 38.36 85 VAL B C 1
ATOM 2970 O O . VAL B 1 81 ? -58.389 -13.764 1.156 1.00 42.74 85 VAL B O 1
ATOM 2974 N N . ILE B 1 82 ? -56.370 -14.709 1.311 1.00 41.56 86 ILE B N 1
ATOM 2975 C CA . ILE B 1 82 ? -55.642 -13.500 0.928 1.00 43.12 86 ILE B CA 1
ATOM 2976 C C . ILE B 1 82 ? -55.921 -13.176 -0.520 1.00 44.06 86 ILE B C 1
ATOM 2977 O O . ILE B 1 82 ? -55.929 -12.025 -0.908 1.00 48.58 86 ILE B O 1
ATOM 2982 N N . ILE B 1 83 ? -56.157 -14.202 -1.318 1.00 45.46 87 ILE B N 1
ATOM 2983 C CA . ILE B 1 83 ? -56.519 -14.000 -2.711 1.00 47.15 87 ILE B CA 1
ATOM 2984 C C . ILE B 1 83 ? -57.913 -13.427 -2.860 1.00 44.40 87 ILE B C 1
ATOM 2985 O O . ILE B 1 83 ? -58.142 -12.532 -3.657 1.00 43.62 87 ILE B O 1
ATOM 2990 N N . ASN B 1 84 ? -58.844 -13.977 -2.106 1.00 43.11 88 ASN B N 1
ATOM 2991 C CA . ASN B 1 84 ? -60.191 -13.481 -2.152 1.00 43.77 88 ASN B CA 1
ATOM 2992 C C . ASN B 1 84 ? -60.206 -12.007 -1.786 1.00 44.04 88 ASN B C 1
ATOM 2993 O O . ASN B 1 84 ? -60.890 -11.208 -2.412 1.00 45.28 88 ASN B O 1
ATOM 2998 N N . HIS B 1 85 ? -59.435 -11.655 -0.766 1.00 42.98 89 HIS B N 1
ATOM 2999 C CA . HIS B 1 85 ? -59.349 -10.281 -0.344 1.00 42.71 89 HIS B CA 1
ATOM 3000 C C . HIS B 1 85 ? -58.991 -9.385 -1.517 1.00 43.67 89 HIS B C 1
ATOM 3001 O O . HIS B 1 85 ? -59.751 -8.481 -1.865 1.00 46.12 89 HIS B O 1
ATOM 3008 N N . PHE B 1 86 ? -57.844 -9.647 -2.136 1.00 42.61 90 PHE B N 1
ATOM 3009 C CA . PHE B 1 86 ? -57.346 -8.775 -3.199 1.00 42.80 90 PHE B CA 1
ATOM 3010 C C . PHE B 1 86 ? -58.233 -8.756 -4.430 1.00 44.13 90 PHE B C 1
ATOM 3011 O O . PHE B 1 86 ? -58.262 -7.763 -5.133 1.00 49.17 90 PHE B O 1
ATOM 3019 N N . GLU B 1 87 ? -58.982 -9.828 -4.683 1.00 45.03 91 GLU B N 1
ATOM 3020 C CA . GLU B 1 87 ? -59.974 -9.819 -5.769 1.00 44.11 91 GLU B CA 1
ATOM 3021 C C . GLU B 1 87 ? -61.064 -8.794 -5.501 1.00 43.64 91 GLU B C 1
ATOM 3022 O O . GLU B 1 87 ? -61.622 -8.225 -6.428 1.00 46.33 91 GLU B O 1
ATOM 3028 N N . ASN B 1 88 ? -61.357 -8.561 -4.233 1.00 42.08 92 ASN B N 1
ATOM 3029 C CA . ASN B 1 88 ? -62.363 -7.578 -3.845 1.00 41.81 92 ASN B CA 1
ATOM 3030 C C . ASN B 1 88 ? -61.799 -6.180 -3.642 1.00 40.21 92 ASN B C 1
ATOM 3031 O O . ASN B 1 88 ? -62.509 -5.195 -3.836 1.00 40.12 92 ASN B O 1
ATOM 3036 N N . TYR B 1 89 ? -60.529 -6.105 -3.262 1.00 38.00 93 TYR B N 1
ATOM 3037 C CA . TYR B 1 89 ? -59.880 -4.837 -2.927 1.00 35.77 93 TYR B CA 1
ATOM 3038 C C . TYR B 1 89 ? -58.523 -4.830 -3.580 1.00 35.06 93 TYR B C 1
ATOM 3039 O O . TYR B 1 89 ? -57.506 -4.969 -2.923 1.00 32.92 93 TYR B O 1
ATOM 3048 N N . PRO B 1 90 ? -58.502 -4.671 -4.897 1.00 36.77 94 PRO B N 1
ATOM 3049 C CA . PRO B 1 90 ? -57.310 -4.970 -5.688 1.00 36.43 94 PRO B CA 1
ATOM 3050 C C . PRO B 1 90 ? -56.159 -4.017 -5.486 1.00 36.00 94 PRO B C 1
ATOM 3051 O O . PRO B 1 90 ? -56.376 -2.834 -5.272 1.00 34.31 94 PRO B O 1
ATOM 3055 N N . LEU B 1 91 ? -54.949 -4.572 -5.563 1.00 35.54 95 LEU B N 1
ATOM 3056 C CA . LEU B 1 91 ? -53.712 -3.810 -5.479 1.00 34.91 95 LEU B CA 1
ATOM 3057 C C . LEU B 1 91 ? -53.684 -2.720 -6.517 1.00 35.22 95 LEU B C 1
ATOM 3058 O O . LEU B 1 91 ? -54.012 -2.955 -7.686 1.00 37.57 95 LEU B O 1
ATOM 3063 N N . VAL B 1 92 ? -53.242 -1.549 -6.086 1.00 33.83 96 VAL B N 1
ATOM 3064 C CA . VAL B 1 92 ? -53.222 -0.361 -6.898 1.00 33.64 96 VAL B CA 1
ATOM 3065 C C . VAL B 1 92 ? -51.905 -0.179 -7.633 1.00 33.79 96 VAL B C 1
ATOM 3066 O O . VAL B 1 92 ? -51.874 0.412 -8.707 1.00 33.94 96 VAL B O 1
ATOM 3070 N N . THR B 1 93 ? -50.813 -0.663 -7.062 1.00 33.83 97 THR B N 1
ATOM 3071 C CA . THR B 1 93 ? -49.493 -0.431 -7.649 1.00 34.99 97 THR B CA 1
ATOM 3072 C C . THR B 1 93 ? -49.063 -1.560 -8.604 1.00 36.47 97 THR B C 1
ATOM 3073 O O . THR B 1 93 ? -49.814 -2.486 -8.885 1.00 35.31 97 THR B O 1
ATOM 3077 N N . ALA B 1 94 ? -47.831 -1.493 -9.063 1.00 38.65 98 ALA B N 1
ATOM 3078 C CA . ALA B 1 94 ? -47.286 -2.509 -9.942 1.00 42.12 98 ALA B CA 1
ATOM 3079 C C . ALA B 1 94 ? -47.199 -3.888 -9.318 1.00 42.40 98 ALA B C 1
ATOM 3080 O O . ALA B 1 94 ? -47.160 -4.874 -10.036 1.00 45.72 98 ALA B O 1
ATOM 3082 N N . LYS B 1 95 ? -47.144 -3.958 -7.994 1.00 41.62 99 LYS B N 1
ATOM 3083 C CA . LYS B 1 95 ? -47.187 -5.234 -7.281 1.00 43.09 99 LYS B CA 1
ATOM 3084 C C . LYS B 1 95 ? -48.323 -6.086 -7.800 1.00 43.52 99 LYS B C 1
ATOM 3085 O O . LYS B 1 95 ? -48.262 -7.307 -7.832 1.00 42.73 99 LYS B O 1
ATOM 3091 N N . GLN B 1 96 ? -49.351 -5.392 -8.244 1.00 44.00 100 GLN B N 1
ATOM 3092 C CA . GLN B 1 96 ? -50.493 -5.982 -8.903 1.00 44.44 100 GLN B CA 1
ATOM 3093 C C . GLN B 1 96 ? -50.126 -7.058 -9.920 1.00 42.91 100 GLN B C 1
ATOM 3094 O O . GLN B 1 96 ? -50.891 -7.978 -10.164 1.00 39.69 100 GLN B O 1
ATOM 3100 N N . ALA B 1 97 ? -48.961 -6.931 -10.535 1.00 42.12 101 ALA B N 1
ATOM 3101 C CA . ALA B 1 97 ? -48.572 -7.856 -11.586 1.00 42.37 101 ALA B CA 1
ATOM 3102 C C . ALA B 1 97 ? -47.848 -9.041 -11.025 1.00 43.94 101 ALA B C 1
ATOM 3103 O O . ALA B 1 97 ? -48.010 -10.153 -11.497 1.00 43.27 101 ALA B O 1
ATOM 3105 N N . ASP B 1 98 ? -47.039 -8.810 -10.006 1.00 43.32 102 ASP B N 1
ATOM 3106 C CA . ASP B 1 98 ? -46.492 -9.931 -9.238 1.00 42.79 102 ASP B CA 1
ATOM 3107 C C . ASP B 1 98 ? -4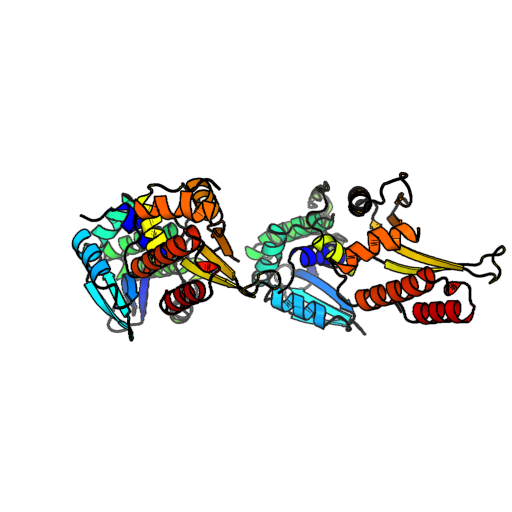7.628 -10.794 -8.640 1.00 41.66 102 ASP B C 1
ATOM 3108 O O . ASP B 1 98 ? -47.538 -12.017 -8.580 1.00 41.81 102 ASP B O 1
ATOM 3113 N N . TYR B 1 99 ? -48.713 -10.149 -8.231 1.00 40.99 103 TYR B N 1
ATOM 3114 C CA . TYR B 1 99 ? -49.869 -10.853 -7.677 1.00 38.88 103 TYR B CA 1
ATOM 3115 C C . TYR B 1 99 ? -50.523 -11.767 -8.718 1.00 39.68 103 TYR B C 1
ATOM 3116 O O . TYR B 1 99 ? -50.798 -12.946 -8.450 1.00 37.90 103 TYR B O 1
ATOM 3125 N N . THR B 1 100 ? -50.774 -11.215 -9.904 1.00 40.04 104 THR B N 1
ATOM 3126 C CA . THR B 1 100 ? -51.380 -11.984 -10.989 1.00 39.03 104 THR B CA 1
ATOM 3127 C C . THR B 1 100 ? -50.585 -13.243 -11.326 1.00 37.25 104 THR B C 1
ATOM 3128 O O . THR B 1 100 ? -51.163 -14.277 -11.611 1.00 37.75 104 THR B O 1
ATOM 3132 N N . LEU B 1 101 ? -49.267 -13.154 -11.282 1.00 35.33 105 LEU B N 1
ATOM 3133 C CA . LEU B 1 101 ? -48.423 -14.315 -11.543 1.00 35.63 105 LEU B CA 1
ATOM 3134 C C . LEU B 1 101 ? -48.490 -15.313 -10.397 1.00 36.21 105 LEU B C 1
ATOM 3135 O O . LEU B 1 101 ? -48.516 -16.522 -10.605 1.00 38.29 105 LEU B O 1
ATOM 3140 N N . PHE B 1 102 ? -48.485 -14.797 -9.180 1.00 36.82 106 PHE B N 1
ATOM 3141 C CA . PHE B 1 102 ? -48.659 -15.610 -7.987 1.00 36.66 106 PHE B CA 1
ATOM 3142 C C . PHE B 1 102 ? -49.976 -16.413 -8.042 1.00 37.41 106 PHE B C 1
ATOM 3143 O O . PHE B 1 102 ? -49.980 -17.590 -7.671 1.00 41.52 106 PHE B O 1
ATOM 3151 N N . LYS B 1 103 ? -51.066 -15.809 -8.515 1.00 35.07 107 LYS B N 1
ATOM 3152 C CA . LYS B 1 103 ? -52.308 -16.560 -8.725 1.00 36.87 107 LYS B CA 1
ATOM 3153 C C . LYS B 1 103 ? -52.121 -17.751 -9.670 1.00 37.51 107 LYS B C 1
ATOM 3154 O O . LYS B 1 103 ? -52.481 -18.888 -9.346 1.00 36.38 107 LYS B O 1
ATOM 3160 N N . LYS B 1 104 ? -51.581 -17.473 -10.851 1.00 38.94 108 LYS B N 1
ATOM 3161 C CA . LYS B 1 104 ? -51.325 -18.508 -11.860 1.00 40.75 108 LYS B CA 1
ATOM 3162 C C . LYS B 1 104 ? -50.470 -19.634 -11.289 1.00 41.18 108 LYS B C 1
ATOM 3163 O O . LYS B 1 104 ? -50.733 -20.809 -11.521 1.00 42.74 108 LYS B O 1
ATOM 3169 N N . ALA B 1 105 ? -49.441 -19.264 -10.546 1.00 41.80 109 ALA B N 1
ATOM 3170 C CA . ALA B 1 105 ? -48.570 -20.245 -9.914 1.00 42.89 109 ALA B CA 1
ATOM 3171 C C . ALA B 1 105 ? -49.365 -21.094 -8.946 1.00 43.31 109 ALA B C 1
ATOM 3172 O O . ALA B 1 105 ? -49.195 -22.306 -8.861 1.00 42.05 109 ALA B O 1
ATOM 3174 N N . LEU B 1 106 ? -50.236 -20.440 -8.201 1.00 45.47 110 LEU B N 1
ATOM 3175 C CA . LEU B 1 106 ? -51.003 -21.129 -7.184 1.00 47.89 110 LEU B CA 1
ATOM 3176 C C . LEU B 1 106 ? -52.033 -22.119 -7.744 1.00 48.32 110 LEU B C 1
ATOM 3177 O O . LEU B 1 106 ? -52.353 -23.086 -7.085 1.00 48.40 110 LEU B O 1
ATOM 3182 N N . ASP B 1 107 ? -52.523 -21.904 -8.957 1.00 51.71 111 ASP B N 1
ATOM 3183 C CA . ASP B 1 107 ? -53.417 -22.888 -9.609 1.00 54.13 111 ASP B CA 1
ATOM 3184 C C . ASP B 1 107 ? -52.699 -24.178 -9.938 1.00 52.34 111 ASP B C 1
ATOM 3185 O O . ASP B 1 107 ? -53.201 -25.273 -9.675 1.00 54.46 111 ASP B O 1
ATOM 3190 N N . VAL B 1 108 ? -51.522 -24.045 -10.530 1.00 47.32 112 VAL B N 1
ATOM 3191 C CA . VAL B 1 108 ? -50.658 -25.194 -10.741 1.00 44.28 112 VAL B CA 1
ATOM 3192 C C . VAL B 1 108 ? -50.547 -25.976 -9.439 1.00 46.77 112 VAL B C 1
ATOM 3193 O O . VAL B 1 108 ? -50.579 -27.204 -9.423 1.00 48.21 112 VAL B O 1
ATOM 3197 N N . ILE B 1 109 ? -50.401 -25.248 -8.339 1.00 47.52 113 ILE B N 1
ATOM 3198 C CA . ILE B 1 109 ? -50.164 -25.869 -7.053 1.00 47.22 113 ILE B CA 1
ATOM 3199 C C . ILE B 1 109 ? -51.427 -26.513 -6.464 1.00 46.93 113 ILE B C 1
ATOM 3200 O O . ILE B 1 109 ? -51.366 -27.645 -5.995 1.00 46.87 113 ILE B O 1
ATOM 3205 N N . LYS B 1 110 ? -52.563 -25.837 -6.525 1.00 48.94 114 LYS B N 1
ATOM 3206 C CA . LYS B 1 110 ? -53.797 -26.399 -5.933 1.00 51.59 114 LYS B CA 1
ATOM 3207 C C . LYS B 1 110 ? -54.231 -27.685 -6.591 1.00 54.00 114 LYS B C 1
ATOM 3208 O O . LYS B 1 110 ? -55.007 -28.437 -6.019 1.00 51.58 114 LYS B O 1
ATOM 3214 N N . ASN B 1 111 ? -53.723 -27.923 -7.799 1.00 58.49 115 ASN B N 1
ATOM 3215 C CA . ASN B 1 111 ? -54.063 -29.102 -8.606 1.00 57.36 115 ASN B CA 1
ATOM 3216 C C . ASN B 1 111 ? -52.982 -30.134 -8.575 1.00 55.34 115 ASN B C 1
ATOM 3217 O O . ASN B 1 111 ? -52.888 -30.982 -9.433 1.00 52.34 115 ASN B O 1
ATOM 3222 N N . LYS B 1 112 ? -52.139 -30.036 -7.582 1.00 56.28 116 LYS B N 1
ATOM 3223 C CA . LYS B 1 112 ? -51.084 -31.019 -7.396 1.00 58.20 116 LYS B CA 1
ATOM 3224 C C . LYS B 1 112 ? -50.198 -31.207 -8.641 1.00 55.41 116 LYS B C 1
ATOM 3225 O O . LYS B 1 112 ? -49.397 -32.148 -8.705 1.00 54.23 116 LYS B O 1
ATOM 3227 N N . GLU B 1 113 ? -50.295 -30.297 -9.608 1.00 54.19 117 GLU B N 1
ATOM 3228 C CA . GLU B 1 113 ? -49.591 -30.505 -10.878 1.00 53.08 117 GLU B CA 1
ATOM 3229 C C . GLU B 1 113 ? -48.156 -29.940 -10.847 1.00 51.26 117 GLU B C 1
ATOM 3230 O O . GLU B 1 113 ? -47.412 -30.075 -11.803 1.00 52.53 117 GLU B O 1
ATOM 3236 N N . HIS B 1 114 ? -47.761 -29.368 -9.711 1.00 48.61 118 HIS B N 1
ATOM 3237 C CA . HIS B 1 114 ? -46.358 -28.984 -9.470 1.00 47.10 118 HIS B CA 1
ATOM 3238 C C . HIS B 1 114 ? -45.445 -30.184 -9.152 1.00 44.07 118 HIS B C 1
ATOM 3239 O O . HIS B 1 114 ? -44.217 -30.082 -9.216 1.00 41.68 118 HIS B O 1
ATOM 3246 N N . LEU B 1 115 ? -46.053 -31.318 -8.825 1.00 43.66 119 LEU B N 1
ATOM 3247 C CA . LEU B 1 115 ? -45.313 -32.552 -8.542 1.00 44.31 119 LEU B CA 1
ATOM 3248 C C . LEU B 1 115 ? -44.957 -33.341 -9.794 1.00 45.38 119 LEU B C 1
ATOM 3249 O O . LEU B 1 115 ? -44.394 -34.425 -9.695 1.00 47.87 119 LEU B O 1
ATOM 3254 N N . SER B 1 116 ? -45.333 -32.827 -10.959 1.00 44.74 120 SER B N 1
ATOM 3255 C CA . SER B 1 116 ? -44.927 -33.409 -12.233 1.00 44.07 120 SER B CA 1
ATOM 3256 C C . SER B 1 116 ? -43.912 -32.491 -12.906 1.00 44.54 120 SER B C 1
ATOM 3257 O O . SER B 1 116 ? -43.773 -31.318 -12.539 1.00 44.07 120 SER B O 1
ATOM 3260 N N . GLN B 1 117 ? -43.244 -33.017 -13.924 1.00 43.05 121 GLN B N 1
ATOM 3261 C CA . GLN B 1 117 ? -42.254 -32.239 -14.661 1.00 41.90 121 GLN B CA 1
ATOM 3262 C C . GLN B 1 117 ? -42.908 -31.103 -15.457 1.00 42.88 121 GLN B C 1
ATOM 3263 O O . GLN B 1 117 ? -42.399 -29.975 -15.455 1.00 42.34 121 GLN B O 1
ATOM 3269 N N . LYS B 1 118 ? -44.029 -31.402 -16.118 1.00 43.58 122 LYS B N 1
ATOM 3270 C CA . LYS B 1 118 ? -44.775 -30.396 -16.900 1.00 43.74 122 LYS B CA 1
ATOM 3271 C C . LYS B 1 118 ? -45.187 -29.215 -16.016 1.00 46.82 122 LYS B C 1
ATOM 3272 O O . LYS B 1 118 ? -45.129 -28.052 -16.433 1.00 49.22 122 LYS B O 1
ATOM 3274 N N . GLY B 1 119 ? -45.575 -29.521 -14.781 1.00 49.01 123 GLY B N 1
ATOM 3275 C CA . GLY B 1 119 ? -45.988 -28.494 -13.832 1.00 47.47 123 GLY B CA 1
ATOM 3276 C C . GLY B 1 119 ? -44.823 -27.658 -13.332 1.00 47.31 123 GLY B C 1
ATOM 3277 O O . GLY B 1 119 ? -44.921 -26.432 -13.217 1.00 50.13 123 GLY B O 1
ATOM 3278 N N . LEU B 1 120 ? -43.710 -28.321 -13.039 1.00 43.44 124 LEU B N 1
ATOM 3279 C CA . LEU B 1 120 ? -42.504 -27.628 -12.608 1.00 40.59 124 LEU B CA 1
ATOM 3280 C C . LEU B 1 120 ? -42.032 -26.650 -13.677 1.00 43.53 124 LEU B C 1
ATOM 3281 O O . LEU B 1 120 ? -41.698 -25.501 -13.381 1.00 50.19 124 LEU B O 1
ATOM 3286 N N . LEU B 1 121 ? -42.009 -27.103 -14.924 1.00 43.24 125 LEU B N 1
ATOM 3287 C CA . LEU B 1 121 ? -41.615 -26.241 -16.037 1.00 42.40 125 LEU B CA 1
ATOM 3288 C C . LEU B 1 121 ? -42.483 -24.998 -16.115 1.00 42.01 125 LEU B C 1
ATOM 3289 O O . LEU B 1 121 ? -41.997 -23.908 -16.379 1.00 42.32 125 LEU B O 1
ATOM 3294 N N . LYS B 1 122 ? -43.774 -25.181 -15.881 1.00 42.63 126 LYS B N 1
ATOM 3295 C CA . LYS B 1 122 ? -44.710 -24.078 -15.855 1.00 43.18 126 LYS B CA 1
ATOM 3296 C C . LYS B 1 122 ? -44.323 -23.066 -14.779 1.00 42.80 126 LYS B C 1
ATOM 3297 O O . LYS B 1 122 ? -44.296 -21.867 -15.053 1.00 45.02 126 LYS B O 1
ATOM 3303 N N . LEU B 1 123 ? -43.993 -23.542 -13.578 1.00 39.86 127 LEU B N 1
ATOM 3304 C CA . LEU B 1 123 ? -43.625 -22.639 -12.477 1.00 39.73 127 LEU B CA 1
ATOM 3305 C C . LEU B 1 123 ? -42.321 -21.887 -12.742 1.00 39.59 127 LEU B C 1
ATOM 3306 O O . LEU B 1 123 ? -42.248 -20.679 -12.511 1.00 40.17 127 LEU B O 1
ATOM 3311 N N . VAL B 1 124 ? -41.303 -22.575 -13.241 1.00 38.13 128 VAL B N 1
ATOM 3312 C CA . VAL B 1 124 ? -40.071 -21.894 -13.644 1.00 38.81 128 VAL B CA 1
ATOM 3313 C C . VAL B 1 124 ? -40.381 -20.771 -14.636 1.00 38.76 128 VAL B C 1
ATOM 3314 O O . VAL B 1 124 ? -39.840 -19.668 -14.544 1.00 38.02 128 VAL B O 1
ATOM 3318 N N . GLY B 1 125 ? -41.283 -21.051 -15.567 1.00 37.89 129 GLY B N 1
ATOM 3319 C CA . GLY B 1 125 ? -41.699 -20.055 -16.553 1.00 37.46 129 GLY B CA 1
ATOM 3320 C C . GLY B 1 125 ? -42.406 -18.853 -15.955 1.00 37.54 129 GLY B C 1
ATOM 3321 O O . GLY B 1 125 ? -42.202 -17.717 -16.392 1.00 38.26 129 GLY B O 1
ATOM 3322 N N . ILE B 1 126 ? -43.242 -19.105 -14.958 1.00 35.83 130 ILE B N 1
ATOM 3323 C CA . ILE B 1 126 ? -43.932 -18.043 -14.240 1.00 35.35 130 ILE B CA 1
ATOM 3324 C C . ILE B 1 126 ? -42.978 -17.300 -13.321 1.00 34.16 130 ILE B C 1
ATOM 3325 O O . ILE B 1 126 ? -42.981 -16.079 -13.281 1.00 33.25 130 ILE B O 1
ATOM 3330 N N . LYS B 1 127 ? -42.157 -18.037 -12.584 1.00 34.15 131 LYS B N 1
ATOM 3331 C CA . LYS B 1 127 ? -41.203 -17.409 -11.674 1.00 34.71 131 LYS B CA 1
ATOM 3332 C C . LYS B 1 127 ? -40.191 -16.534 -12.406 1.00 37.44 131 LYS B C 1
ATOM 3333 O O . LYS B 1 127 ? -39.730 -15.550 -11.854 1.00 41.26 131 LYS B O 1
ATOM 3339 N N . ALA B 1 128 ? -39.875 -16.860 -13.651 1.00 39.61 132 ALA B N 1
ATOM 3340 C CA . ALA B 1 128 ? -38.954 -16.049 -14.448 1.00 40.90 132 ALA B CA 1
ATOM 3341 C C . ALA B 1 128 ? -39.263 -14.543 -14.449 1.00 42.59 132 ALA B C 1
ATOM 3342 O O . ALA B 1 128 ? -38.346 -13.719 -14.483 1.00 45.34 132 ALA B O 1
ATOM 3344 N N . SER B 1 129 ? -40.550 -14.199 -14.448 1.00 41.75 133 SER B N 1
ATOM 3345 C CA . SER B 1 129 ? -40.996 -12.815 -14.554 1.00 40.97 133 SER B CA 1
ATOM 3346 C C . SER B 1 129 ? -41.541 -12.288 -13.250 1.00 42.33 133 SER B C 1
ATOM 3347 O O . SER B 1 129 ? -42.273 -11.304 -13.245 1.00 45.76 133 SER B O 1
ATOM 3350 N N . LEU B 1 130 ? -41.196 -12.932 -12.139 1.00 42.62 134 LEU B N 1
ATOM 3351 C CA . LEU B 1 130 ? -41.799 -12.617 -10.835 1.00 41.97 134 LEU B CA 1
ATOM 3352 C C . LEU B 1 130 ? -40.744 -12.134 -9.867 1.00 39.43 134 LEU B C 1
ATOM 3353 O O . LEU B 1 130 ? -39.815 -12.871 -9.546 1.00 39.05 134 LEU B O 1
ATOM 3358 N N . ASN B 1 131 ? -40.915 -10.898 -9.410 1.00 38.55 135 ASN B N 1
ATOM 3359 C CA . ASN B 1 131 ? -39.989 -10.248 -8.493 1.00 38.04 135 ASN B CA 1
ATOM 3360 C C . ASN B 1 131 ? -38.593 -10.270 -9.089 1.00 39.22 135 ASN B C 1
ATOM 3361 O O . ASN B 1 131 ? -38.398 -9.783 -10.203 1.00 37.59 135 ASN B O 1
ATOM 3366 N N . LEU B 1 132 ? -37.631 -10.850 -8.379 1.00 42.51 136 LEU B N 1
ATOM 3367 C CA . LEU B 1 132 ? -36.249 -10.888 -8.850 1.00 44.28 136 LEU B CA 1
ATOM 3368 C C . LEU B 1 132 ? -35.969 -11.974 -9.893 1.00 46.56 136 LEU B C 1
ATOM 3369 O O . LEU B 1 132 ? -34.839 -12.100 -10.365 1.00 52.91 136 LEU B O 1
ATOM 3374 N N . GLY B 1 133 ? -36.976 -12.750 -10.270 1.00 46.28 137 GLY B N 1
ATOM 3375 C CA . GLY B 1 133 ? -36.797 -13.758 -11.316 1.00 47.79 137 GLY B CA 1
ATOM 3376 C C . GLY B 1 133 ? -35.951 -14.925 -10.838 1.00 49.06 137 GLY B C 1
ATOM 3377 O O . GLY B 1 133 ? -35.813 -15.162 -9.635 1.00 48.30 137 GLY B O 1
ATOM 3378 N N . LEU B 1 134 ? -35.375 -15.653 -11.784 1.00 47.93 138 LEU B N 1
ATOM 3379 C CA . LEU B 1 134 ? -34.649 -16.860 -11.439 1.00 47.12 138 LEU B CA 1
ATOM 3380 C C . LEU B 1 134 ? -33.274 -16.506 -10.868 1.00 47.72 138 LEU B C 1
ATOM 3381 O O . LEU B 1 134 ? -32.567 -15.652 -11.394 1.00 51.19 138 LEU B O 1
ATOM 3386 N N . ASN B 1 135 ? -32.919 -17.156 -9.768 1.00 46.38 139 ASN B N 1
ATOM 3387 C CA . ASN B 1 135 ? -31.540 -17.178 -9.300 1.00 46.76 139 ASN B CA 1
ATOM 3388 C C . ASN B 1 135 ? -30.649 -17.993 -10.242 1.00 49.46 139 ASN B C 1
ATOM 3389 O O . ASN B 1 135 ? -31.140 -18.672 -11.156 1.00 52.71 139 ASN B O 1
ATOM 3394 N N . GLY B 1 136 ? -29.340 -17.946 -10.008 1.00 50.22 140 GLY B N 1
ATOM 3395 C CA . GLY B 1 136 ? -28.389 -18.700 -10.840 1.00 51.32 140 GLY B CA 1
ATOM 3396 C C . GLY B 1 136 ? -28.625 -20.206 -10.804 1.00 49.18 140 GLY B C 1
ATOM 3397 O O . GLY B 1 136 ? -28.460 -20.903 -11.805 1.00 47.80 140 GLY B O 1
ATOM 3398 N N . SER B 1 137 ? -29.040 -20.694 -9.643 1.00 48.84 141 SER B N 1
ATOM 3399 C CA . SER B 1 137 ? -29.310 -22.120 -9.445 1.00 48.10 141 SER B CA 1
ATOM 3400 C C . SER B 1 137 ? -30.362 -22.659 -10.439 1.00 46.02 141 SER B C 1
ATOM 3401 O O . SER B 1 137 ? -30.246 -23.793 -10.922 1.00 46.41 141 SER B O 1
ATOM 3404 N N . LEU B 1 138 ? -31.366 -21.839 -10.740 1.00 43.15 142 LEU B N 1
ATOM 3405 C CA . LEU B 1 138 ? -32.466 -22.239 -11.618 1.00 44.38 142 LEU B CA 1
ATOM 3406 C C . LEU B 1 138 ? -32.132 -22.082 -13.101 1.00 46.17 142 LEU B C 1
ATOM 3407 O O . LEU B 1 138 ? -32.522 -22.908 -13.937 1.00 43.83 142 LEU B O 1
ATOM 3412 N N . LYS B 1 139 ? -31.391 -21.029 -13.422 1.00 47.64 143 LYS B N 1
ATOM 3413 C CA . LYS B 1 139 ? -30.874 -20.849 -14.783 1.00 47.99 143 LYS B CA 1
ATOM 3414 C C . LYS B 1 139 ? -29.916 -21.980 -15.218 1.00 48.72 143 LYS B C 1
ATOM 3415 O O . LYS B 1 139 ? -29.936 -22.403 -16.382 1.00 47.48 143 LYS B O 1
ATOM 3421 N N . GLU B 1 140 ? -29.087 -22.454 -14.288 1.00 48.34 144 GLU B N 1
ATOM 3422 C CA . GLU B 1 140 ? -28.224 -23.602 -14.539 1.00 50.97 144 GLU B CA 1
ATOM 3423 C C . GLU B 1 140 ? -29.091 -24.838 -14.763 1.00 48.55 144 GLU B C 1
ATOM 3424 O O . GLU B 1 140 ? -29.019 -25.478 -15.807 1.00 48.26 144 GLU B O 1
ATOM 3430 N N . ALA B 1 141 ? -29.952 -25.130 -13.800 1.00 46.98 145 ALA B N 1
ATOM 3431 C CA . ALA B 1 141 ? -30.819 -26.321 -13.844 1.00 45.59 145 ALA B CA 1
ATOM 3432 C C . ALA B 1 141 ? -31.887 -26.326 -14.974 1.00 45.10 145 ALA B C 1
ATOM 3433 O O . ALA B 1 141 ? -32.413 -27.379 -15.341 1.00 40.97 145 ALA B O 1
ATOM 3435 N N . PHE B 1 142 ? -32.197 -25.147 -15.514 1.00 47.19 146 PHE B N 1
ATOM 3436 C CA . PHE B 1 142 ? -33.179 -24.987 -16.602 1.00 47.77 146 PHE B CA 1
ATOM 3437 C C . PHE B 1 142 ? -32.649 -24.013 -17.666 1.00 48.94 146 PHE B C 1
ATOM 3438 O O . PHE B 1 142 ? -33.135 -22.884 -17.758 1.00 51.23 146 PHE B O 1
ATOM 3446 N N . PRO B 1 143 ? -31.658 -24.438 -18.478 1.00 48.66 147 PRO B N 1
ATOM 3447 C CA . PRO B 1 143 ? -30.956 -23.521 -19.412 1.00 47.66 147 PRO B CA 1
ATOM 3448 C C . PRO B 1 143 ? -31.870 -22.843 -20.438 1.00 46.14 147 PRO B C 1
ATOM 3449 O O . PRO B 1 143 ? -31.605 -21.707 -20.846 1.00 43.30 147 PRO B O 1
ATOM 3453 N N . ASN B 1 144 ? -32.941 -23.545 -20.811 1.00 45.99 148 ASN B N 1
ATOM 3454 C CA . ASN B 1 144 ? -33.978 -23.034 -21.725 1.00 48.61 148 ASN B CA 1
ATOM 3455 C C . ASN B 1 144 ? -35.046 -22.120 -21.084 1.00 50.08 148 ASN B C 1
ATOM 3456 O O . ASN B 1 144 ? -36.128 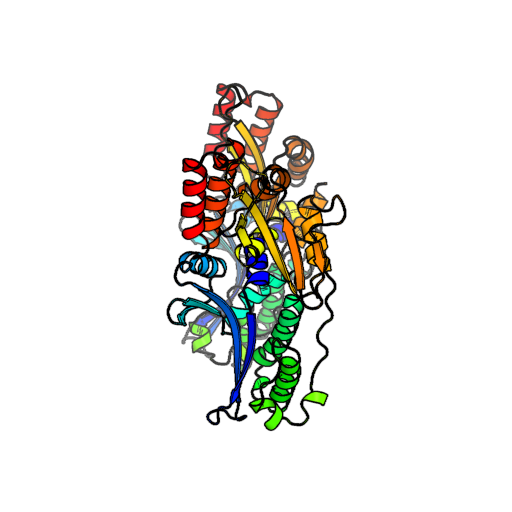-21.920 -21.644 1.00 52.57 148 ASN B O 1
ATOM 3461 N N . TRP B 1 145 ? -34.755 -21.580 -19.910 1.00 50.31 149 TRP B N 1
ATOM 3462 C CA . TRP B 1 145 ? -35.718 -20.751 -19.170 1.00 50.22 149 TRP B CA 1
ATOM 3463 C C . TRP B 1 145 ? -36.309 -19.579 -19.961 1.00 51.43 149 TRP B C 1
ATOM 3464 O O . TRP B 1 145 ? -37.469 -19.197 -19.754 1.00 47.92 149 TRP B O 1
ATOM 3475 N N . GLU B 1 146 ? -35.496 -19.014 -20.852 1.00 52.42 150 GLU B N 1
ATOM 3476 C CA . GLU B 1 146 ? -35.924 -17.930 -21.736 1.00 50.05 150 GLU B CA 1
ATOM 3477 C C . GLU B 1 146 ? -37.179 -18.320 -22.498 1.00 46.62 150 GLU B C 1
ATOM 3478 O O . GLU B 1 146 ? -38.086 -17.514 -22.647 1.00 43.51 150 GLU B O 1
ATOM 3484 N N . GLU B 1 147 ? -37.206 -19.556 -22.995 1.00 47.23 151 GLU B N 1
ATOM 3485 C CA . GLU B 1 147 ? -38.320 -20.062 -23.814 1.00 49.23 151 GLU B CA 1
ATOM 3486 C C . GLU B 1 147 ? -39.559 -20.359 -22.963 1.00 50.63 151 GLU B C 1
ATOM 3487 O O . GLU B 1 147 ? -40.687 -20.203 -23.424 1.00 52.01 151 GLU B O 1
ATOM 3489 N N . LEU B 1 148 ? -39.340 -20.762 -21.716 1.00 52.94 152 LEU B N 1
ATOM 3490 C CA . LEU B 1 148 ? -40.437 -21.021 -20.760 1.00 52.93 152 LEU B CA 1
ATOM 3491 C C . LEU B 1 148 ? -41.097 -19.740 -20.233 1.00 51.63 152 LEU B C 1
ATOM 3492 O O . LEU B 1 148 ? -42.310 -19.698 -19.986 1.00 52.58 152 LEU B O 1
ATOM 3497 N N . GLN B 1 149 ? -40.273 -18.713 -20.060 1.00 48.01 153 GLN B N 1
ATOM 3498 C CA . GLN B 1 149 ? -40.667 -17.463 -19.434 1.00 47.66 153 GLN B CA 1
ATOM 3499 C C . GLN B 1 149 ? -41.971 -16.910 -20.000 1.00 47.69 153 GLN B C 1
ATOM 3500 O O . GLN B 1 149 ? -42.213 -16.996 -21.194 1.00 47.92 153 GLN B O 1
ATOM 3506 N N . ILE B 1 150 ? -42.785 -16.315 -19.135 1.00 48.33 154 ILE B N 1
ATOM 3507 C CA . ILE B 1 150 ? -44.071 -15.750 -19.545 1.00 48.79 154 ILE B CA 1
ATOM 3508 C C . ILE B 1 150 ? -44.067 -14.231 -19.515 1.00 49.65 154 ILE B C 1
ATOM 3509 O O . ILE B 1 150 ? -43.328 -13.621 -18.746 1.00 53.31 154 ILE B O 1
ATOM 3514 N N . ASP B 1 151 ? -44.905 -13.631 -20.356 1.00 50.05 155 ASP B N 1
ATOM 3515 C CA . ASP B 1 151 ? -45.057 -12.174 -20.394 1.00 50.80 155 ASP B CA 1
ATOM 3516 C C . ASP B 1 151 ? -45.499 -11.687 -19.020 1.00 48.62 155 ASP B C 1
ATOM 3517 O O . ASP B 1 151 ? -46.492 -12.174 -18.468 1.00 44.64 155 ASP B O 1
ATOM 3522 N N . ARG B 1 152 ? -44.734 -10.753 -18.464 1.00 47.49 156 ARG B N 1
ATOM 3523 C CA . ARG B 1 152 ? -45.171 -10.003 -17.301 1.00 47.23 156 ARG B CA 1
ATOM 3524 C C . ARG B 1 152 ? -46.480 -9.345 -17.723 1.00 46.26 156 ARG B C 1
ATOM 3525 O O . ARG B 1 152 ? -46.561 -8.816 -18.830 1.00 46.98 156 ARG B O 1
ATOM 3533 N N . PRO B 1 153 ? -47.527 -9.417 -16.880 1.00 45.05 157 PRO B N 1
ATOM 3534 C CA . PRO B 1 153 ? -48.735 -8.672 -17.220 1.00 43.63 157 PRO B CA 1
ATOM 3535 C C . PRO B 1 153 ? -48.441 -7.191 -17.247 1.00 42.36 157 PRO B C 1
ATOM 3536 O O . PRO B 1 153 ? -47.686 -6.707 -16.410 1.00 43.70 157 PRO B O 1
ATOM 3540 N N . SER B 1 154 ? -49.004 -6.477 -18.208 1.00 41.40 158 SER B N 1
ATOM 3541 C CA . SER B 1 154 ? -48.774 -5.042 -18.284 1.00 43.81 158 SER B CA 1
ATOM 3542 C C . SER B 1 154 ? -49.597 -4.343 -17.198 1.00 44.68 158 SER B C 1
ATOM 3543 O O . SER B 1 154 ? -50.594 -4.886 -16.709 1.00 46.08 158 SER B O 1
ATOM 3546 N N . TYR B 1 155 ? -49.180 -3.135 -16.844 1.00 45.42 159 TYR B N 1
ATOM 3547 C CA . TYR B 1 155 ? -49.725 -2.426 -15.694 1.00 47.38 159 TYR B CA 1
ATOM 3548 C C . TYR B 1 155 ? -50.134 -1.015 -16.053 1.00 47.75 159 TYR B C 1
ATOM 3549 O O . TYR B 1 155 ? -49.293 -0.158 -16.325 1.00 46.29 159 TYR B O 1
ATOM 3558 N N . VAL B 1 156 ? -51.440 -0.795 -16.092 1.00 50.94 160 VAL B N 1
ATOM 3559 C CA . VAL B 1 156 ? -51.992 0.545 -16.283 1.00 53.43 160 VAL B CA 1
ATOM 3560 C C . VAL B 1 156 ? -52.715 0.929 -15.009 1.00 51.84 160 VAL B C 1
ATOM 3561 O O . VAL B 1 156 ? -53.524 0.170 -14.486 1.00 56.18 160 VAL B O 1
ATOM 3565 N N . ASN B 1 157 ? -52.433 2.127 -14.521 1.00 49.42 161 ASN B N 1
ATOM 3566 C CA . ASN B 1 157 ? -53.070 2.627 -13.309 1.00 48.15 161 ASN B CA 1
ATOM 3567 C C . ASN B 1 157 ? -54.552 2.936 -13.486 1.00 51.14 161 ASN B C 1
ATOM 3568 O O . ASN B 1 157 ? -54.968 3.461 -14.527 1.00 58.89 161 ASN B O 1
ATOM 3573 N N . LYS B 1 158 ? -55.339 2.632 -12.460 1.00 48.97 162 LYS B N 1
ATOM 3574 C CA . LYS B 1 158 ? -56.790 2.841 -12.515 1.00 49.31 162 LYS B CA 1
ATOM 3575 C C . LYS B 1 158 ? -57.205 4.099 -11.746 1.00 48.44 162 LYS B C 1
ATOM 3576 O O . LYS B 1 158 ? -58.124 4.809 -12.145 1.00 53.61 162 LYS B O 1
ATOM 3578 N N . GLY B 1 159 ? -56.528 4.359 -10.637 1.00 46.12 163 GLY B N 1
ATOM 3579 C CA . GLY B 1 159 ? -56.817 5.519 -9.805 1.00 46.58 163 GLY B CA 1
ATOM 3580 C C . GLY B 1 159 ? -56.969 5.137 -8.338 1.00 46.56 163 GLY B C 1
ATOM 3581 O O . GLY B 1 159 ? -57.339 4.001 -8.016 1.00 48.80 163 GLY B O 1
ATOM 3582 N N . ILE B 1 160 ? -56.692 6.084 -7.448 1.00 42.00 164 ILE B N 1
ATOM 3583 C CA . ILE B 1 160 ? -56.887 5.871 -6.003 1.00 41.38 164 ILE B CA 1
ATOM 3584 C C . ILE B 1 160 ? -58.332 5.408 -5.738 1.00 40.21 164 ILE B C 1
ATOM 3585 O O . ILE B 1 160 ? -59.271 6.130 -6.060 1.00 41.00 164 ILE B O 1
ATOM 3590 N N . PRO B 1 161 ? -58.523 4.206 -5.163 1.00 38.21 165 PRO B N 1
ATOM 3591 C CA . PRO B 1 161 ? -59.883 3.685 -4.969 1.00 37.03 165 PRO B CA 1
ATOM 3592 C C . PRO B 1 161 ? -60.603 4.137 -3.705 1.00 35.54 165 PRO B C 1
ATOM 3593 O O . PRO B 1 161 ? -61.817 4.170 -3.688 1.00 37.73 165 PRO B O 1
ATOM 3597 N N . ASP B 1 162 ? -59.877 4.440 -2.643 1.00 34.02 166 ASP B N 1
ATOM 3598 C CA . ASP B 1 162 ? -60.517 4.739 -1.363 1.00 33.12 166 ASP B CA 1
ATOM 3599 C C . ASP B 1 162 ? -59.493 5.460 -0.493 1.00 32.46 166 ASP B C 1
ATOM 3600 O O . ASP B 1 162 ? -58.319 5.100 -0.498 1.00 32.91 166 ASP B O 1
ATOM 3605 N N . PRO B 1 163 ? -59.913 6.497 0.243 1.00 30.09 167 PRO B N 1
ATOM 3606 C CA . PRO B 1 163 ? -58.959 7.191 1.098 1.00 29.92 167 PRO B CA 1
ATOM 3607 C C . PRO B 1 163 ? -58.226 6.276 2.096 1.00 30.02 167 PRO B C 1
ATOM 3608 O O . PRO B 1 163 ? -57.097 6.554 2.475 1.00 28.72 167 PRO B O 1
ATOM 3612 N N . ASN B 1 164 ? -58.857 5.194 2.520 1.00 30.47 168 ASN B N 1
ATOM 3613 C CA . ASN B 1 164 ? -58.163 4.262 3.402 1.00 31.96 168 ASN B CA 1
ATOM 3614 C C . ASN B 1 164 ? -56.983 3.579 2.754 1.00 31.06 168 ASN B C 1
ATOM 3615 O O . ASN B 1 164 ? -56.073 3.171 3.436 1.00 32.72 168 ASN B O 1
ATOM 3620 N N . TRP B 1 165 ? -57.018 3.434 1.441 1.00 29.88 169 TRP B N 1
ATOM 3621 C CA . TRP B 1 165 ? -55.901 2.881 0.727 1.00 28.73 169 TRP B CA 1
ATOM 3622 C C . TRP B 1 165 ? -54.704 3.802 0.913 1.00 28.73 169 TRP B C 1
ATOM 3623 O O . TRP B 1 165 ? -53.571 3.330 1.053 1.00 30.60 169 TRP B O 1
ATOM 3634 N N . ILE B 1 166 ? -54.941 5.111 0.895 1.00 27.91 170 ILE B N 1
ATOM 3635 C CA . ILE B 1 166 ? -53.837 6.076 1.033 1.00 28.30 170 ILE B CA 1
ATOM 3636 C C . ILE B 1 166 ? -53.149 5.984 2.400 1.00 27.50 170 ILE B C 1
ATOM 3637 O O . ILE B 1 166 ? -51.940 5.991 2.467 1.00 27.62 170 ILE B O 1
ATOM 3642 N N . SER B 1 167 ? -53.905 5.857 3.475 1.00 28.49 171 SER B N 1
ATOM 3643 C CA . SER B 1 167 ? -53.300 5.728 4.821 1.00 30.63 171 SER B CA 1
ATOM 3644 C C . SER B 1 167 ? -52.628 4.386 5.046 1.00 30.08 171 SER B C 1
ATOM 3645 O O . SER B 1 167 ? -51.648 4.299 5.754 1.00 29.50 171 SER B O 1
ATOM 3648 N N . GLY B 1 168 ? -53.184 3.343 4.443 1.00 31.08 172 GLY B N 1
ATOM 3649 C CA . GLY B 1 168 ? -52.550 2.036 4.407 1.00 32.15 172 GLY B CA 1
ATOM 3650 C C . GLY B 1 168 ? -51.192 2.137 3.737 1.00 33.96 172 GLY B C 1
ATOM 3651 O O . GLY B 1 168 ? -50.165 1.783 4.319 1.00 35.28 172 GLY B O 1
ATOM 3652 N N . PHE B 1 169 ? -51.180 2.640 2.517 1.00 34.02 173 PHE B N 1
ATOM 3653 C CA . PHE B 1 169 ? -49.932 2.809 1.777 1.00 36.35 173 PHE B CA 1
ATOM 3654 C C . PHE B 1 169 ? -48.939 3.783 2.426 1.00 34.33 173 PHE B C 1
ATOM 3655 O O . PHE B 1 169 ? -47.734 3.533 2.453 1.00 32.78 173 PHE B O 1
ATOM 3663 N N . ALA B 1 170 ? -49.456 4.878 2.962 1.00 33.03 174 ALA B N 1
ATOM 3664 C CA . ALA B 1 170 ? -48.609 5.898 3.558 1.00 32.34 174 ALA B CA 1
ATOM 3665 C C . AL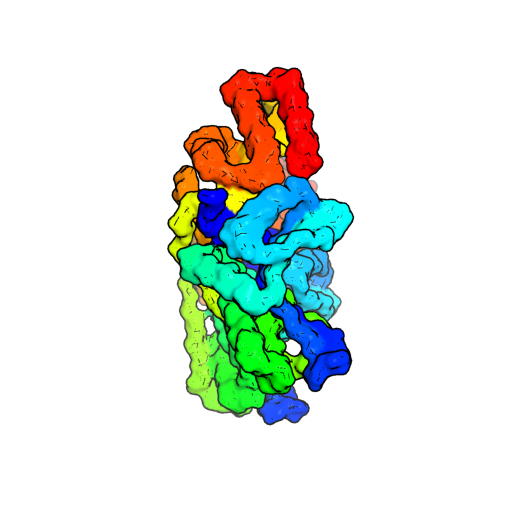A B 1 170 ? -48.007 5.391 4.864 1.00 32.64 174 ALA B C 1
ATOM 3666 O O . ALA B 1 170 ? -46.937 5.836 5.273 1.00 33.16 174 ALA B O 1
ATOM 3668 N N . SER B 1 171 ? -48.724 4.478 5.518 1.00 33.13 175 SER B N 1
ATOM 3669 C CA . SER B 1 171 ? -48.286 3.866 6.777 1.00 34.36 175 SER B CA 1
ATOM 3670 C C . SER B 1 171 ? -46.981 3.108 6.598 1.00 35.63 175 SER B C 1
ATOM 3671 O O . SER B 1 171 ? -46.147 3.087 7.490 1.00 37.15 175 SER B O 1
ATOM 3674 N N . GLY B 1 172 ? -46.804 2.504 5.435 1.00 38.03 176 GLY B N 1
ATOM 3675 C CA . GLY B 1 172 ? -45.613 1.697 5.168 1.00 39.86 176 GLY B CA 1
ATOM 3676 C C . GLY B 1 172 ? -44.499 2.321 4.349 1.00 40.39 176 GLY B C 1
ATOM 3677 O O . GLY B 1 172 ? -43.301 1.918 4.473 1.00 47.98 176 GLY B O 1
ATOM 3678 N N . ASP B 1 173 ? -44.879 3.254 3.479 1.00 39.34 177 ASP B N 1
ATOM 3679 C CA . ASP B 1 173 ? -43.924 3.791 2.524 1.00 40.68 177 ASP B CA 1
ATOM 3680 C C . ASP B 1 173 ? -44.038 5.297 2.264 1.00 41.55 177 ASP B C 1
ATOM 3681 O O . ASP B 1 173 ? -43.830 5.734 1.146 1.00 47.25 177 ASP B O 1
ATOM 3686 N N . SER B 1 174 ? -44.358 6.083 3.292 1.00 39.33 178 SER B N 1
ATOM 3687 C CA . SER B 1 174 ? -44.244 7.532 3.230 1.00 37.01 178 SER B CA 1
ATOM 3688 C C . SER B 1 174 ? -43.282 7.952 4.295 1.00 36.67 178 SER B C 1
ATOM 3689 O O . SER B 1 174 ? -42.977 7.179 5.189 1.00 36.49 178 SER B O 1
ATOM 3692 N N . SER B 1 175 ? -42.842 9.201 4.230 1.00 37.45 179 SER B N 1
ATOM 3693 C CA . SER B 1 175 ? -41.981 9.749 5.267 1.00 37.07 179 SER B CA 1
ATOM 3694 C C . SER B 1 175 ? -42.509 11.077 5.835 1.00 35.80 179 SER B C 1
ATOM 3695 O O . SER B 1 175 ? -42.882 11.978 5.089 1.00 39.79 179 SER B O 1
ATOM 3698 N N . PHE B 1 176 ? -42.549 11.177 7.160 1.00 33.80 180 PHE B N 1
ATOM 3699 C CA . PHE B 1 176 ? -42.818 12.442 7.868 1.00 33.15 180 PHE B CA 1
ATOM 3700 C C . PHE B 1 176 ? -41.540 12.842 8.563 1.00 34.30 180 PHE B C 1
ATOM 3701 O O . PHE B 1 176 ? -41.059 12.104 9.424 1.00 34.79 180 PHE B O 1
ATOM 3709 N N . ASN B 1 177 ? -40.974 13.989 8.208 1.00 33.25 181 ASN B N 1
ATOM 3710 C CA . ASN B 1 177 ? -39.722 14.371 8.833 1.00 33.57 181 ASN B CA 1
ATOM 3711 C C . ASN B 1 177 ? -39.515 15.847 8.928 1.00 33.83 181 ASN B C 1
ATOM 3712 O O . ASN B 1 177 ? -40.248 16.629 8.340 1.00 33.23 181 ASN B O 1
ATOM 3717 N N . VAL B 1 178 ? -38.503 16.193 9.721 1.00 33.68 182 VAL B N 1
ATOM 3718 C CA . VAL B 1 178 ? -38.118 17.563 9.998 1.00 32.99 182 VAL B CA 1
ATOM 3719 C C . VAL B 1 178 ? -36.895 17.915 9.162 1.00 33.77 182 VAL B C 1
ATOM 3720 O O . VAL B 1 178 ? -35.885 17.213 9.195 1.00 35.34 182 VAL B O 1
ATOM 3724 N N . LYS B 1 179 ? -36.996 19.012 8.428 1.00 33.96 183 LYS B N 1
ATOM 3725 C CA . LYS B 1 179 ? -35.994 19.396 7.450 1.00 34.79 183 LYS B CA 1
ATOM 3726 C C . LYS B 1 179 ? -35.248 20.615 7.987 1.00 37.24 183 LYS B C 1
ATOM 3727 O O . LYS B 1 179 ? -35.739 21.741 7.921 1.00 37.51 183 LYS B O 1
ATOM 3733 N N . ILE B 1 180 ? -34.072 20.358 8.554 1.00 40.32 184 ILE B N 1
ATOM 3734 C CA . ILE B 1 180 ? -33.261 21.398 9.189 1.00 42.37 184 ILE B CA 1
ATOM 3735 C C . ILE B 1 180 ? -32.177 21.842 8.239 1.00 42.68 184 ILE B C 1
ATOM 3736 O O . ILE B 1 180 ? -31.577 21.044 7.536 1.00 44.59 184 ILE B O 1
ATOM 3741 N N . SER B 1 181 ? -31.910 23.133 8.269 1.00 44.15 185 SER B N 1
ATOM 3742 C CA . SER B 1 181 ? -31.173 23.780 7.217 1.00 43.50 185 SER B CA 1
ATOM 3743 C C . SER B 1 181 ? -30.511 25.047 7.735 1.00 41.94 185 SER B C 1
ATOM 3744 O O . SER B 1 181 ? -30.999 25.675 8.677 1.00 41.12 185 SER B O 1
ATOM 3747 N N . ASN B 1 182 ? -29.387 25.425 7.142 1.00 41.69 186 ASN B N 1
ATOM 3748 C CA . ASN B 1 182 ? -28.780 26.717 7.480 1.00 42.10 186 ASN B CA 1
ATOM 3749 C C . ASN B 1 182 ? -29.546 27.873 6.859 1.00 41.78 186 ASN B C 1
ATOM 3750 O O . ASN B 1 182 ? -30.074 27.751 5.739 1.00 39.94 186 ASN B O 1
ATOM 3755 N N . SER B 1 183 ? -29.623 28.982 7.601 1.00 41.78 187 SER B N 1
ATOM 3756 C CA . SER B 1 183 ? -30.221 30.227 7.088 1.00 41.48 187 SER B CA 1
ATOM 3757 C C . SER B 1 183 ? -29.391 31.488 7.434 1.00 40.81 187 SER B C 1
ATOM 3758 O O . SER B 1 183 ? -29.631 32.132 8.454 1.00 39.89 187 SER B O 1
ATOM 3761 N N . PRO B 1 184 ? -28.422 31.846 6.572 1.00 40.90 188 PRO B N 1
ATOM 3762 C CA . PRO B 1 184 ? -27.646 33.068 6.752 1.00 42.22 188 PRO B CA 1
ATOM 3763 C C . PRO B 1 184 ? -28.484 34.266 7.174 1.00 43.83 188 PRO B C 1
ATOM 3764 O O . PRO B 1 184 ? -28.120 34.960 8.119 1.00 44.27 188 PRO B O 1
ATOM 3768 N N . THR B 1 185 ? -29.614 34.474 6.497 1.00 45.62 189 THR B N 1
ATOM 3769 C CA . THR B 1 185 ? -30.410 35.702 6.656 1.00 46.71 189 THR B CA 1
ATOM 3770 C C . THR B 1 185 ? -31.347 35.703 7.857 1.00 45.60 189 THR B C 1
ATOM 3771 O O . THR B 1 185 ? -32.003 36.709 8.125 1.00 48.19 189 THR B O 1
ATOM 3775 N N . SER B 1 186 ? -31.429 34.596 8.571 1.00 44.31 190 SER B N 1
ATOM 3776 C CA . SER B 1 186 ? -32.280 34.546 9.756 1.00 44.63 190 SER B CA 1
ATOM 3777 C C . SER B 1 186 ? -31.461 34.760 11.027 1.00 42.83 190 SER B C 1
ATOM 3778 O O . SER B 1 186 ? -30.306 34.355 11.106 1.00 43.47 190 SER B O 1
ATOM 3781 N N . LEU B 1 187 ? -32.085 35.368 12.031 1.00 40.24 191 LEU B N 1
ATOM 3782 C CA . LEU B 1 187 ? -31.433 35.662 13.312 1.00 38.81 191 LEU B CA 1
ATOM 3783 C C . LEU B 1 187 ? -30.938 34.432 14.057 1.00 39.73 191 LEU B C 1
ATOM 3784 O O . LEU B 1 187 ? -30.049 34.542 14.887 1.00 41.06 191 LEU B O 1
ATOM 3789 N N . LEU B 1 188 ? -31.497 33.262 13.769 1.00 41.94 192 LEU B N 1
ATOM 3790 C CA . LEU B 1 188 ? -31.071 32.027 14.436 1.00 43.63 192 LEU B CA 1
ATOM 3791 C C . LEU B 1 188 ? -29.949 31.314 13.697 1.00 44.56 192 LEU B C 1
ATOM 3792 O O . LEU B 1 188 ? -29.398 30.334 14.193 1.00 43.40 192 LEU B O 1
ATOM 3797 N N . ASN B 1 189 ? -29.606 31.819 12.516 1.00 47.14 193 ASN B N 1
ATOM 3798 C CA . ASN B 1 189 ? -28.625 31.174 11.636 1.00 49.89 193 ASN B CA 1
ATOM 3799 C C . ASN B 1 189 ? -28.930 29.691 11.381 1.00 49.13 193 ASN B C 1
ATOM 3800 O O . ASN B 1 189 ? -28.041 28.917 11.024 1.00 51.71 193 ASN B O 1
ATOM 3805 N N . LYS B 1 190 ? -30.214 29.348 11.529 1.00 47.05 194 LYS B N 1
ATOM 3806 C CA . LYS B 1 190 ? -30.766 28.007 11.285 1.00 43.46 194 LYS B CA 1
ATOM 3807 C C . LY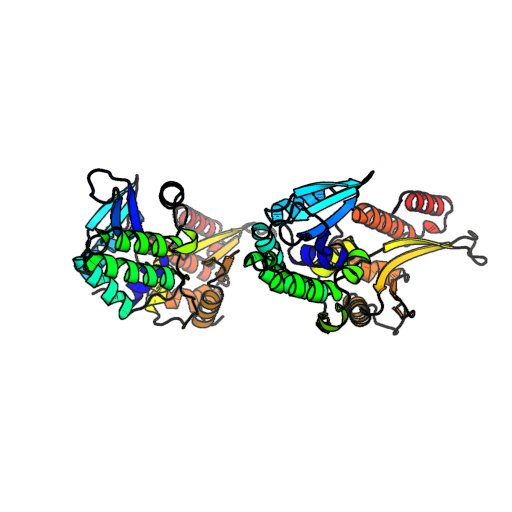S B 1 190 ? -32.287 28.131 11.053 1.00 39.54 194 LYS B C 1
ATOM 3808 O O . LYS B 1 190 ? -32.875 29.180 11.319 1.00 39.24 194 LYS B O 1
ATOM 3814 N N . ARG B 1 191 ? -32.925 27.049 10.622 1.00 36.06 195 ARG B N 1
ATOM 3815 C CA . ARG B 1 191 ? -34.313 27.105 10.132 1.00 34.17 195 ARG B CA 1
ATOM 3816 C C . ARG B 1 191 ? -34.944 25.709 10.055 1.00 33.61 195 ARG B C 1
ATOM 3817 O O . ARG B 1 191 ? -34.248 24.696 9.951 1.00 35.25 195 ARG B O 1
ATOM 3825 N N . VAL B 1 192 ? -36.267 25.663 10.082 1.00 31.24 196 VAL B N 1
ATOM 3826 C CA . VAL B 1 192 ? -36.982 24.398 10.105 1.00 30.23 196 VAL B CA 1
ATOM 3827 C C . VAL B 1 192 ? -38.107 24.371 9.082 1.00 30.46 196 VAL B C 1
ATOM 3828 O O . VAL B 1 192 ? -38.727 25.376 8.799 1.00 30.78 196 VAL B O 1
ATOM 3832 N N . GLN B 1 193 ? -38.339 23.203 8.508 1.00 31.51 197 GLN B N 1
ATOM 3833 C CA . GLN B 1 193 ? -39.470 22.984 7.625 1.00 32.98 197 GLN B CA 1
ATOM 3834 C C . GLN B 1 193 ? -39.998 21.625 7.925 1.00 34.35 197 GLN B C 1
ATOM 3835 O O . GLN B 1 193 ? -39.235 20.751 8.331 1.00 35.43 197 GLN B O 1
ATOM 3841 N N . LEU B 1 194 ? -41.296 21.440 7.720 1.00 34.65 198 LEU B N 1
ATOM 3842 C CA . LEU B 1 194 ? -41.869 20.113 7.781 1.00 33.55 198 LEU B CA 1
ATOM 3843 C C . LEU B 1 194 ? -42.007 19.567 6.403 1.00 33.43 198 LEU B C 1
ATOM 3844 O O . LEU B 1 194 ? -42.279 20.304 5.470 1.00 34.93 198 LEU B O 1
ATOM 3849 N N . ARG B 1 195 ? -41.837 18.260 6.293 1.00 32.88 199 ARG B N 1
ATOM 3850 C CA . ARG B 1 195 ? -41.814 17.588 5.015 1.00 32.76 199 ARG B CA 1
ATOM 3851 C C . ARG B 1 195 ? -42.568 16.283 5.110 1.00 34.54 199 ARG B C 1
ATOM 3852 O O . ARG B 1 195 ? -42.337 15.475 6.008 1.00 36.80 199 ARG B O 1
ATOM 3860 N N . PHE B 1 196 ? -43.505 16.113 4.194 1.00 35.47 200 PHE B N 1
ATOM 3861 C CA . PHE B 1 196 ? -44.196 14.853 3.978 1.00 33.57 200 PHE B CA 1
ATOM 3862 C C . PHE B 1 196 ? -43.896 14.441 2.560 1.00 34.81 200 PHE B C 1
ATOM 3863 O O . PHE B 1 196 ? -44.129 15.204 1.625 1.00 37.52 200 PHE B O 1
ATOM 3871 N N . GLY B 1 197 ? -43.374 13.244 2.384 1.00 35.52 201 GLY B N 1
ATOM 3872 C CA . GLY B 1 197 ? -43.060 12.787 1.046 1.00 35.84 201 GLY B CA 1
ATOM 3873 C C . GLY B 1 197 ? -43.380 11.336 0.808 1.00 35.44 201 GLY B C 1
ATOM 3874 O O . GLY B 1 197 ? -43.523 10.567 1.743 1.00 34.11 201 GLY B O 1
ATOM 3875 N N . ILE B 1 198 ? -43.520 10.996 -0.469 1.00 36.84 202 ILE B N 1
ATOM 3876 C CA . ILE B 1 198 ? -43.596 9.626 -0.936 1.00 38.58 202 ILE B CA 1
ATOM 3877 C C . ILE B 1 198 ? -42.659 9.459 -2.124 1.00 39.81 202 ILE B C 1
ATOM 3878 O O . ILE B 1 198 ? -42.786 10.149 -3.136 1.00 41.32 202 ILE B O 1
ATOM 3883 N N . GLY B 1 199 ? -41.723 8.530 -1.989 1.00 41.34 203 GLY B N 1
ATOM 3884 C CA . GLY B 1 199 ? -40.780 8.192 -3.062 1.00 41.75 203 GLY B CA 1
ATOM 3885 C C . GLY B 1 199 ? -40.981 6.785 -3.607 1.00 40.65 203 GLY B C 1
ATOM 3886 O O . GLY B 1 199 ? -40.819 5.820 -2.883 1.00 42.48 203 GLY B O 1
ATOM 3887 N N . LEU B 1 200 ? -41.341 6.688 -4.881 1.00 40.49 204 LEU B N 1
ATOM 3888 C CA . LEU B 1 200 ? -41.550 5.412 -5.570 1.00 41.59 204 LEU B CA 1
ATOM 3889 C C . LEU B 1 200 ? -40.658 5.285 -6.806 1.00 43.78 204 LEU B C 1
ATOM 3890 O O . LEU B 1 200 ? -39.926 6.207 -7.156 1.00 47.19 204 LEU B O 1
ATOM 3895 N N . ASN B 1 201 ? -40.739 4.139 -7.464 1.00 42.84 205 ASN B N 1
ATOM 3896 C CA . ASN B 1 201 ? -40.020 3.897 -8.700 1.00 44.91 205 ASN B CA 1
ATOM 3897 C C . ASN B 1 201 ? -40.763 4.542 -9.879 1.00 45.89 205 ASN B C 1
ATOM 3898 O O . ASN B 1 201 ? -41.985 4.623 -9.860 1.00 46.35 205 ASN B O 1
ATOM 3903 N N . ILE B 1 202 ? -40.034 4.967 -10.907 1.00 45.16 206 ILE B N 1
ATOM 3904 C CA . ILE B 1 202 ? -40.610 5.810 -11.968 1.00 46.44 206 ILE B CA 1
ATOM 3905 C C . ILE B 1 202 ? -41.847 5.246 -12.661 1.00 45.16 206 ILE B C 1
ATOM 3906 O O . ILE B 1 202 ? -42.690 6.000 -13.117 1.00 43.88 206 ILE B O 1
ATOM 3908 N N . ARG B 1 203 ? -41.959 3.929 -12.746 1.00 44.12 207 ARG B N 1
ATOM 3909 C CA . ARG B 1 203 ? -43.162 3.310 -13.304 1.00 43.96 207 ARG B CA 1
ATOM 3910 C C . ARG B 1 203 ? -44.448 3.678 -12.552 1.00 43.97 207 ARG B C 1
ATOM 3911 O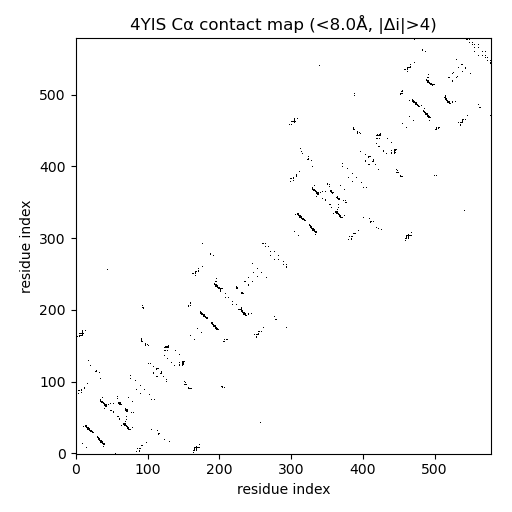 O . ARG B 1 203 ? -45.531 3.399 -13.027 1.00 44.57 207 ARG B O 1
ATOM 3919 N N . GLU B 1 204 ? -44.332 4.271 -11.375 1.00 44.57 208 GLU B N 1
ATOM 3920 C CA . GLU B 1 204 ? -45.504 4.757 -10.665 1.00 46.77 208 GLU B CA 1
ATOM 3921 C C . GLU B 1 204 ? -45.738 6.250 -10.894 1.00 46.63 208 GLU B C 1
ATOM 3922 O O . GLU B 1 204 ? -46.331 6.916 -10.043 1.00 44.08 208 GLU B O 1
ATOM 3928 N N . LYS B 1 205 ? -45.274 6.786 -12.022 1.00 45.02 209 LYS B N 1
ATOM 3929 C CA . LYS B 1 205 ? -45.421 8.221 -12.278 1.00 43.82 209 LYS B CA 1
ATOM 3930 C C . LYS B 1 205 ? -46.881 8.580 -12.114 1.00 43.17 209 LYS B C 1
ATOM 3931 O O . LYS B 1 205 ? -47.212 9.585 -11.486 1.00 43.59 209 LYS B O 1
ATOM 3933 N N . ALA B 1 206 ? -47.749 7.747 -12.688 1.00 42.24 210 ALA B N 1
ATOM 3934 C CA . ALA B 1 206 ? -49.174 8.069 -12.775 1.00 43.05 210 ALA B CA 1
ATOM 3935 C C . ALA B 1 206 ? -49.772 8.108 -11.388 1.00 41.95 210 ALA B C 1
ATOM 3936 O O . ALA B 1 206 ? -50.589 8.975 -11.089 1.00 41.83 210 ALA B O 1
ATOM 3938 N N . LEU B 1 207 ? -49.330 7.189 -10.535 1.00 40.70 211 LEU B N 1
ATOM 3939 C CA . LEU B 1 207 ? -49.768 7.160 -9.141 1.00 39.76 211 LEU B CA 1
ATOM 3940 C C . LEU B 1 207 ? -49.345 8.429 -8.411 1.00 38.52 211 LEU B C 1
ATOM 3941 O O . LEU B 1 207 ? -50.140 9.061 -7.724 1.00 39.02 211 LEU B O 1
ATOM 3946 N N . ILE B 1 208 ? -48.096 8.821 -8.579 1.00 37.86 212 ILE B N 1
ATOM 3947 C CA . ILE B 1 208 ? -47.609 10.037 -7.930 1.00 38.71 212 ILE B CA 1
ATOM 3948 C C . ILE B 1 208 ? -48.399 11.255 -8.421 1.00 40.12 212 ILE B C 1
ATOM 3949 O O . ILE B 1 208 ? -48.666 12.170 -7.656 1.00 41.66 212 ILE B O 1
ATOM 3954 N N . GLN B 1 209 ? -48.813 11.246 -9.676 1.00 42.10 213 GLN B N 1
ATOM 3955 C CA . GLN B 1 209 ? -49.675 12.317 -10.180 1.00 46.01 213 GLN B CA 1
ATOM 3956 C C . GLN B 1 209 ? -51.085 12.218 -9.603 1.00 45.74 213 GLN B C 1
ATOM 3957 O O . GLN B 1 209 ? -51.688 13.223 -9.248 1.00 42.26 213 GLN B O 1
ATOM 3963 N N . TYR B 1 210 ? -51.609 11.007 -9.492 1.00 48.59 214 TYR B N 1
ATOM 3964 C CA . TYR B 1 210 ? -52.926 10.838 -8.888 1.00 50.92 214 TYR B CA 1
ATOM 3965 C C . TYR B 1 210 ? -52.924 11.232 -7.411 1.00 51.28 214 TYR B C 1
ATOM 3966 O O . TYR B 1 210 ? -53.909 11.809 -6.937 1.00 50.13 214 TYR B O 1
ATOM 3975 N N . LEU B 1 211 ? -51.835 10.925 -6.696 1.00 49.61 215 LEU B N 1
ATOM 3976 C CA . LEU B 1 211 ? -51.719 11.288 -5.265 1.00 48.73 215 LEU B CA 1
ATOM 3977 C C . LEU B 1 211 ? -51.697 12.806 -5.058 1.00 49.65 215 LEU B C 1
ATOM 3978 O O . LEU B 1 211 ? -52.433 13.326 -4.228 1.00 48.47 215 LEU B O 1
ATOM 3983 N N . VAL B 1 212 ? -50.877 13.513 -5.833 1.00 48.64 216 VAL B N 1
ATOM 3984 C CA . VAL B 1 212 ? -50.801 14.976 -5.720 1.00 46.55 216 VAL B CA 1
ATOM 3985 C C . VAL B 1 212 ? -52.128 15.655 -6.131 1.00 45.65 216 VAL B C 1
ATOM 3986 O O . VAL B 1 212 ? -52.529 16.649 -5.543 1.00 44.38 216 VAL B O 1
ATOM 3990 N N . ALA B 1 213 ? -52.819 15.103 -7.119 1.00 46.55 217 ALA B N 1
ATOM 3991 C CA . ALA B 1 213 ? -54.186 15.546 -7.419 1.00 45.40 217 ALA B CA 1
ATOM 3992 C C . ALA B 1 213 ? -55.173 15.215 -6.304 1.00 48.41 217 ALA B C 1
ATOM 3993 O O . ALA B 1 213 ? -56.108 15.974 -6.090 1.00 48.85 217 ALA B O 1
ATOM 3995 N N . TYR B 1 214 ? -54.989 14.088 -5.603 1.00 50.87 218 TYR B N 1
ATOM 3996 C CA . TYR B 1 214 ? -55.938 13.717 -4.532 1.00 49.83 218 TYR B CA 1
ATOM 3997 C C . TYR B 1 214 ? -55.891 14.725 -3.401 1.00 49.81 218 TYR B C 1
ATOM 3998 O O . TYR B 1 214 ? -56.895 14.934 -2.739 1.00 50.64 218 TYR B O 1
ATOM 4007 N N . PHE B 1 215 ? -54.749 15.387 -3.228 1.00 50.84 219 PHE B N 1
ATOM 4008 C CA . PHE B 1 215 ? -54.540 16.325 -2.124 1.00 50.26 219 PHE B CA 1
ATOM 4009 C C . PHE B 1 215 ? -54.674 17.799 -2.514 1.00 54.05 219 PHE B C 1
ATOM 4010 O O . PHE B 1 215 ? -54.415 18.665 -1.683 1.00 57.62 219 PHE B O 1
ATOM 4018 N N . ASP B 1 216 ? -55.085 18.085 -3.753 1.00 55.35 220 ASP B N 1
ATOM 4019 C CA . ASP B 1 216 ? -55.240 19.455 -4.261 1.00 57.60 220 ASP B CA 1
ATOM 4020 C C . ASP B 1 216 ? -53.909 20.200 -4.312 1.00 56.18 220 ASP B C 1
ATOM 4021 O O . ASP B 1 216 ? -53.659 21.096 -3.502 1.00 55.18 220 ASP B O 1
ATOM 4026 N N . LEU B 1 217 ? -53.077 19.831 -5.284 1.00 56.21 221 LEU B N 1
ATOM 4027 C CA . LEU B 1 217 ? -51.752 20.445 -5.495 1.00 53.29 221 LEU B CA 1
ATOM 4028 C C . LEU B 1 217 ? -51.313 20.206 -6.941 1.00 54.42 221 LEU B C 1
ATOM 4029 O O . LEU B 1 217 ? -50.674 21.054 -7.565 1.00 55.90 221 LEU B O 1
ATOM 4034 N N . ASN B 1 229 ? -34.369 7.495 -12.641 1.00 57.28 233 ASN B N 1
ATOM 4035 C CA . ASN B 1 229 ? -34.899 6.193 -12.180 1.00 54.45 233 ASN B CA 1
ATOM 4036 C C . ASN B 1 229 ? -36.074 6.185 -11.158 1.00 57.15 233 ASN B C 1
ATOM 4037 O O . ASN B 1 229 ? -36.594 5.101 -10.861 1.00 64.06 233 ASN B O 1
ATOM 4039 N N . SER B 1 230 ? -36.523 7.341 -10.641 1.00 54.20 234 SER B N 1
ATOM 4040 C CA . SER B 1 230 ? -37.592 7.370 -9.608 1.00 51.94 234 SER B CA 1
ATOM 4041 C C . SER B 1 230 ? -38.573 8.574 -9.615 1.00 51.27 234 SER B C 1
ATOM 4042 O O . SER B 1 230 ? -38.205 9.665 -9.991 1.00 51.88 234 SER B O 1
ATOM 4045 N N . ALA B 1 231 ? -39.807 8.361 -9.145 1.00 49.52 235 ALA B N 1
ATOM 4046 C CA . ALA B 1 231 ? -40.857 9.389 -9.097 1.00 45.28 235 ALA B CA 1
ATOM 4047 C C . ALA B 1 231 ? -41.235 9.720 -7.654 1.00 46.96 235 ALA B C 1
ATOM 4048 O O . ALA B 1 231 ? -41.527 8.822 -6.871 1.00 49.60 235 ALA B O 1
ATOM 4050 N N . ARG B 1 232 ? -41.278 11.006 -7.318 1.00 46.04 236 ARG B N 1
ATOM 4051 C CA . ARG B 1 232 ? -41.411 11.440 -5.930 1.00 46.51 236 ARG B CA 1
ATOM 4052 C C . ARG B 1 232 ? -42.270 12.673 -5.795 1.00 48.07 236 ARG B C 1
ATOM 4053 O O . ARG B 1 232 ? -42.327 13.486 -6.697 1.00 46.67 236 ARG B O 1
ATOM 4061 N N . PHE B 1 233 ? -42.924 12.841 -4.649 1.00 51.36 237 PHE B N 1
ATOM 4062 C CA . PHE B 1 233 ? -43.408 14.178 -4.280 1.00 49.80 237 PHE B CA 1
ATOM 4063 C C . PHE B 1 233 ? -43.166 14.499 -2.813 1.00 43.24 237 PHE B C 1
ATOM 4064 O O . PHE B 1 233 ? -43.149 13.632 -1.968 1.00 41.47 237 PHE B O 1
ATOM 4072 N N . GLU B 1 234 ? -42.938 15.768 -2.560 1.00 39.86 238 GLU B N 1
ATOM 4073 C CA . GLU B 1 234 ? -42.618 16.242 -1.251 1.00 39.14 238 GLU B CA 1
ATOM 4074 C C . GLU B 1 234 ? -43.417 17.495 -1.027 1.00 35.39 238 GLU B C 1
ATOM 4075 O O . GLU B 1 234 ? -43.503 18.323 -1.891 1.00 32.59 238 GLU B O 1
ATOM 4081 N N . VAL B 1 235 ? -44.032 17.598 0.136 1.00 33.85 239 VAL B N 1
ATOM 4082 C CA . VAL B 1 235 ? -44.735 18.784 0.538 1.00 32.32 239 VAL B CA 1
ATOM 4083 C C . VAL B 1 235 ? -43.902 19.421 1.641 1.00 33.80 239 VAL B C 1
ATOM 4084 O O . VAL B 1 235 ? -43.577 18.770 2.641 1.00 32.21 239 VAL B O 1
ATOM 4088 N N . VAL B 1 236 ? -43.558 20.692 1.442 1.00 34.12 240 VAL B N 1
ATOM 4089 C CA . VAL B 1 236 ? -42.895 21.481 2.476 1.00 34.07 240 VAL B CA 1
ATOM 4090 C C . VAL B 1 236 ? -43.534 22.835 2.770 1.00 33.88 240 VAL B C 1
ATOM 4091 O O . VAL B 1 236 ? -43.112 23.531 3.676 1.00 34.97 240 VAL B O 1
ATOM 4095 N N . LYS B 1 237 ? -44.553 23.206 2.012 1.00 34.80 241 LYS B N 1
ATOM 4096 C CA . LYS B 1 237 ? -45.273 24.437 2.277 1.00 35.17 241 LYS B CA 1
ATOM 4097 C C . LYS B 1 237 ? -46.106 24.277 3.541 1.00 33.84 241 LYS B C 1
ATOM 4098 O O . LYS B 1 237 ? -47.087 23.544 3.576 1.00 32.12 241 LYS B O 1
ATOM 4104 N N . PHE B 1 238 ? -45.715 24.988 4.588 1.00 33.37 242 PHE B N 1
ATOM 4105 C CA . PHE B 1 238 ? -46.370 24.837 5.874 1.00 33.46 242 PHE B CA 1
ATOM 4106 C C . PHE B 1 238 ? -47.896 24.841 5.786 1.00 33.30 242 PHE B C 1
ATOM 4107 O O . PHE B 1 238 ? -48.540 24.083 6.487 1.00 34.43 242 PHE B O 1
ATOM 4115 N N . SER B 1 239 ? -48.461 25.692 4.939 1.00 34.87 243 SER B N 1
ATOM 4116 C CA . SER B 1 239 ? -49.923 25.794 4.807 1.00 35.94 243 SER B CA 1
ATOM 4117 C C . SER B 1 239 ? -50.459 24.495 4.223 1.00 37.28 243 SER B C 1
ATOM 4118 O O . SER B 1 239 ? -51.505 24.011 4.651 1.00 39.36 243 SER B O 1
ATOM 4121 N N . ASP B 1 240 ? -49.747 23.954 3.239 1.00 36.28 244 ASP B N 1
ATOM 4122 C CA . ASP B 1 240 ? -50.161 22.715 2.614 1.00 36.73 244 ASP B CA 1
ATOM 4123 C C . ASP B 1 240 ? -50.131 21.579 3.630 1.00 36.94 244 ASP B C 1
ATOM 4124 O O . ASP B 1 240 ? -51.030 20.759 3.680 1.00 37.79 244 ASP B O 1
ATOM 4129 N N . ILE B 1 241 ? -49.129 21.568 4.486 1.00 37.82 245 ILE B N 1
ATOM 4130 C CA . ILE B 1 241 ? -49.057 20.568 5.532 1.00 37.77 245 ILE B CA 1
ATOM 4131 C C . ILE B 1 241 ? -50.143 20.740 6.583 1.00 39.51 245 ILE B C 1
ATOM 4132 O O . ILE B 1 241 ? -50.745 19.771 7.055 1.00 39.96 245 ILE B O 1
ATOM 4137 N N . THR B 1 242 ? -50.404 21.983 6.931 1.00 40.29 246 THR B N 1
ATOM 4138 C CA . THR B 1 242 ? -51.389 22.320 7.947 1.00 40.58 246 THR B CA 1
ATOM 4139 C C . THR B 1 242 ? -52.861 22.156 7.467 1.00 40.61 246 THR B C 1
ATOM 4140 O O . THR B 1 242 ? -53.729 21.704 8.219 1.00 37.98 246 THR B O 1
ATOM 4144 N N . ASP B 1 243 ? -53.122 22.494 6.210 1.00 40.86 247 ASP B N 1
ATOM 4145 C CA . ASP B 1 243 ? -54.492 22.535 5.683 1.00 41.98 247 ASP B CA 1
ATOM 4146 C C . ASP B 1 243 ? -54.881 21.322 4.829 1.00 40.70 247 ASP B C 1
ATOM 4147 O O . ASP B 1 243 ? -56.064 21.057 4.651 1.00 38.83 247 ASP B O 1
ATOM 4152 N N . LYS B 1 244 ? -53.912 20.583 4.302 1.00 40.52 248 LYS B N 1
ATOM 4153 C CA . LYS B 1 244 ? -54.227 19.443 3.437 1.00 40.04 248 LYS B CA 1
ATOM 4154 C C . LYS B 1 244 ? -53.693 18.083 3.905 1.00 39.48 248 LYS B C 1
ATOM 4155 O O . LYS B 1 244 ? -54.381 17.078 3.807 1.00 42.21 248 LYS B O 1
ATOM 4161 N N . ILE B 1 245 ? -52.468 18.031 4.400 1.00 38.90 249 ILE B N 1
ATOM 4162 C CA . ILE B 1 245 ? -51.877 16.753 4.838 1.00 36.06 249 ILE B CA 1
ATOM 4163 C C . ILE B 1 245 ? -52.372 16.314 6.211 1.00 33.18 249 ILE B C 1
ATOM 4164 O O . ILE B 1 245 ? -52.881 15.235 6.370 1.00 31.48 249 ILE B O 1
ATOM 4169 N N . ILE B 1 246 ? -52.194 17.158 7.205 1.00 33.81 250 ILE B N 1
ATOM 4170 C CA . ILE B 1 246 ? -52.599 16.821 8.567 1.00 34.09 250 ILE B CA 1
ATOM 4171 C C . ILE B 1 246 ? -54.106 16.531 8.673 1.00 32.99 250 ILE B C 1
ATOM 4172 O O . ILE B 1 246 ? -54.487 15.499 9.183 1.00 33.79 250 ILE B O 1
ATOM 4177 N N . PRO B 1 247 ? -54.963 17.428 8.175 1.00 31.39 251 PRO B N 1
ATOM 4178 C CA . PRO B 1 247 ? -56.379 17.120 8.187 1.00 30.21 251 PRO B CA 1
ATOM 4179 C C . PRO B 1 247 ? -56.747 15.773 7.585 1.00 29.47 251 PRO B C 1
ATOM 4180 O O . PRO B 1 247 ? -57.721 15.158 8.003 1.00 29.33 251 PRO B O 1
ATOM 4184 N N . PHE B 1 248 ? -55.996 15.325 6.596 1.00 30.06 252 PHE B N 1
ATOM 4185 C CA . PHE B 1 248 ? -56.311 14.055 5.953 1.00 30.63 252 PHE B CA 1
ATOM 4186 C C . PHE B 1 248 ? -56.009 12.949 6.919 1.00 30.82 252 PHE B C 1
ATOM 4187 O O . PHE B 1 248 ? -56.840 12.128 7.204 1.00 30.46 252 PHE B O 1
ATOM 4195 N N . PHE B 1 249 ? -54.798 12.966 7.437 1.00 32.91 253 PHE B N 1
ATOM 4196 C CA . PHE B 1 249 ? -54.321 11.896 8.277 1.00 34.72 253 PHE B CA 1
ATOM 4197 C C . PHE B 1 249 ? -54.842 11.958 9.698 1.00 35.60 253 PHE B C 1
ATOM 4198 O O . PHE B 1 249 ? -54.696 11.010 10.440 1.00 37.78 253 PHE B O 1
ATOM 4206 N N . ASP B 1 250 ? -55.448 13.070 10.075 1.00 36.28 254 ASP B N 1
ATOM 4207 C CA . ASP B 1 250 ? -56.180 13.118 11.318 1.00 38.11 254 ASP B CA 1
ATOM 4208 C C . ASP B 1 250 ? -57.421 12.258 11.180 1.00 37.34 254 ASP B C 1
ATOM 4209 O O . ASP B 1 250 ? -57.924 11.738 12.159 1.00 37.26 254 ASP B O 1
ATOM 4214 N N . LYS B 1 251 ? -57.915 12.133 9.956 1.00 37.81 255 LYS B N 1
ATOM 4215 C CA . LYS B 1 251 ? -59.162 11.424 9.674 1.00 37.22 255 LYS B CA 1
ATOM 4216 C C . LYS B 1 251 ? -58.943 9.974 9.236 1.00 34.46 255 LYS B C 1
ATOM 4217 O O . LYS B 1 251 ? -59.639 9.073 9.679 1.00 36.10 255 LYS B O 1
ATOM 4223 N N . TYR B 1 252 ? -57.986 9.775 8.343 1.00 32.64 256 TYR B N 1
ATOM 4224 C CA . TYR B 1 252 ? -57.584 8.460 7.857 1.00 30.88 256 TYR B CA 1
ATOM 4225 C C . TYR B 1 252 ? -56.201 8.201 8.433 1.00 28.81 256 TYR B C 1
ATOM 4226 O O . TYR B 1 252 ? -55.204 8.579 7.858 1.00 28.01 256 TYR B O 1
ATOM 4235 N N . SER B 1 253 ? -56.137 7.597 9.600 1.00 27.72 257 SER B N 1
ATOM 4236 C CA . SER B 1 253 ? -54.921 7.724 10.365 1.00 29.04 257 SER B CA 1
ATOM 4237 C C . SER B 1 253 ? -53.865 6.691 10.041 1.00 30.23 257 SER B C 1
ATOM 4238 O O . SER B 1 253 ? -54.154 5.545 9.713 1.00 30.71 257 SER B O 1
ATOM 4241 N N . ILE B 1 254 ? -52.627 7.161 10.126 1.00 32.02 258 ILE B N 1
ATOM 4242 C CA . ILE B 1 254 ? -51.431 6.349 10.009 1.00 32.51 258 ILE B CA 1
ATOM 4243 C C . ILE B 1 254 ? -51.410 5.340 11.128 1.00 33.96 258 ILE B C 1
ATOM 4244 O O . ILE B 1 254 ? -51.675 5.673 12.289 1.00 35.83 258 ILE B O 1
ATOM 4249 N N . GLN B 1 255 ? -51.085 4.108 10.771 1.00 34.35 259 GLN B N 1
ATOM 4250 C CA . GLN B 1 255 ? -51.103 2.994 11.704 1.00 33.99 259 GLN B CA 1
ATOM 4251 C C . GLN B 1 255 ? -49.705 2.371 11.733 1.00 33.55 259 GLN B C 1
ATOM 4252 O O . GLN B 1 255 ? -48.924 2.559 10.812 1.00 33.71 259 GLN B O 1
ATOM 4258 N N . GLY B 1 256 ? -49.374 1.679 12.811 1.00 34.04 260 GLY B N 1
ATOM 4259 C CA . GLY B 1 256 ? -48.038 1.116 12.978 1.00 33.13 260 GLY B CA 1
ATOM 4260 C C . GLY B 1 256 ? -47.050 2.112 13.578 1.00 33.71 260 GLY B C 1
ATOM 4261 O O . GLY B 1 256 ? -47.449 3.107 14.167 1.00 31.92 260 GLY B O 1
ATOM 4262 N N . LYS B 1 257 ? -45.752 1.834 13.406 1.00 35.39 261 LYS B N 1
ATOM 4263 C CA . LYS B 1 257 ? -44.659 2.591 14.040 1.00 34.02 261 LYS B CA 1
ATOM 4264 C C . LYS B 1 257 ? -44.605 4.025 13.560 1.00 34.62 261 LYS B C 1
ATOM 4265 O O . LYS B 1 257 ? -44.222 4.919 14.294 1.00 36.11 261 LYS B O 1
ATOM 4267 N N . LYS B 1 258 ? -44.994 4.232 12.316 1.00 34.82 262 LYS B N 1
ATOM 4268 C CA . LYS B 1 258 ? -44.996 5.548 11.714 1.00 34.83 262 LYS B CA 1
ATOM 4269 C C . LYS B 1 258 ? -45.972 6.547 12.368 1.00 35.75 262 LYS B C 1
ATOM 4270 O O . LYS B 1 258 ? -45.881 7.743 12.134 1.00 34.65 262 LYS B O 1
ATOM 4276 N N . SER B 1 259 ? -46.899 6.071 13.188 1.00 38.55 263 SER B N 1
ATOM 4277 C CA . SER B 1 259 ? -47.809 6.975 13.895 1.00 38.92 263 SER B CA 1
ATOM 4278 C C . SER B 1 259 ? -47.096 7.698 15.011 1.00 40.54 263 SER B C 1
ATOM 4279 O O . SER B 1 259 ? -47.396 8.845 15.276 1.00 45.09 263 SER B O 1
ATOM 4282 N N . GLN B 1 260 ? -46.131 7.045 15.638 1.00 42.43 264 GLN B N 1
ATOM 4283 C CA . GLN B 1 260 ? -45.288 7.708 16.626 1.00 43.07 264 GLN B CA 1
ATOM 4284 C C . GLN B 1 260 ? -44.606 8.899 15.974 1.00 44.72 264 GLN B C 1
ATOM 4285 O O . GLN B 1 260 ? -44.360 9.912 16.623 1.00 50.30 264 GLN B O 1
ATOM 4291 N N . ASP B 1 261 ? -44.305 8.762 14.687 1.00 44.78 265 ASP B N 1
ATOM 4292 C CA . ASP B 1 261 ? -43.627 9.806 13.913 1.00 44.23 265 ASP B CA 1
ATOM 4293 C C . ASP B 1 261 ? -44.588 10.910 13.490 1.00 41.36 265 ASP B C 1
ATOM 4294 O O . ASP B 1 261 ? -44.255 12.099 13.555 1.00 38.18 265 ASP B O 1
ATOM 4299 N N . TYR B 1 262 ? -45.776 10.507 13.045 1.00 38.25 266 TYR B N 1
ATOM 4300 C CA . TYR B 1 262 ? -46.807 11.463 12.642 1.00 34.60 266 TYR B CA 1
ATOM 4301 C C . TYR B 1 262 ? -47.147 12.345 13.833 1.00 33.11 266 TYR B C 1
ATOM 4302 O O . TYR B 1 262 ? -47.311 13.544 13.720 1.00 30.93 266 TYR B O 1
ATOM 4311 N N . GLN B 1 263 ? -47.235 11.716 14.991 1.00 33.82 267 GLN B N 1
ATOM 4312 C CA . GLN B 1 263 ? -47.511 12.412 16.239 1.00 34.58 267 GLN B CA 1
ATOM 4313 C C . GLN B 1 263 ? -46.479 13.494 16.568 1.00 34.63 267 GLN B C 1
ATOM 4314 O O . GLN B 1 263 ? -46.824 14.608 16.957 1.00 31.62 267 GLN B O 1
ATOM 4320 N N . ASN B 1 264 ? -45.210 13.163 16.387 1.00 36.24 268 ASN B N 1
ATOM 4321 C CA . ASN B 1 264 ? -44.137 14.158 16.566 1.00 37.70 268 ASN B CA 1
ATOM 4322 C C . ASN B 1 264 ? -44.070 15.236 15.498 1.00 37.21 268 ASN B C 1
ATOM 4323 O O . ASN B 1 264 ? -43.791 16.392 15.783 1.00 38.49 268 ASN B O 1
ATOM 4328 N N . PHE B 1 265 ? -44.333 14.835 14.272 1.00 35.81 269 PHE B N 1
ATOM 4329 C CA . PHE B 1 265 ? -44.604 15.745 13.179 1.00 35.53 269 PHE B CA 1
ATOM 4330 C C . PHE B 1 265 ? -45.611 16.831 13.604 1.00 35.65 269 PHE B C 1
ATOM 4331 O O . PHE B 1 265 ? -45.335 18.016 13.458 1.00 35.67 269 PHE B O 1
ATOM 4339 N N . LYS B 1 266 ? -46.745 16.431 14.177 1.00 36.34 270 LYS B N 1
ATOM 4340 C CA . LYS B 1 266 ? -47.780 17.389 14.600 1.00 38.60 270 LYS B CA 1
ATOM 4341 C C . LYS B 1 266 ? -47.365 18.260 15.779 1.00 39.21 270 LYS B C 1
ATOM 4342 O O . LYS B 1 266 ? -47.721 19.444 15.848 1.00 37.09 270 LYS B O 1
ATOM 4348 N N . GLU B 1 267 ? -46.643 17.664 16.723 1.00 38.60 271 GLU B N 1
ATOM 4349 C CA . GLU B 1 267 ? -46.073 18.425 17.835 1.00 37.97 271 GLU B CA 1
ATOM 4350 C C . GLU B 1 267 ? -45.259 19.581 17.273 1.00 36.45 271 GLU B C 1
ATOM 4351 O O . GLU B 1 267 ? -45.406 20.723 17.702 1.00 37.44 271 GLU B O 1
ATOM 4357 N N . VAL B 1 268 ? -44.401 19.266 16.304 1.00 33.70 272 VAL B N 1
ATOM 4358 C CA . VAL B 1 268 ? -43.532 20.266 15.698 1.00 33.06 272 VAL B CA 1
ATOM 4359 C C . VAL B 1 268 ? -44.404 21.281 14.950 1.00 31.17 272 VAL B C 1
ATOM 4360 O O . VAL B 1 268 ? -44.212 22.490 15.086 1.00 29.08 272 VAL B O 1
ATOM 4364 N N . ALA B 1 269 ? -45.370 20.791 14.183 1.00 29.46 273 ALA B N 1
ATOM 4365 C CA . ALA B 1 269 ? -46.301 21.684 13.503 1.00 29.68 273 ALA B CA 1
ATOM 4366 C C . ALA B 1 269 ? -46.943 22.654 14.499 1.00 30.92 273 ALA B C 1
ATOM 4367 O O . ALA B 1 269 ? -47.127 23.820 14.171 1.00 29.45 273 ALA B O 1
ATOM 4369 N N . ASP B 1 270 ? -47.281 22.166 15.701 1.00 33.06 274 ASP B N 1
ATOM 4370 C CA . ASP B 1 270 ? -47.868 23.016 16.748 1.00 33.88 274 ASP B CA 1
ATOM 4371 C C . ASP B 1 270 ? -46.893 24.107 17.144 1.00 32.18 274 ASP B C 1
ATOM 4372 O O . ASP B 1 270 ? -47.303 25.243 17.317 1.00 30.51 274 ASP B O 1
ATOM 4377 N N . ILE B 1 271 ? -45.609 23.763 17.273 1.00 31.13 275 ILE B N 1
ATOM 4378 C CA . ILE B 1 271 ? -44.578 24.728 17.677 1.00 30.56 275 ILE B CA 1
ATOM 4379 C C . ILE B 1 271 ? -44.378 25.815 16.610 1.00 31.97 275 ILE B C 1
ATOM 4380 O O . ILE B 1 271 ? -44.223 26.997 16.927 1.00 31.35 275 ILE B O 1
ATOM 4385 N N . ILE B 1 272 ? -44.379 25.409 15.352 1.00 32.98 276 ILE B N 1
ATOM 4386 C CA . ILE B 1 272 ? -44.186 26.357 14.269 1.00 35.74 276 ILE B CA 1
ATOM 4387 C C . ILE B 1 272 ? -45.379 27.296 14.169 1.00 36.42 276 ILE B C 1
ATOM 4388 O O . ILE B 1 272 ? -45.227 28.495 13.984 1.00 36.71 276 ILE B O 1
ATOM 4393 N N . LYS B 1 273 ? -46.571 26.740 14.294 1.00 38.66 277 LYS B N 1
ATOM 4394 C CA . LYS B 1 273 ? -47.799 27.507 14.127 1.00 40.53 277 LYS B CA 1
ATOM 4395 C C . LYS B 1 273 ? -47.895 28.605 15.171 1.00 38.31 277 LYS B C 1
ATOM 4396 O O . LYS B 1 273 ? -48.509 29.639 14.943 1.00 36.84 277 LYS B O 1
ATOM 4402 N N . SER B 1 274 ? -47.253 28.381 16.305 1.00 37.56 278 SER B N 1
ATOM 4403 C CA . SER B 1 274 ? -47.220 29.360 17.376 1.00 37.84 278 SER B CA 1
ATOM 4404 C C . SER B 1 274 ? -45.945 30.224 17.392 1.00 37.71 278 SER B C 1
ATOM 4405 O O . SER B 1 274 ? -45.646 30.869 18.385 1.00 37.67 278 SER B O 1
ATOM 4408 N N . LYS B 1 275 ? -45.195 30.221 16.296 1.00 37.30 279 LYS B N 1
ATOM 4409 C CA . LYS B 1 275 ? -44.010 31.070 16.143 1.00 38.39 279 LYS B CA 1
ATOM 4410 C C . LYS B 1 275 ? -42.930 30.861 17.194 1.00 39.78 279 LYS B C 1
ATOM 4411 O O . LYS B 1 275 ? -42.083 31.720 17.399 1.00 41.45 279 LYS B O 1
ATOM 4417 N N . ASN B 1 276 ? -42.936 29.703 17.830 1.00 40.87 280 ASN B N 1
ATOM 4418 C CA . ASN B 1 276 ? -41.985 29.413 18.891 1.00 41.23 280 ASN B CA 1
ATOM 4419 C C . ASN B 1 276 ? -40.707 28.762 18.401 1.00 39.81 280 ASN B C 1
ATOM 4420 O O . ASN B 1 276 ? -39.782 28.516 19.167 1.00 41.11 280 ASN B O 1
ATOM 4425 N N . HIS B 1 277 ? -40.668 28.496 17.106 1.00 38.65 281 HIS B N 1
ATOM 4426 C CA . HIS B 1 277 ? -39.474 27.974 16.429 1.00 36.02 281 HIS B CA 1
ATOM 4427 C C . HIS B 1 277 ? -38.436 29.072 16.142 1.00 35.77 281 HIS B C 1
ATOM 4428 O O . HIS B 1 277 ? -37.340 28.797 15.660 1.00 36.51 281 HIS B O 1
ATOM 4435 N N . LEU B 1 278 ? -38.797 30.321 16.415 1.00 35.64 282 LEU B N 1
ATOM 4436 C CA . LEU B 1 278 ? -37.885 31.454 16.218 1.00 35.61 282 LEU B CA 1
ATOM 4437 C C . LEU B 1 278 ? -37.100 31.783 17.488 1.00 37.28 282 LEU B C 1
ATOM 4438 O O . LEU B 1 278 ? -36.129 32.530 17.445 1.00 36.54 282 LEU B O 1
ATOM 4443 N N . THR B 1 279 ? -37.519 31.191 18.599 1.00 39.06 283 THR B N 1
ATOM 4444 C CA . THR B 1 279 ? -36.802 31.267 19.857 1.00 41.04 283 THR B CA 1
ATOM 4445 C C . THR B 1 279 ? -35.846 30.088 19.868 1.00 42.51 283 THR B C 1
ATOM 4446 O O . THR B 1 279 ? -36.128 29.058 19.246 1.00 44.33 283 THR B O 1
ATOM 4450 N N . SER B 1 280 ? -34.732 30.210 20.582 1.00 44.56 284 SER B N 1
ATOM 4451 C CA . SER B 1 280 ? -33.738 29.119 20.627 1.00 44.66 284 SER B CA 1
ATOM 4452 C C . SER B 1 280 ? -34.204 27.954 21.499 1.00 46.08 284 SER B C 1
ATOM 4453 O O . SER B 1 280 ? -33.874 26.792 21.219 1.00 43.35 284 SER B O 1
ATOM 4456 N N . GLU B 1 281 ? -34.998 28.260 22.528 1.00 49.14 285 GLU B N 1
ATOM 4457 C CA . GLU B 1 281 ? -35.624 27.215 23.352 1.00 50.20 285 GLU B CA 1
ATOM 4458 C C . GLU B 1 281 ? -36.462 26.285 22.472 1.00 47.38 285 GLU B C 1
ATOM 4459 O O . GLU B 1 281 ? -36.325 25.065 22.522 1.00 44.88 285 GLU B O 1
ATOM 4465 N N . GLY B 1 282 ? -37.332 26.887 21.661 1.00 44.96 286 GLY B N 1
ATOM 4466 C CA . GLY B 1 282 ? -38.230 26.138 20.791 1.00 44.05 286 GLY B CA 1
ATOM 4467 C C . GLY B 1 282 ? -37.515 25.390 19.687 1.00 44.46 286 GLY B C 1
ATOM 4468 O O . GLY B 1 282 ? -37.879 24.256 19.343 1.00 43.96 286 GLY B O 1
ATOM 4469 N N . PHE B 1 283 ? -36.478 26.007 19.133 1.00 43.36 287 PHE B N 1
ATOM 4470 C CA . PHE B 1 283 ? -35.714 25.352 18.084 1.00 42.43 287 PHE B CA 1
ATOM 4471 C C . PHE B 1 283 ? -35.014 24.106 18.639 1.00 45.24 287 PHE B C 1
ATOM 4472 O O . PHE B 1 283 ? -34.900 23.093 17.944 1.00 46.36 287 PHE B O 1
ATOM 4480 N N . GLN B 1 284 ? -34.574 24.175 19.895 1.00 45.62 288 GLN B N 1
ATOM 4481 C CA . GLN B 1 284 ? -34.031 22.998 20.581 1.00 44.59 288 GLN B CA 1
ATOM 4482 C C . GLN B 1 284 ? -35.086 21.932 20.794 1.00 45.00 288 GLN B C 1
ATOM 4483 O O . GLN B 1 284 ? -34.808 20.745 20.588 1.00 45.71 288 GLN B O 1
ATOM 4489 N N . GLU B 1 285 ? -36.276 22.362 21.237 1.00 45.58 289 GLU B N 1
ATOM 4490 C CA . GLU B 1 285 ? -37.437 21.468 21.412 1.00 44.12 289 GLU B CA 1
ATOM 4491 C C . GLU B 1 285 ? -37.601 20.646 20.148 1.00 40.82 289 GLU B C 1
ATOM 4492 O O . GLU B 1 285 ? -37.674 19.423 20.193 1.00 38.05 289 GLU B O 1
ATOM 4498 N N . ILE B 1 286 ? -37.601 21.332 19.016 1.00 38.99 290 ILE B N 1
ATOM 4499 C CA . ILE B 1 286 ? -37.716 20.674 17.729 1.00 37.97 290 ILE B CA 1
ATOM 4500 C C . ILE B 1 286 ? -36.548 19.714 17.452 1.00 36.80 290 ILE B C 1
ATOM 4501 O O . ILE B 1 286 ? -36.759 18.583 17.040 1.00 34.73 290 ILE B O 1
ATOM 4506 N N . LEU B 1 287 ? -35.319 20.172 17.653 1.00 36.94 291 LEU B N 1
ATOM 4507 C CA . LEU B 1 287 ? -34.152 19.316 17.424 1.00 36.87 291 LEU B CA 1
ATOM 4508 C C . LEU B 1 287 ? -34.205 18.058 18.269 1.00 38.13 291 LEU B C 1
ATOM 4509 O O . LEU B 1 287 ? -33.836 16.986 17.808 1.00 37.83 291 LEU B O 1
ATOM 4514 N N . ASP B 1 288 ? -34.677 18.198 19.501 1.00 42.80 292 ASP B N 1
ATOM 4515 C CA . ASP B 1 288 ? -34.851 17.046 20.397 1.00 46.92 292 ASP B CA 1
ATOM 4516 C C . ASP B 1 288 ? -35.907 16.094 19.845 1.00 44.57 292 ASP B C 1
ATOM 4517 O O . ASP B 1 288 ? -35.708 14.881 19.820 1.00 42.31 292 ASP B O 1
ATOM 4522 N N . ILE B 1 289 ? -37.030 16.658 19.412 1.00 43.62 293 ILE B N 1
ATOM 4523 C CA . ILE B 1 289 ? -38.101 15.866 18.810 1.00 43.28 293 ILE B CA 1
ATOM 4524 C C . ILE B 1 289 ? -37.551 15.122 17.603 1.00 43.63 293 ILE B C 1
ATOM 4525 O O . ILE B 1 289 ? -37.790 13.924 17.443 1.00 46.71 293 ILE B O 1
ATOM 4530 N N . LYS B 1 290 ? -36.799 15.839 16.775 1.00 43.23 294 LYS B N 1
ATOM 4531 C CA . LYS B 1 290 ? -36.260 15.283 15.530 1.00 42.89 294 LYS B CA 1
ATOM 4532 C C . LYS B 1 290 ? -35.324 14.128 15.777 1.00 40.11 294 LYS B C 1
ATOM 4533 O O . LYS B 1 290 ? -35.417 13.105 15.108 1.00 38.04 294 LYS B O 1
ATOM 4539 N N . ALA B 1 291 ? -34.406 14.316 16.721 1.00 40.63 295 ALA B N 1
ATOM 4540 C CA . ALA B 1 291 ? -33.479 13.248 17.142 1.00 42.18 295 ALA B CA 1
ATOM 4541 C C . ALA B 1 291 ? -34.220 11.933 17.394 1.00 44.85 295 ALA B C 1
ATOM 4542 O O . ALA B 1 291 ? -33.828 10.884 16.894 1.00 49.02 295 ALA B O 1
ATOM 4544 N N . SER B 1 292 ? -35.318 12.021 18.134 1.00 45.83 296 SER B N 1
ATOM 4545 C CA . SER B 1 292 ? -36.118 10.865 18.502 1.00 46.68 296 SER B CA 1
ATOM 4546 C C . SER B 1 292 ? -37.093 10.342 17.431 1.00 49.81 296 SER B C 1
ATOM 4547 O O . SER B 1 292 ? -37.774 9.350 17.684 1.00 51.50 296 SER B O 1
ATOM 4550 N N . MET B 1 293 ? -37.188 10.990 16.272 1.00 49.17 297 MET B N 1
ATOM 4551 C CA . MET B 1 293 ? -38.092 10.507 15.219 1.00 50.51 297 MET B CA 1
ATOM 4552 C C . MET B 1 293 ? -37.400 9.526 14.312 1.00 54.14 297 MET B C 1
ATOM 4553 O O . MET B 1 293 ? -36.190 9.611 14.141 1.00 64.95 297 MET B O 1
ATOM 4558 N N . ASN B 1 294 ? -38.178 8.615 13.719 1.00 57.42 298 ASN B N 1
ATOM 4559 C CA . ASN B 1 294 ? -37.712 7.710 12.648 1.00 59.44 298 ASN B CA 1
ATOM 4560 C C . ASN B 1 294 ? -36.422 6.950 12.953 1.00 62.17 298 ASN B C 1
ATOM 4561 O O . ASN B 1 294 ? -35.883 6.276 12.090 1.00 63.68 298 ASN B O 1
ATOM 4566 N N . LYS B 1 295 ? -35.934 7.064 14.182 1.00 76.95 299 LYS B N 1
ATOM 4567 C CA . LYS B 1 295 ? -34.517 6.765 14.510 1.00 88.24 299 LYS B CA 1
ATOM 4568 C C . LYS B 1 295 ? -34.291 6.628 16.025 1.00 93.37 299 LYS B C 1
ATOM 4569 O O . LYS B 1 295 ? -35.069 5.984 16.739 1.00 95.78 299 LYS B O 1
#

B-factor: mean 43.37, std 11.55, range [22.94, 105.46]

Solvent-accessible surface area: 29116 Å² total; per-residue (Å²): 148,17,61,29,42,14,1,0,0,6,0,6,12,46,3,44,1,24,1,58,8,66,71,56,113,96,84,124,27,27,34,92,21,53,8,6,2,9,0,35,22,69,120,154,13,59,111,10,0,97,98,1,51,89,70,18,61,21,18,43,42,89,159,98,36,110,73,33,14,29,0,55,0,69,43,46,80,68,0,83,53,0,25,90,12,2,92,88,65,71,6,12,7,7,49,58,4,16,12,38,1,0,66,95,0,0,72,5,14,98,90,63,73,31,115,51,103,180,3,0,61,108,1,0,1,1,23,10,16,4,74,179,15,11,79,54,62,0,82,83,51,14,106,76,55,122,91,46,70,61,127,90,39,106,47,131,18,111,20,31,60,35,30,33,0,1,1,0,4,0,7,18,47,9,50,1,33,9,58,38,34,111,13,118,138,47,190,58,100,89,108,18,32,2,57,0,8,3,50,25,70,51,141,14,90,39,0,0,86,100,0,8,57,91,10,93,17,43,75,75,156,129,60,35,104,85,95,158,96,31,0,113,2,50,8,43,135,61,51,28,0,33,92,66,0,18,62,27,0,78,156,56,58,6,60,21,107,24,38,117,14,10,107,22,0,55,80,0,3,87,18,18,120,59,141,74,30,116,66,81,73,3,11,93,95,0,53,88,15,81,75,74,8,87,122,151,16,60,29,40,14,1,0,0,6,0,5,10,51,4,44,1,23,2,58,8,66,72,58,112,98,79,124,28,28,36,91,21,50,7,6,2,8,0,34,18,88,50,159,16,58,112,9,0,87,94,0,46,88,72,18,60,22,6,131,43,88,159,98,36,116,94,27,19,29,0,56,0,69,43,50,79,57,0,74,53,1,26,91,13,1,92,91,64,68,6,12,7,10,55,61,5,15,14,35,1,0,66,99,0,2,80,9,14,104,98,62,60,31,114,51,104,70,0,0,63,102,1,0,1,8,23,10,16,3,74,178,15,10,80,43,54,0,83,145,52,15,107,74,56,122,91,44,69,68,127,108,39,111,53,129,22,107,21,32,58,37,30,31,0,2,2,0,4,0,7,14,55,8,48,0,33,9,58,42,33,107,12,120,142,48,186,55,98,90,107,18,32,2,57,0,8,6,50,27,64,46,160,14,50,39,1,13,116,100,0,43,72,97,11,100,92,134,71,18,162,21,95,9,57,128,61,51,28,0,34,94,61,0,18,63,24,0,78,154,54,56,6,60,23,48,42,38,122,14,11,106,28,0,55,79,0,2,86,19,19,118,61,140,68,30,115,56,70,135,3,11,96,95,0,52,92,15,81,75,73,7,80,124

Radius of gyration: 31.78 Å; Cα contacts (8 Å, |Δi|>4): 911; chains: 2; bounding box: 64×90×80 Å